Protein AF-A0A7J6DQZ8-F1 (afdb_monomer_lite)

Sequence (584 aa):
MEKSNTCSRKHRPLNLLRLVRGLICLVVFVSTAFIFLVYFAPPLAVILRFLSIRWSRKVTSFAFSLWLALWPFLFEKINRTKVVFYGDTVPSKERVMVIANHRTEVDWMYLWDLALRKGCLGHIKYVLKDSLMKLPVFGWGFHVLEFLPLQRKWESDEPVLRQMLSTFTDAQDPLWLAIFPEGTDFTEQKCKNSQNFAAQVGLPVLYNVLLPKTKGFCVCLEVLRGSLDAVYDVTIAYKNNCPSFLDNVFGLDPSEVHIHVRRIPVTDIPSSEADSSAWLIDSFHLKDKLLSNFKIQSHFPDPVSQEELSSFKCLANFMLVIFLTVVFGYLTFSFLWSKIYIFLSCAYLASATNLNIRPKPFLGSIRAFYTVWPGTLSGNGAGILGDGGFVLQSGESVHLTAPPGWSGRFWGRTQCNFDESGNGKCETGDCGPLKCTGGGAPPVTLVEFTIGSTSTDKDFYDVSLVDGYNVGMGVKAVGGTGDCQYAGCVNDLNGNCPAELRVTESGSGSTIACKSACAAFNAPEFCCTGDHATPQTCSPTQYSAMFKSACPTAYSYAYDDASSTCTCSGSNYLITFCPTGSSL

Structure (mmCIF, N/CA/C/O backbone):
data_AF-A0A7J6DQZ8-F1
#
_entry.id   AF-A0A7J6DQZ8-F1
#
loop_
_atom_site.group_PDB
_atom_site.id
_atom_site.type_symbol
_atom_site.label_atom_id
_atom_site.label_alt_id
_atom_site.label_comp_id
_atom_site.label_asym_id
_atom_site.label_entity_id
_atom_site.label_seq_id
_atom_site.pdbx_PDB_ins_code
_atom_site.Cartn_x
_atom_site.Cartn_y
_atom_site.Cartn_z
_atom_site.occupancy
_atom_site.B_iso_or_equiv
_atom_site.auth_seq_id
_atom_site.auth_comp_id
_atom_site.auth_asym_id
_atom_site.auth_atom_id
_atom_site.pdbx_PDB_model_num
ATOM 1 N N . MET A 1 1 ? 43.504 -15.123 -16.938 1.00 31.98 1 MET A N 1
ATOM 2 C CA . MET A 1 1 ? 43.564 -14.141 -18.040 1.00 31.98 1 MET A CA 1
ATOM 3 C C . MET A 1 1 ? 42.219 -13.448 -18.124 1.00 31.98 1 MET A C 1
ATOM 5 O O . MET A 1 1 ? 41.200 -14.124 -18.147 1.00 31.98 1 MET A O 1
ATOM 9 N N . GLU A 1 2 ? 42.245 -12.124 -18.029 1.00 37.25 2 GLU A N 1
ATOM 10 C CA . GLU A 1 2 ? 41.107 -11.215 -17.888 1.00 37.25 2 GLU A CA 1
ATOM 11 C C . GLU A 1 2 ? 39.995 -11.404 -18.925 1.00 37.25 2 GLU A C 1
ATOM 13 O O . GLU A 1 2 ? 40.244 -11.398 -20.128 1.00 37.25 2 GLU A O 1
ATOM 18 N N . LYS A 1 3 ? 38.747 -11.391 -18.449 1.00 29.86 3 LYS A N 1
ATOM 19 C CA . LYS A 1 3 ? 37.673 -10.615 -19.082 1.00 29.86 3 LYS A CA 1
ATOM 20 C C . LYS A 1 3 ? 36.950 -9.820 -17.999 1.00 29.86 3 LYS A C 1
ATOM 22 O O . LYS A 1 3 ? 35.919 -10.221 -17.474 1.00 29.86 3 LYS A O 1
ATOM 27 N N . SER A 1 4 ? 37.577 -8.702 -17.646 1.00 33.06 4 SER A N 1
ATOM 28 C CA . SER A 1 4 ? 36.929 -7.559 -17.014 1.00 33.06 4 SER A CA 1
ATOM 29 C C . SER A 1 4 ? 35.787 -7.076 -17.915 1.00 33.06 4 SER A C 1
ATOM 31 O O . SER A 1 4 ? 35.988 -6.878 -19.112 1.00 33.06 4 SER A O 1
ATOM 33 N N . ASN A 1 5 ? 34.596 -6.967 -17.324 1.00 34.25 5 ASN A N 1
ATOM 34 C CA . ASN A 1 5 ? 33.431 -6.185 -17.738 1.00 34.25 5 ASN A CA 1
ATOM 35 C C . ASN A 1 5 ? 33.499 -5.564 -19.141 1.00 34.25 5 ASN A C 1
ATOM 37 O O . ASN A 1 5 ? 33.973 -4.442 -19.329 1.00 34.25 5 ASN A O 1
ATOM 41 N N . THR A 1 6 ? 32.889 -6.238 -20.115 1.00 35.00 6 THR A N 1
ATOM 42 C CA . THR A 1 6 ? 32.334 -5.545 -21.276 1.00 35.00 6 THR A CA 1
ATOM 43 C C . THR A 1 6 ? 31.320 -4.528 -20.764 1.00 35.00 6 THR A C 1
ATOM 45 O O . THR A 1 6 ? 30.190 -4.880 -20.427 1.00 35.00 6 THR A O 1
ATOM 48 N N . CYS A 1 7 ? 31.723 -3.260 -20.688 1.00 39.94 7 CYS A N 1
ATOM 49 C CA . CYS A 1 7 ? 30.794 -2.144 -20.673 1.00 39.94 7 CYS A CA 1
ATOM 50 C C . CYS A 1 7 ? 29.999 -2.247 -21.979 1.00 39.94 7 CYS A C 1
ATOM 52 O O . CYS A 1 7 ? 30.483 -1.870 -23.047 1.00 39.94 7 CYS A O 1
ATOM 54 N N . SER A 1 8 ? 28.832 -2.886 -21.914 1.00 58.12 8 SER A N 1
ATOM 55 C CA . SER A 1 8 ? 27.908 -2.959 -23.036 1.00 58.12 8 SER A CA 1
ATOM 56 C C . SER A 1 8 ? 27.651 -1.534 -23.515 1.00 58.12 8 SER A C 1
ATOM 58 O O . SER A 1 8 ? 27.282 -0.660 -22.725 1.00 58.12 8 SER A O 1
ATOM 60 N N . ARG A 1 9 ? 27.931 -1.270 -24.793 1.00 64.12 9 ARG A N 1
ATOM 61 C CA . ARG A 1 9 ? 27.793 0.061 -25.384 1.00 64.12 9 ARG A CA 1
ATOM 62 C C . ARG A 1 9 ? 26.337 0.501 -25.201 1.00 64.12 9 ARG A C 1
ATOM 64 O O . ARG A 1 9 ? 25.433 -0.155 -25.715 1.00 64.12 9 ARG A O 1
ATOM 71 N N . LYS A 1 10 ? 26.124 1.579 -24.436 1.00 79.38 10 LYS A N 1
ATOM 72 C CA . LYS A 1 10 ? 24.797 2.169 -24.188 1.00 79.38 10 LYS A CA 1
ATOM 73 C C . LYS A 1 10 ? 24.060 2.372 -25.509 1.00 79.38 10 LYS A C 1
ATOM 75 O O . LYS A 1 10 ? 24.698 2.741 -26.500 1.00 79.38 10 LYS A O 1
ATOM 80 N N . HIS A 1 11 ? 22.739 2.171 -25.529 1.00 82.75 11 HIS A N 1
ATOM 81 C CA . HIS A 1 11 ? 21.960 2.303 -26.767 1.00 82.75 11 HIS A CA 1
ATOM 82 C C . HIS A 1 11 ? 22.140 3.688 -27.402 1.00 82.75 11 HIS A C 1
ATOM 84 O O . HIS A 1 11 ? 22.268 3.811 -28.622 1.00 82.75 11 HIS A O 1
ATOM 90 N N . ARG A 1 12 ? 22.183 4.736 -26.572 1.00 89.31 12 ARG A N 1
ATOM 91 C CA . ARG A 1 12 ? 22.488 6.104 -27.000 1.00 89.31 12 ARG A CA 1
ATOM 92 C C . ARG A 1 12 ? 23.690 6.649 -26.234 1.00 89.31 12 ARG A C 1
ATOM 94 O O . ARG A 1 12 ? 23.750 6.495 -25.016 1.00 89.31 12 ARG A O 1
ATOM 101 N N . PRO A 1 13 ? 24.625 7.335 -26.914 1.00 90.69 13 PRO A N 1
ATOM 102 C CA . PRO A 1 13 ? 25.757 7.954 -26.244 1.00 90.69 13 PRO A CA 1
ATOM 103 C C . PRO A 1 13 ? 25.311 9.174 -25.434 1.00 90.69 13 PRO A C 1
ATOM 105 O O . PRO A 1 13 ? 24.413 9.920 -25.845 1.00 90.69 13 PRO A O 1
ATOM 108 N N . LEU A 1 14 ? 25.986 9.411 -24.309 1.00 94.00 14 LEU A N 1
ATOM 109 C CA . LEU A 1 14 ? 25.859 10.662 -23.573 1.00 94.00 14 LEU A CA 1
ATOM 110 C C . LEU A 1 14 ? 26.548 11.773 -24.373 1.00 94.00 14 LEU A C 1
ATOM 112 O O . LEU A 1 14 ? 27.738 11.698 -24.663 1.00 94.00 14 LEU A O 1
ATOM 116 N N . ASN A 1 15 ? 25.788 12.798 -24.742 1.00 94.56 15 ASN A N 1
ATOM 117 C CA . ASN A 1 15 ? 26.297 14.005 -25.387 1.00 94.56 15 ASN A CA 1
ATOM 118 C C . ASN A 1 15 ? 25.878 15.240 -24.580 1.00 94.56 15 ASN A C 1
ATOM 120 O O . ASN A 1 15 ? 25.027 15.142 -23.692 1.00 94.56 15 ASN A O 1
ATOM 124 N N . LEU A 1 16 ? 26.459 16.402 -24.895 1.00 95.50 16 LEU A N 1
ATOM 125 C CA . LEU A 1 16 ? 26.206 17.640 -24.151 1.00 95.50 16 LEU A CA 1
ATOM 126 C C . LEU A 1 16 ? 24.711 17.992 -24.089 1.00 95.50 16 LEU A C 1
ATOM 128 O O . LEU A 1 16 ? 24.216 18.380 -23.036 1.00 95.50 16 LEU A O 1
ATOM 132 N N . LEU A 1 17 ? 23.972 17.784 -25.183 1.00 95.56 17 LEU A N 1
ATOM 133 C CA . LEU A 1 17 ? 22.533 18.045 -25.228 1.00 95.56 17 LEU A CA 1
ATOM 134 C C . LEU A 1 17 ? 21.755 17.150 -24.251 1.00 95.56 17 LEU A C 1
ATOM 136 O O . LEU A 1 17 ? 20.919 17.646 -23.501 1.00 95.56 17 LEU A O 1
ATOM 140 N N . ARG A 1 18 ? 22.025 15.837 -24.236 1.00 95.50 18 ARG A N 1
ATOM 141 C CA . ARG A 1 18 ? 21.382 14.887 -23.311 1.00 95.50 18 ARG A CA 1
ATOM 142 C C . ARG A 1 18 ? 21.762 15.161 -21.865 1.00 95.50 18 ARG A C 1
ATOM 144 O O . ARG A 1 18 ? 20.887 15.074 -21.011 1.00 95.50 18 ARG A O 1
ATOM 151 N N . LEU A 1 19 ? 23.023 15.514 -21.617 1.00 96.31 19 LEU A N 1
ATOM 152 C CA . LEU A 1 19 ? 23.514 15.893 -20.297 1.00 96.31 19 LEU A CA 1
ATOM 153 C C . LEU A 1 19 ? 22.749 17.111 -19.771 1.00 96.31 19 LEU A C 1
ATOM 155 O O . LEU A 1 19 ? 22.098 17.020 -18.736 1.00 96.31 19 LEU A O 1
ATOM 159 N N . VAL A 1 20 ? 22.756 18.222 -20.515 1.00 97.38 20 VAL A N 1
ATOM 160 C CA . VAL A 1 20 ? 22.076 19.465 -20.115 1.00 97.38 20 VAL A CA 1
ATOM 161 C C . VAL A 1 20 ? 20.573 19.238 -19.962 1.00 97.38 20 VAL A C 1
ATOM 163 O O . VAL A 1 20 ? 20.001 19.607 -18.940 1.00 97.38 20 VAL A O 1
ATOM 166 N N . ARG A 1 21 ? 19.931 18.564 -20.924 1.00 96.44 21 ARG A N 1
ATOM 167 C CA . ARG A 1 21 ? 18.504 18.223 -20.849 1.00 96.44 21 ARG A CA 1
ATOM 168 C C . ARG A 1 21 ? 18.180 17.387 -19.612 1.00 96.44 21 ARG A C 1
ATOM 170 O O . ARG A 1 21 ? 17.226 17.703 -18.914 1.00 96.44 21 ARG A O 1
ATOM 177 N N . GLY A 1 22 ? 18.954 16.336 -19.344 1.00 96.44 22 GLY A N 1
ATOM 178 C CA . GLY A 1 22 ? 18.734 15.469 -18.187 1.00 96.44 22 GLY A CA 1
ATOM 179 C C . GLY A 1 22 ? 18.920 16.212 -16.866 1.00 96.44 22 GLY A C 1
ATOM 180 O O . GLY A 1 22 ? 18.099 16.055 -15.968 1.00 96.44 22 GLY A O 1
ATOM 181 N N . LEU A 1 23 ? 19.924 17.094 -16.770 1.00 97.25 23 LEU A N 1
ATOM 182 C CA . LEU A 1 23 ? 20.115 17.963 -15.604 1.00 97.25 23 LEU A CA 1
ATOM 183 C C . LEU A 1 23 ? 18.928 18.915 -15.402 1.00 97.25 23 LEU A C 1
ATOM 185 O O . LEU A 1 23 ? 18.432 19.028 -14.284 1.00 97.25 23 LEU A O 1
ATOM 189 N N . ILE A 1 24 ? 18.427 19.546 -16.470 1.00 97.00 24 ILE A N 1
ATOM 190 C CA . ILE A 1 24 ? 17.227 20.396 -16.408 1.00 97.00 24 ILE A CA 1
ATOM 191 C C . ILE A 1 24 ? 16.021 19.581 -15.927 1.00 97.00 24 ILE A C 1
ATOM 193 O O . ILE A 1 24 ? 15.338 20.002 -14.997 1.00 97.00 24 ILE A O 1
ATOM 197 N N . CYS A 1 25 ? 15.773 18.403 -16.509 1.00 96.50 25 CYS A N 1
ATOM 198 C CA . CYS A 1 25 ? 14.679 17.525 -16.090 1.00 96.50 25 CYS A CA 1
ATOM 199 C C . CYS A 1 25 ? 14.799 17.129 -14.614 1.00 96.50 25 CYS A C 1
ATOM 201 O O . CYS A 1 25 ? 13.807 17.188 -13.893 1.00 96.50 25 CYS A O 1
ATOM 203 N N . LEU A 1 26 ? 16.000 16.786 -14.143 1.00 95.44 26 LEU A N 1
ATOM 204 C CA . LEU A 1 26 ? 16.232 16.420 -12.748 1.00 95.44 26 LEU A CA 1
ATOM 205 C C . LEU A 1 26 ? 15.956 17.595 -11.799 1.00 95.44 26 LEU A C 1
ATOM 207 O O . LEU A 1 26 ? 15.257 17.420 -10.801 1.00 95.44 26 LEU A O 1
ATOM 211 N N . VAL A 1 27 ? 16.439 18.798 -12.129 1.00 96.12 27 VAL A N 1
ATOM 212 C CA . VAL A 1 27 ? 16.162 20.019 -11.353 1.00 96.12 27 VAL A CA 1
ATOM 213 C C . VAL A 1 27 ? 14.662 20.301 -11.307 1.00 96.12 27 VAL A C 1
ATOM 215 O O . VAL A 1 27 ? 14.123 20.569 -10.233 1.00 96.12 27 VAL A O 1
ATOM 218 N N . VAL A 1 28 ? 13.964 20.186 -12.439 1.00 96.25 28 VAL A N 1
ATOM 219 C CA . VAL A 1 28 ? 12.504 20.338 -12.504 1.00 96.25 28 VAL A CA 1
ATOM 220 C C . VAL A 1 28 ? 11.809 19.300 -11.624 1.00 96.25 28 VAL A C 1
ATOM 222 O O . VAL A 1 28 ? 10.941 19.656 -10.835 1.00 96.25 28 VAL A O 1
ATOM 225 N N . PHE A 1 29 ? 12.191 18.027 -11.696 1.00 95.56 29 PHE A N 1
ATOM 226 C CA . PHE A 1 29 ? 11.520 16.960 -10.951 1.00 95.56 29 PHE A CA 1
ATOM 227 C C . PHE A 1 29 ? 11.711 17.116 -9.444 1.00 95.56 29 PHE A C 1
ATOM 229 O O . PHE A 1 29 ? 10.741 17.009 -8.701 1.00 95.56 29 PHE A O 1
ATOM 236 N N . VAL A 1 30 ? 12.928 17.429 -8.991 1.00 94.69 30 VAL A N 1
ATOM 237 C CA . VAL A 1 30 ? 13.221 17.621 -7.562 1.00 94.69 30 VAL A CA 1
ATOM 238 C C . VAL A 1 30 ? 12.553 18.889 -7.024 1.00 94.69 30 VAL A C 1
ATOM 240 O O . VAL A 1 30 ? 11.947 18.849 -5.955 1.00 94.69 30 VAL A O 1
ATOM 243 N N . SER A 1 31 ? 12.612 20.004 -7.761 1.00 95.25 31 SER A N 1
ATOM 244 C CA . SER A 1 31 ? 11.989 21.266 -7.329 1.00 95.25 31 SER A CA 1
ATOM 245 C C . SER A 1 31 ? 10.461 21.179 -7.284 1.00 95.25 31 SER A C 1
ATOM 247 O O . SER A 1 31 ? 9.853 21.575 -6.290 1.00 95.25 31 SER A O 1
ATOM 249 N N . THR A 1 32 ? 9.836 20.599 -8.312 1.00 96.75 32 THR A N 1
ATOM 250 C CA . THR A 1 32 ? 8.382 20.374 -8.345 1.00 96.75 32 THR A CA 1
ATOM 251 C C . THR A 1 32 ? 7.950 19.377 -7.269 1.00 96.75 32 THR A C 1
ATOM 253 O O . THR A 1 32 ? 6.952 19.629 -6.603 1.00 96.75 32 THR A O 1
ATOM 256 N N . ALA A 1 33 ? 8.716 18.303 -7.018 1.00 96.38 33 ALA A N 1
ATOM 257 C CA . ALA A 1 33 ? 8.433 17.351 -5.939 1.00 96.38 33 ALA A CA 1
ATOM 258 C C . ALA A 1 33 ? 8.437 18.038 -4.576 1.00 96.38 33 ALA A C 1
ATOM 260 O O . ALA A 1 33 ? 7.515 17.854 -3.784 1.00 96.38 33 ALA A O 1
ATOM 261 N N . PHE A 1 34 ? 9.466 18.851 -4.319 1.00 96.38 34 PHE A N 1
ATOM 262 C CA . PHE A 1 34 ? 9.588 19.603 -3.080 1.00 96.38 34 PHE A CA 1
ATOM 263 C C . PHE A 1 34 ? 8.386 20.528 -2.881 1.00 96.38 34 PHE A C 1
ATOM 265 O O . PHE A 1 34 ? 7.734 20.439 -1.845 1.00 96.38 34 PHE A O 1
ATOM 272 N N . ILE A 1 35 ? 8.040 21.346 -3.884 1.00 95.88 35 ILE A N 1
ATOM 273 C CA . ILE A 1 35 ? 6.884 22.250 -3.813 1.00 95.88 35 ILE A CA 1
ATOM 274 C C . ILE A 1 35 ? 5.578 21.475 -3.613 1.00 95.88 35 ILE A C 1
ATOM 276 O O . ILE A 1 35 ? 4.784 21.844 -2.748 1.00 95.88 35 ILE A O 1
ATOM 280 N N . PHE A 1 36 ? 5.371 20.378 -4.348 1.00 95.94 36 PHE A N 1
ATOM 281 C CA . PHE A 1 36 ? 4.174 19.550 -4.204 1.00 95.94 36 PHE A CA 1
ATOM 282 C C . PHE A 1 36 ? 4.041 18.988 -2.785 1.00 95.94 36 PHE A C 1
ATOM 284 O O . PHE A 1 36 ? 2.975 19.067 -2.175 1.00 95.94 36 PHE A O 1
ATOM 291 N N . LEU A 1 37 ? 5.136 18.472 -2.227 1.00 96.06 37 LEU A N 1
ATOM 292 C CA . LEU A 1 37 ? 5.148 17.933 -0.873 1.00 96.06 37 LEU A CA 1
ATOM 293 C C . LEU A 1 37 ? 4.878 19.012 0.171 1.00 96.06 37 LEU A C 1
ATOM 295 O O . LEU A 1 37 ? 3.966 18.848 0.973 1.00 96.06 37 LEU A O 1
ATOM 299 N N . VAL A 1 38 ? 5.616 20.122 0.163 1.00 95.94 38 VAL A N 1
ATOM 300 C CA . VAL A 1 38 ? 5.494 21.123 1.236 1.00 95.94 38 VAL A CA 1
ATOM 301 C C . VAL A 1 38 ? 4.177 21.895 1.179 1.00 95.94 38 VAL A C 1
ATOM 303 O O . VAL A 1 38 ? 3.633 22.225 2.227 1.00 95.94 38 VAL A O 1
ATOM 306 N N . TYR A 1 39 ? 3.621 22.153 -0.010 1.00 95.75 39 TYR A N 1
ATOM 307 C CA . TYR A 1 39 ? 2.364 22.896 -0.129 1.00 95.75 39 TYR A CA 1
ATOM 308 C C . TYR A 1 39 ? 1.119 22.029 -0.044 1.00 95.75 39 TYR A C 1
ATOM 310 O O . TYR A 1 39 ? 0.159 22.437 0.605 1.00 95.75 39 TYR A O 1
ATOM 318 N N . PHE A 1 40 ? 1.117 20.846 -0.655 1.00 95.44 40 PHE A N 1
ATOM 319 C CA . PHE A 1 40 ? -0.104 20.051 -0.757 1.00 95.44 40 PHE A CA 1
ATOM 320 C C . PHE A 1 40 ? -0.164 18.907 0.252 1.00 95.44 40 PHE A C 1
ATOM 322 O O . PHE A 1 40 ? -1.262 18.559 0.680 1.00 95.44 40 PHE A O 1
ATOM 329 N N . ALA A 1 41 ? 0.958 18.331 0.701 1.00 94.69 41 ALA A N 1
ATOM 330 C CA . ALA A 1 41 ? 0.877 17.225 1.657 1.00 94.69 41 ALA A CA 1
ATOM 331 C C . ALA A 1 41 ? 0.238 17.628 3.002 1.00 94.69 41 ALA A C 1
ATOM 333 O O . ALA A 1 41 ? -0.632 16.887 3.455 1.00 94.69 41 ALA A O 1
ATOM 334 N N . PRO A 1 42 ? 0.558 18.779 3.633 1.00 93.94 42 PRO A N 1
ATOM 335 C CA . PRO A 1 42 ? -0.095 19.163 4.884 1.00 93.94 42 PRO A CA 1
ATOM 336 C C . PRO A 1 42 ? -1.631 19.274 4.777 1.00 93.94 42 PRO A C 1
ATOM 338 O O . PRO A 1 42 ? -2.326 18.578 5.519 1.00 93.94 42 PRO A O 1
ATOM 341 N N . PRO A 1 43 ? -2.229 20.041 3.846 1.00 94.19 43 PRO A N 1
ATOM 342 C CA . PRO A 1 43 ? -3.687 20.098 3.759 1.00 94.19 43 PRO A CA 1
ATOM 343 C C . PRO A 1 43 ? -4.322 18.762 3.337 1.00 94.19 43 PRO A C 1
ATOM 345 O O . PRO A 1 43 ? -5.376 18.401 3.861 1.00 94.19 43 PRO A O 1
ATOM 348 N N . LEU A 1 44 ? -3.694 17.999 2.434 1.00 93.56 44 LEU A N 1
ATOM 349 C CA . LEU A 1 44 ? -4.312 16.803 1.845 1.00 93.56 44 LEU A CA 1
ATOM 350 C C . LEU A 1 44 ? -4.107 15.522 2.666 1.00 93.56 44 LEU A C 1
ATOM 352 O O . LEU A 1 44 ? -5.036 14.729 2.825 1.00 93.56 44 LEU A O 1
ATOM 356 N N . ALA A 1 45 ? -2.906 15.313 3.198 1.00 86.81 45 ALA A N 1
ATOM 357 C CA . ALA A 1 45 ? -2.525 14.102 3.924 1.00 86.81 45 ALA A CA 1
ATOM 358 C C . ALA A 1 45 ? -2.596 14.264 5.451 1.00 86.81 45 ALA A C 1
ATOM 360 O O . ALA A 1 45 ? -2.531 13.263 6.167 1.00 86.81 45 ALA A O 1
ATOM 361 N N . VAL A 1 46 ? -2.760 15.496 5.955 1.00 86.31 46 VAL A N 1
ATOM 362 C CA . VAL A 1 46 ? -2.862 15.781 7.397 1.00 86.31 46 VAL A CA 1
ATOM 363 C C . VAL A 1 46 ? -4.234 16.328 7.752 1.00 86.31 46 VAL A C 1
ATOM 365 O O . VAL A 1 46 ? -4.998 15.651 8.434 1.00 86.31 46 VAL A O 1
ATOM 368 N N . ILE A 1 47 ? -4.580 17.517 7.253 1.00 89.25 47 ILE A N 1
ATOM 369 C CA . ILE A 1 47 ? -5.824 18.201 7.635 1.00 89.25 47 ILE A CA 1
ATOM 370 C C . ILE A 1 47 ? -7.040 17.402 7.165 1.00 89.25 47 ILE A C 1
ATOM 372 O O . ILE A 1 47 ? -7.884 17.023 7.973 1.00 89.25 47 ILE A O 1
ATOM 376 N N . LEU A 1 48 ? -7.104 17.068 5.875 1.00 90.31 48 LEU A N 1
ATOM 377 C CA . LEU A 1 48 ? -8.212 16.282 5.330 1.00 90.31 48 LEU A CA 1
ATOM 378 C C . LEU A 1 48 ? -8.280 14.876 5.943 1.00 90.31 48 LEU A C 1
ATOM 380 O O . LEU A 1 48 ? -9.362 14.307 6.075 1.00 90.31 48 LEU A O 1
ATOM 384 N N . ARG A 1 49 ? -7.140 14.331 6.380 1.00 88.00 49 ARG A N 1
ATOM 385 C CA . ARG A 1 49 ? -7.072 13.023 7.037 1.00 88.00 49 ARG A CA 1
ATOM 386 C C . ARG A 1 49 ? -7.733 13.016 8.414 1.00 88.00 49 ARG A C 1
ATOM 388 O O . ARG A 1 49 ? -8.302 11.993 8.785 1.00 88.00 49 ARG A O 1
ATOM 395 N N . PHE A 1 50 ? -7.728 14.144 9.132 1.00 85.06 50 PHE A N 1
ATOM 396 C CA . PHE A 1 50 ? -8.512 14.296 10.361 1.00 85.06 50 PHE A CA 1
ATOM 397 C C . PHE A 1 50 ? -10.026 14.206 10.110 1.00 85.06 50 PHE A C 1
ATOM 399 O O . PHE A 1 50 ? -10.765 13.816 11.010 1.00 85.06 50 PHE A O 1
ATOM 406 N N . LEU A 1 51 ? -10.490 14.526 8.901 1.00 84.75 51 LEU A N 1
ATOM 407 C CA . LEU A 1 51 ? -11.905 14.449 8.535 1.00 84.75 51 LEU A CA 1
ATOM 408 C C . LEU A 1 51 ? -12.271 13.064 7.991 1.00 84.75 51 LEU A C 1
ATOM 410 O O . LEU A 1 51 ? -13.242 12.458 8.431 1.00 84.75 51 LEU A O 1
ATOM 414 N N . SER A 1 52 ? -11.493 12.548 7.037 1.00 85.19 52 SER A N 1
ATOM 415 C CA . SER A 1 52 ? -11.732 11.243 6.417 1.00 85.19 52 SER A CA 1
ATOM 416 C C . SER A 1 52 ? -10.462 10.694 5.767 1.00 85.19 52 SER A C 1
ATOM 418 O O . SER A 1 52 ? -9.866 11.330 4.893 1.00 85.19 52 SER A O 1
ATOM 420 N N . ILE A 1 53 ? -10.078 9.466 6.138 1.00 86.00 53 ILE A N 1
ATOM 421 C CA . ILE A 1 53 ? -8.947 8.754 5.518 1.00 86.00 53 ILE A CA 1
ATOM 422 C C . ILE A 1 53 ? -9.204 8.540 4.023 1.00 86.00 53 ILE A C 1
ATOM 424 O O . ILE A 1 53 ? -8.323 8.809 3.209 1.00 86.00 53 ILE A O 1
ATOM 428 N N . ARG A 1 54 ? -10.418 8.122 3.657 1.00 86.75 54 ARG A N 1
ATOM 429 C CA . ARG A 1 54 ? -10.812 7.853 2.270 1.00 86.75 54 ARG A CA 1
ATOM 430 C C . ARG A 1 54 ? -10.665 9.080 1.376 1.00 86.75 54 ARG A C 1
ATOM 432 O O . ARG A 1 54 ? -10.023 9.021 0.327 1.00 86.75 54 ARG A O 1
ATOM 439 N N . TRP A 1 55 ? -11.213 10.221 1.798 1.00 89.00 55 TRP A N 1
ATOM 440 C CA . TRP A 1 55 ? -11.071 11.465 1.035 1.00 89.00 55 TRP A CA 1
ATOM 441 C C . TRP A 1 55 ? -9.625 11.949 0.994 1.00 89.00 55 TRP A C 1
ATOM 443 O O . TRP A 1 55 ? -9.154 12.348 -0.071 1.00 89.00 55 TRP A O 1
ATOM 453 N N . SER A 1 56 ? -8.900 11.850 2.111 1.00 92.94 56 SER A N 1
ATOM 454 C CA . SER A 1 56 ? -7.474 12.174 2.158 1.00 92.94 56 SER A CA 1
ATOM 455 C C . SER A 1 56 ? -6.676 11.359 1.142 1.00 92.94 56 SER A C 1
ATOM 457 O O . SER A 1 56 ? -5.965 11.945 0.326 1.00 92.94 56 SER A O 1
ATOM 459 N N . ARG A 1 57 ? -6.851 10.032 1.109 1.00 92.44 57 ARG A N 1
ATOM 460 C CA . ARG A 1 57 ? -6.215 9.149 0.122 1.00 92.44 57 ARG A CA 1
ATOM 461 C C . ARG A 1 57 ? -6.603 9.528 -1.295 1.00 92.44 57 ARG A C 1
ATOM 463 O O . ARG A 1 57 ? -5.721 9.735 -2.115 1.00 92.44 57 ARG A O 1
ATOM 470 N N . LYS A 1 58 ? -7.895 9.691 -1.582 1.00 92.75 58 LYS A N 1
ATOM 471 C CA . LYS A 1 58 ? -8.384 10.020 -2.929 1.00 92.75 58 LYS A CA 1
ATOM 472 C C . LYS A 1 58 ? -7.781 11.320 -3.468 1.00 92.75 58 LYS A C 1
ATOM 474 O O . LYS A 1 58 ? -7.287 11.339 -4.595 1.00 92.75 58 LYS A O 1
ATOM 479 N N . VAL A 1 59 ? -7.800 12.394 -2.678 1.00 94.56 59 VAL A N 1
ATOM 480 C CA . VAL A 1 59 ? -7.297 13.706 -3.116 1.00 94.56 59 VAL A CA 1
ATOM 481 C C . VAL A 1 59 ? -5.768 13.730 -3.151 1.00 94.56 59 VAL A C 1
ATOM 483 O O . VAL A 1 59 ? -5.195 14.266 -4.099 1.00 94.56 59 VAL A O 1
ATOM 486 N N . THR A 1 60 ? -5.098 13.091 -2.186 1.00 95.50 60 THR A N 1
ATOM 487 C CA . THR A 1 60 ? -3.634 12.937 -2.193 1.00 95.50 60 THR A CA 1
ATOM 488 C C . THR A 1 60 ? -3.188 12.136 -3.416 1.00 95.50 60 THR A C 1
ATOM 490 O O . THR A 1 60 ? -2.353 12.606 -4.183 1.00 95.50 60 THR A O 1
ATOM 493 N N . SER A 1 61 ? -3.794 10.976 -3.676 1.00 95.25 61 SER A N 1
ATOM 494 C CA . SER A 1 61 ? -3.526 10.162 -4.864 1.00 95.25 61 SER A CA 1
ATOM 495 C C . SER A 1 61 ? -3.730 10.955 -6.151 1.00 95.25 61 SER A C 1
ATOM 497 O O . SER A 1 61 ? -2.873 10.903 -7.028 1.00 95.25 61 SER A O 1
ATOM 499 N N . PHE A 1 62 ? -4.809 11.735 -6.262 1.00 95.06 62 PHE A N 1
ATOM 500 C CA . PHE A 1 62 ? -5.025 12.598 -7.422 1.00 95.06 62 PHE A CA 1
ATOM 501 C C . PHE A 1 62 ? -3.896 13.627 -7.582 1.00 95.06 62 PHE A C 1
ATOM 503 O O . PHE A 1 62 ? -3.245 13.652 -8.626 1.00 95.06 62 PHE A O 1
ATOM 510 N N . ALA A 1 63 ? -3.606 14.421 -6.548 1.00 94.94 63 ALA A N 1
ATOM 511 C CA . ALA A 1 63 ? -2.594 15.475 -6.609 1.00 94.94 63 ALA A CA 1
ATOM 512 C C . ALA A 1 63 ? -1.194 14.928 -6.936 1.00 94.94 63 ALA A C 1
ATOM 514 O O . ALA A 1 63 ? -0.514 15.438 -7.825 1.00 94.94 63 ALA A O 1
ATOM 515 N N . PHE A 1 64 ? -0.777 13.851 -6.269 1.00 95.31 64 PHE A N 1
ATOM 516 C CA . PHE A 1 64 ? 0.539 13.252 -6.484 1.00 95.31 64 PHE A CA 1
ATOM 517 C C 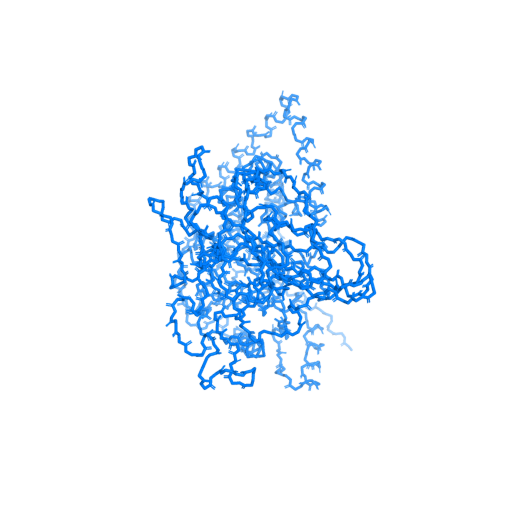. PHE A 1 64 ? 0.618 12.427 -7.774 1.00 95.31 64 PHE A C 1
ATOM 519 O O . PHE A 1 64 ? 1.707 12.299 -8.331 1.00 95.31 64 PHE A O 1
ATOM 526 N N . SER A 1 65 ? -0.507 11.947 -8.322 1.00 96.50 65 SER A N 1
ATOM 527 C CA . SER A 1 65 ? -0.518 11.328 -9.656 1.00 96.50 65 SER A CA 1
ATOM 528 C C . SER A 1 65 ? -0.125 12.307 -10.765 1.00 96.50 65 SER A C 1
ATOM 530 O O . SER A 1 65 ? 0.528 11.890 -11.719 1.00 96.50 65 SER A O 1
ATOM 532 N N . LEU A 1 66 ? -0.435 13.605 -10.616 1.00 96.88 66 LEU A N 1
ATOM 533 C CA . LEU A 1 66 ? -0.002 14.646 -11.558 1.00 96.88 66 LEU A CA 1
ATOM 534 C C . LEU A 1 66 ? 1.529 14.729 -11.610 1.00 96.88 66 LEU A C 1
ATOM 536 O O . LEU A 1 66 ? 2.111 14.782 -12.693 1.00 96.88 66 LEU A O 1
ATOM 540 N N . TRP A 1 67 ? 2.188 14.684 -10.448 1.00 96.81 67 TRP A N 1
ATOM 541 C CA . TRP A 1 67 ? 3.650 14.686 -10.371 1.00 96.81 67 TRP A CA 1
ATOM 542 C C . TRP A 1 67 ? 4.257 13.357 -10.843 1.00 96.81 67 TRP A C 1
ATOM 544 O O . TRP A 1 67 ? 5.197 13.355 -11.634 1.00 96.81 67 TRP A O 1
ATOM 554 N N . LEU A 1 68 ? 3.697 12.214 -10.430 1.00 96.56 68 LEU A N 1
ATOM 555 C CA . LEU A 1 68 ? 4.183 10.898 -10.864 1.00 96.56 68 LEU A CA 1
ATOM 556 C C . LEU A 1 68 ? 4.096 10.724 -12.387 1.00 96.56 68 LEU A C 1
ATOM 558 O O . LEU A 1 68 ? 4.986 10.122 -12.982 1.00 96.56 68 LEU A O 1
ATOM 562 N N . ALA A 1 69 ? 3.075 11.296 -13.038 1.00 97.69 69 ALA A N 1
ATOM 563 C CA . ALA A 1 69 ? 2.888 11.214 -14.488 1.00 97.69 69 ALA A CA 1
ATOM 564 C C . ALA A 1 69 ? 3.998 11.918 -15.291 1.00 97.69 69 ALA A C 1
ATOM 566 O O . ALA A 1 69 ? 4.126 11.683 -16.496 1.00 97.69 69 ALA A O 1
ATOM 567 N N . LEU A 1 70 ? 4.831 12.744 -14.644 1.00 97.69 70 LEU A N 1
ATOM 568 C CA . LEU A 1 70 ? 6.015 13.318 -15.278 1.00 97.69 70 LEU A CA 1
ATOM 569 C C . LEU A 1 70 ? 7.040 12.241 -15.667 1.00 97.69 70 LEU A C 1
ATOM 571 O O . LEU A 1 70 ? 7.724 12.405 -16.675 1.00 97.69 70 LEU A O 1
ATOM 575 N N . TRP A 1 71 ? 7.125 11.128 -14.928 1.00 97.19 71 TRP A N 1
ATOM 576 C CA . TRP A 1 71 ? 8.075 10.047 -15.213 1.00 97.19 71 TRP A CA 1
ATOM 577 C C . TRP A 1 71 ? 7.743 9.276 -16.501 1.00 97.19 71 TRP A C 1
ATOM 579 O O . TRP A 1 71 ? 8.593 9.284 -17.392 1.00 97.19 71 TRP A O 1
ATOM 589 N N . PRO A 1 72 ? 6.525 8.725 -16.698 1.00 97.50 72 PRO A N 1
ATOM 590 C CA . PRO A 1 72 ? 6.112 8.180 -17.996 1.00 97.50 72 PRO A CA 1
ATOM 591 C C . PRO A 1 72 ? 6.285 9.168 -19.160 1.00 97.50 72 PRO A C 1
ATOM 593 O O . PRO A 1 72 ? 6.710 8.798 -20.255 1.00 97.50 72 PRO A O 1
ATOM 596 N N . PHE A 1 73 ? 6.028 10.463 -18.929 1.00 97.81 73 PHE A N 1
ATOM 597 C CA . PHE A 1 73 ? 6.276 11.496 -19.939 1.00 97.81 73 PHE A CA 1
ATOM 598 C C . PHE A 1 73 ? 7.769 11.631 -20.288 1.00 97.81 73 PHE A C 1
ATOM 600 O O . PHE A 1 73 ? 8.129 11.693 -21.471 1.00 97.81 73 PHE A O 1
ATOM 607 N N . LEU A 1 74 ? 8.647 11.631 -19.280 1.00 97.50 74 LEU A N 1
ATOM 608 C CA . LEU A 1 74 ? 10.096 11.625 -19.469 1.00 97.50 74 LEU A CA 1
ATOM 609 C C . LEU A 1 74 ? 10.546 10.381 -20.241 1.00 97.50 74 LEU A C 1
ATOM 611 O O . LEU A 1 74 ? 11.299 10.518 -21.203 1.00 97.50 74 LEU A O 1
ATOM 615 N N . PHE A 1 75 ? 10.070 9.194 -19.868 1.00 97.06 75 PHE A N 1
ATOM 616 C CA . PHE A 1 75 ? 10.469 7.932 -20.489 1.00 97.06 75 PHE A CA 1
ATOM 617 C C . PHE A 1 75 ? 10.007 7.849 -21.947 1.00 97.06 75 PHE A C 1
ATOM 619 O O . PHE A 1 75 ? 10.824 7.768 -22.868 1.00 97.06 75 PHE A O 1
ATOM 626 N N . GLU A 1 76 ? 8.704 7.939 -22.191 1.00 97.19 76 GLU A N 1
ATOM 627 C CA . GLU A 1 76 ? 8.153 7.632 -23.509 1.00 97.19 76 GLU A CA 1
ATOM 628 C C . GLU A 1 76 ? 8.265 8.793 -24.497 1.00 97.19 76 GLU A C 1
ATOM 630 O O . GLU A 1 76 ? 8.510 8.575 -25.684 1.00 97.19 76 GLU A O 1
ATOM 635 N N . LYS A 1 77 ? 8.114 10.046 -24.047 1.00 96.50 77 LYS A N 1
ATOM 636 C CA . LYS A 1 77 ? 8.050 11.200 -24.965 1.00 96.50 77 LYS A CA 1
ATOM 637 C C . LYS A 1 77 ? 9.362 11.956 -25.078 1.00 96.50 77 LYS A C 1
ATOM 639 O O . LYS A 1 77 ? 9.801 12.247 -26.190 1.00 96.50 77 LYS A O 1
ATOM 644 N N . ILE A 1 78 ? 10.017 12.249 -23.957 1.00 95.75 78 ILE A N 1
ATOM 645 C CA . ILE A 1 78 ? 11.286 12.994 -23.971 1.00 95.75 78 ILE A CA 1
ATOM 646 C C . ILE A 1 78 ? 12.442 12.059 -24.335 1.00 95.75 78 ILE A C 1
ATOM 648 O O . ILE A 1 78 ? 13.265 12.366 -25.206 1.00 95.75 78 ILE A O 1
ATOM 652 N N . ASN A 1 79 ? 12.510 10.898 -23.690 1.00 95.50 79 ASN A N 1
ATOM 653 C CA . ASN A 1 79 ? 13.550 9.912 -23.934 1.00 95.50 79 ASN A CA 1
ATOM 654 C C . ASN A 1 79 ? 13.227 8.979 -25.082 1.00 95.50 79 ASN A C 1
ATOM 656 O O . ASN A 1 79 ? 14.157 8.358 -25.582 1.00 95.50 79 ASN A O 1
ATOM 660 N N . ARG A 1 80 ? 11.990 8.929 -25.585 1.00 95.00 80 ARG A N 1
ATOM 661 C CA . ARG A 1 80 ? 11.619 8.026 -26.685 1.00 95.00 80 ARG A CA 1
ATOM 662 C C . ARG A 1 80 ? 11.990 6.573 -26.368 1.00 95.00 80 ARG A C 1
ATOM 664 O O . ARG A 1 80 ? 12.542 5.887 -27.231 1.00 95.00 80 ARG A O 1
ATOM 671 N N . THR A 1 81 ? 11.791 6.164 -25.118 1.00 95.25 81 THR A N 1
ATOM 672 C CA . THR A 1 81 ? 11.828 4.763 -24.700 1.00 95.25 81 THR A CA 1
ATOM 673 C C . THR A 1 81 ? 10.502 4.137 -25.104 1.00 95.25 81 THR A C 1
ATOM 675 O O . THR A 1 81 ? 9.443 4.666 -24.777 1.00 95.25 81 THR A O 1
ATOM 678 N N . LYS A 1 82 ? 10.544 3.038 -25.856 1.00 95.56 82 LYS A N 1
ATOM 679 C CA . LYS A 1 82 ? 9.326 2.346 -26.286 1.00 95.56 82 LYS A CA 1
ATOM 680 C C . LYS A 1 82 ? 8.883 1.375 -25.193 1.00 95.56 82 LYS A C 1
ATOM 682 O O . LYS A 1 82 ? 9.644 0.479 -24.846 1.00 95.56 82 LYS A O 1
ATOM 687 N N . VAL A 1 83 ? 7.669 1.525 -24.673 1.00 96.56 83 VAL A N 1
ATOM 688 C CA . VAL A 1 83 ? 7.085 0.571 -23.717 1.00 96.56 83 VAL A CA 1
ATOM 689 C C . VAL A 1 83 ? 6.135 -0.353 -24.474 1.00 96.56 83 VAL A C 1
ATOM 691 O O . VAL A 1 83 ? 5.226 0.116 -25.155 1.00 96.56 83 VAL A O 1
ATOM 694 N N . VAL A 1 84 ? 6.374 -1.663 -24.406 1.00 97.12 84 VAL A N 1
ATOM 695 C CA . VAL A 1 84 ? 5.634 -2.683 -25.162 1.00 97.12 84 VAL A CA 1
ATOM 696 C C . VAL A 1 84 ? 4.986 -3.668 -24.197 1.00 97.12 84 VAL A C 1
ATOM 698 O O . VAL A 1 84 ? 5.663 -4.214 -23.327 1.00 97.12 84 VAL A O 1
ATOM 701 N N . PHE A 1 85 ? 3.686 -3.904 -24.366 1.00 97.56 85 PHE A N 1
ATOM 702 C CA . PHE A 1 85 ? 2.889 -4.751 -23.483 1.00 97.56 85 PHE A CA 1
ATOM 703 C C . PHE A 1 85 ? 2.569 -6.106 -24.115 1.00 97.56 85 PHE A C 1
ATOM 705 O O . PHE A 1 85 ? 2.411 -6.215 -25.331 1.00 97.56 85 PHE A O 1
ATOM 712 N N . TYR A 1 86 ? 2.479 -7.126 -23.267 1.00 98.38 86 TYR A N 1
ATOM 713 C CA . TYR A 1 86 ? 2.270 -8.522 -23.641 1.00 98.38 86 TYR A CA 1
ATOM 714 C C . TYR A 1 86 ? 1.391 -9.243 -22.611 1.00 98.38 86 TYR A C 1
ATOM 716 O O . TYR A 1 86 ? 1.285 -8.778 -21.471 1.00 98.38 86 TYR A O 1
ATOM 724 N N . GLY A 1 87 ? 0.844 -10.397 -22.986 1.00 97.56 87 GLY A N 1
ATOM 725 C CA . GLY A 1 87 ? 0.025 -11.250 -22.126 1.00 97.56 87 GLY A CA 1
ATOM 726 C C . GLY A 1 87 ? -1.432 -10.792 -22.070 1.00 97.56 87 GLY A C 1
ATOM 727 O O . GLY A 1 87 ? -2.068 -10.568 -23.098 1.00 97.56 87 GLY A O 1
ATOM 728 N N . ASP A 1 88 ? -1.969 -10.643 -20.864 1.00 97.19 88 ASP A N 1
ATOM 729 C CA . ASP A 1 88 ? -3.380 -10.346 -20.647 1.00 97.19 88 ASP A CA 1
ATOM 730 C C . ASP A 1 88 ? -3.697 -8.852 -20.779 1.00 97.19 88 ASP A C 1
ATOM 732 O O . ASP A 1 88 ? -2.968 -7.964 -20.320 1.00 97.19 88 ASP A O 1
ATOM 736 N N . THR A 1 89 ? -4.874 -8.557 -21.335 1.00 93.56 89 THR A N 1
ATOM 737 C CA . THR A 1 89 ? -5.444 -7.211 -21.237 1.00 93.56 89 THR A CA 1
ATOM 738 C C . THR A 1 89 ? -6.023 -7.012 -19.845 1.00 93.56 89 THR A C 1
ATOM 740 O O . THR A 1 89 ? -6.969 -7.688 -19.451 1.00 93.56 89 THR A O 1
ATOM 743 N N . VAL A 1 90 ? -5.476 -6.047 -19.106 1.00 94.25 90 VAL A N 1
ATOM 744 C CA . VAL A 1 90 ? -5.923 -5.768 -17.738 1.00 94.25 90 VAL A CA 1
ATOM 745 C C . VAL A 1 90 ? -6.969 -4.640 -17.662 1.00 94.25 90 VAL A C 1
ATOM 747 O O . VAL A 1 90 ? -6.794 -3.619 -18.349 1.00 94.25 90 VAL A O 1
ATOM 750 N N . PRO A 1 91 ? -8.028 -4.785 -16.840 1.00 94.31 91 PRO A N 1
ATOM 751 C CA . PRO A 1 91 ? -9.041 -3.758 -16.603 1.00 94.31 91 PRO A CA 1
ATOM 752 C C . PRO A 1 91 ? -8.493 -2.449 -16.018 1.00 94.31 91 PRO A C 1
ATOM 754 O O . PRO A 1 91 ? -7.463 -2.399 -15.340 1.00 94.31 91 PRO A O 1
ATOM 757 N N . SER A 1 92 ? -9.209 -1.357 -16.289 1.00 93.56 92 SER A N 1
ATOM 758 C CA . SER A 1 92 ? -8.935 -0.040 -15.706 1.00 93.56 92 SER A CA 1
ATOM 759 C C . SER A 1 92 ? -9.522 0.061 -14.302 1.00 93.56 92 SER A C 1
ATOM 761 O O . SER A 1 92 ? -10.628 -0.418 -14.069 1.00 93.56 92 SER A O 1
ATOM 763 N N . LYS A 1 93 ? -8.829 0.766 -13.399 1.00 90.25 93 LYS A N 1
ATOM 764 C CA . LYS A 1 93 ? -9.282 1.050 -12.021 1.00 90.25 93 LYS A CA 1
ATOM 765 C C . LYS A 1 93 ? -9.524 -0.178 -11.137 1.00 90.25 93 LYS A C 1
ATOM 767 O O . LYS A 1 93 ? -10.137 -0.043 -10.084 1.00 90.25 93 LYS A O 1
ATOM 772 N N . GLU A 1 94 ? -9.016 -1.335 -11.543 1.00 94.38 94 GLU A N 1
ATOM 773 C CA . GLU A 1 94 ? -9.072 -2.556 -10.746 1.00 94.38 94 GLU A CA 1
ATOM 774 C C . GLU A 1 94 ? -8.204 -2.428 -9.490 1.00 94.38 94 GLU A C 1
ATOM 776 O O . GLU A 1 94 ? -7.162 -1.757 -9.510 1.00 94.38 94 GLU A O 1
ATOM 781 N N . ARG A 1 95 ? -8.629 -3.073 -8.407 1.00 96.31 95 ARG A N 1
ATOM 782 C CA . ARG A 1 95 ? -7.929 -3.105 -7.132 1.00 96.31 95 ARG A CA 1
ATOM 783 C C . ARG A 1 95 ? -7.092 -4.377 -7.039 1.00 96.31 95 ARG A C 1
ATOM 785 O O . ARG A 1 95 ? -7.618 -5.482 -6.937 1.00 96.31 95 ARG A O 1
ATOM 792 N N . VAL A 1 96 ? -5.771 -4.224 -7.089 1.00 98.12 96 VAL A N 1
ATOM 793 C CA . VAL A 1 96 ? -4.867 -5.354 -7.336 1.00 98.12 96 VAL A CA 1
ATOM 794 C C . VAL A 1 96 ? -3.639 -5.350 -6.445 1.00 98.12 96 VAL A C 1
ATOM 796 O O . VAL A 1 96 ? -3.144 -4.309 -6.002 1.00 98.12 96 VAL A O 1
ATOM 799 N N . MET A 1 97 ? -3.099 -6.545 -6.247 1.00 98.31 97 MET A N 1
ATOM 800 C CA . MET A 1 97 ? -1.714 -6.721 -5.834 1.00 98.31 97 MET A CA 1
ATOM 801 C C . MET A 1 97 ? -0.867 -6.989 -7.082 1.00 98.31 97 MET A C 1
ATOM 803 O O . MET A 1 97 ? -1.240 -7.790 -7.932 1.00 98.31 97 MET A O 1
ATOM 807 N N . VAL A 1 98 ? 0.271 -6.317 -7.213 1.00 98.69 98 VAL A N 1
ATOM 808 C CA . VAL A 1 98 ? 1.191 -6.467 -8.344 1.00 98.69 98 VAL A CA 1
ATOM 809 C C . VAL A 1 98 ? 2.451 -7.163 -7.850 1.00 98.69 98 VAL A C 1
ATOM 811 O O . VAL A 1 98 ? 3.124 -6.649 -6.958 1.00 98.69 98 VAL A O 1
ATOM 814 N N . ILE A 1 99 ? 2.795 -8.305 -8.440 1.00 98.56 99 ILE A N 1
ATOM 815 C CA . ILE A 1 99 ? 4.079 -8.973 -8.209 1.00 98.56 99 ILE A CA 1
ATOM 816 C C . ILE A 1 99 ? 4.963 -8.820 -9.443 1.00 98.56 99 ILE A C 1
ATOM 818 O O . ILE A 1 99 ? 4.518 -9.048 -10.567 1.00 98.56 99 ILE A O 1
ATOM 822 N N . ALA A 1 100 ? 6.221 -8.432 -9.247 1.00 98.50 100 ALA A N 1
ATOM 823 C CA . ALA A 1 100 ? 7.160 -8.229 -10.347 1.00 98.50 100 ALA A CA 1
ATOM 824 C C . ALA A 1 100 ? 8.548 -8.815 -10.064 1.00 98.50 100 ALA A C 1
ATOM 826 O O . ALA A 1 100 ? 8.969 -8.925 -8.909 1.00 98.50 100 ALA A O 1
ATOM 827 N N . ASN A 1 101 ? 9.264 -9.183 -11.133 1.00 98.25 101 ASN A N 1
ATOM 828 C CA . ASN A 1 101 ? 10.700 -9.453 -11.059 1.00 98.25 101 ASN A CA 1
ATOM 829 C C . ASN A 1 101 ? 11.494 -8.145 -10.900 1.00 98.25 101 ASN A C 1
ATOM 831 O O . ASN A 1 101 ? 11.035 -7.083 -11.318 1.00 98.25 101 ASN A O 1
ATOM 835 N N . HIS A 1 102 ? 12.693 -8.224 -10.324 1.00 96.31 102 HIS A N 1
ATOM 836 C CA . HIS A 1 102 ? 13.526 -7.074 -9.982 1.00 96.31 102 HIS A CA 1
ATOM 837 C C . HIS A 1 102 ? 14.917 -7.161 -10.632 1.00 96.31 102 HIS A C 1
ATOM 839 O O . HIS A 1 102 ? 15.898 -7.590 -10.034 1.00 96.31 102 HIS A O 1
ATOM 845 N N . ARG A 1 103 ? 15.011 -6.755 -11.897 1.00 94.25 103 ARG A N 1
ATOM 846 C CA . ARG A 1 103 ? 16.222 -6.747 -12.728 1.00 94.25 103 ARG A CA 1
ATOM 847 C C . ARG A 1 103 ? 17.159 -5.564 -12.463 1.00 94.25 103 ARG A C 1
ATOM 849 O O . ARG A 1 103 ? 18.354 -5.699 -12.704 1.00 94.25 103 ARG A O 1
ATOM 856 N N . THR A 1 104 ? 16.637 -4.413 -12.046 1.00 93.94 104 THR A N 1
ATOM 857 C CA . THR A 1 104 ? 17.393 -3.175 -11.807 1.00 93.94 104 THR A CA 1
ATOM 858 C C . THR A 1 104 ? 16.713 -2.284 -10.764 1.00 93.94 104 THR A C 1
ATOM 860 O O . THR A 1 104 ? 15.518 -2.386 -10.504 1.00 93.94 104 THR A O 1
ATOM 863 N N . GLU A 1 105 ? 17.456 -1.335 -10.197 1.00 92.31 105 GLU A N 1
ATOM 864 C CA . GLU A 1 105 ? 16.985 -0.368 -9.197 1.00 92.31 105 GLU A CA 1
ATOM 865 C C . GLU A 1 105 ? 15.798 0.507 -9.653 1.00 92.31 105 GLU A C 1
ATOM 867 O O . GLU A 1 105 ? 15.170 1.155 -8.820 1.00 92.31 105 GLU A O 1
ATOM 872 N N . VAL A 1 106 ? 15.479 0.532 -10.954 1.00 95.06 106 VAL A N 1
ATOM 873 C CA . VAL A 1 106 ? 14.421 1.367 -11.553 1.00 95.06 106 VAL A CA 1
ATOM 874 C C . VAL A 1 106 ? 13.205 0.596 -12.077 1.00 95.06 106 VAL A C 1
ATOM 876 O O . VAL A 1 106 ? 12.313 1.223 -12.641 1.00 95.06 106 VAL A O 1
ATOM 879 N N . ASP A 1 107 ? 13.111 -0.727 -11.891 1.00 96.56 107 ASP A N 1
ATOM 880 C CA . ASP A 1 107 ? 11.977 -1.517 -12.423 1.00 96.56 107 ASP A CA 1
ATOM 881 C C . ASP A 1 107 ? 10.614 -0.996 -11.961 1.00 96.56 107 ASP A C 1
ATOM 883 O O . ASP A 1 107 ? 9.665 -0.901 -12.737 1.00 96.56 107 ASP A O 1
ATOM 887 N N . TRP A 1 108 ? 10.537 -0.615 -10.688 1.00 95.25 108 TRP A N 1
ATOM 888 C CA . TRP A 1 108 ? 9.343 -0.048 -10.070 1.00 95.25 108 TRP A CA 1
ATOM 889 C C . TRP A 1 108 ? 8.854 1.215 -10.787 1.00 95.25 108 TRP A C 1
ATOM 891 O O . TRP A 1 108 ? 7.652 1.446 -10.857 1.00 95.25 108 TRP A O 1
ATOM 901 N N . MET A 1 109 ? 9.748 1.999 -11.393 1.00 96.56 109 MET A N 1
ATOM 902 C CA . MET A 1 109 ? 9.364 3.205 -12.127 1.00 96.56 109 MET A CA 1
ATOM 903 C C . MET A 1 109 ? 8.587 2.867 -13.404 1.00 96.56 109 MET A C 1
ATOM 905 O O . MET A 1 109 ? 7.709 3.629 -13.791 1.00 96.56 109 MET A O 1
ATOM 909 N N . TYR A 1 110 ? 8.849 1.717 -14.031 1.00 97.31 110 TYR A N 1
ATOM 910 C CA . TYR A 1 110 ? 8.134 1.277 -15.235 1.00 97.31 110 TYR A CA 1
ATOM 911 C C . TYR A 1 110 ? 6.747 0.698 -14.941 1.00 97.31 110 TYR A C 1
ATOM 913 O O . TYR A 1 110 ? 5.893 0.633 -15.826 1.00 97.31 110 TYR A O 1
ATOM 921 N N . LEU A 1 111 ? 6.458 0.348 -13.681 1.00 97.88 111 LEU A N 1
ATOM 922 C CA . LEU A 1 111 ? 5.086 0.040 -13.266 1.00 97.88 111 LEU A CA 1
ATOM 923 C C . LEU A 1 111 ? 4.180 1.279 -13.347 1.00 97.88 111 LEU A C 1
ATOM 925 O O . LEU A 1 111 ? 2.964 1.137 -13.486 1.00 97.88 111 LEU A O 1
ATOM 929 N N . TRP A 1 112 ? 4.746 2.491 -13.327 1.00 97.69 112 TRP A N 1
ATOM 930 C CA . TRP A 1 112 ? 3.986 3.725 -13.523 1.00 97.69 112 TRP A CA 1
ATOM 931 C C . TRP A 1 112 ? 3.429 3.872 -14.936 1.00 97.69 112 TRP A C 1
ATOM 933 O O . TRP A 1 112 ? 2.329 4.401 -15.080 1.00 97.69 112 TRP A O 1
ATOM 943 N N . ASP A 1 113 ? 4.121 3.373 -15.964 1.00 96.75 113 ASP A N 1
ATOM 944 C CA . ASP A 1 113 ? 3.626 3.399 -17.346 1.00 96.75 113 ASP A CA 1
ATOM 945 C C . ASP A 1 113 ? 2.357 2.549 -17.504 1.00 96.75 113 ASP A C 1
ATOM 947 O O . ASP A 1 113 ? 1.411 2.952 -18.191 1.00 96.75 113 ASP A O 1
ATOM 951 N N . LEU A 1 114 ? 2.307 1.397 -16.824 1.00 96.50 114 LEU A N 1
ATOM 952 C CA . LEU A 1 114 ? 1.116 0.552 -16.758 1.00 96.50 114 LEU A CA 1
ATOM 953 C C . LEU A 1 114 ? 0.024 1.199 -15.893 1.00 96.50 114 LEU A C 1
ATOM 955 O O . LEU A 1 114 ? -1.117 1.336 -16.337 1.00 96.50 114 LEU A O 1
ATOM 959 N N . ALA A 1 115 ? 0.363 1.641 -14.679 1.00 97.00 115 ALA A N 1
ATOM 960 C CA . ALA A 1 115 ? -0.601 2.220 -13.746 1.00 97.00 115 ALA A CA 1
ATOM 961 C C . ALA A 1 115 ? -1.248 3.506 -14.294 1.00 97.00 115 ALA A C 1
ATOM 963 O O . ALA A 1 115 ? -2.440 3.731 -14.084 1.00 97.00 115 ALA A O 1
ATOM 964 N N . LEU A 1 116 ? -0.504 4.334 -15.039 1.00 96.56 116 LEU A N 1
ATOM 965 C CA . LEU A 1 116 ? -1.030 5.530 -15.702 1.00 96.56 116 LEU A CA 1
ATOM 966 C C . LEU A 1 116 ? -2.111 5.174 -16.727 1.00 96.56 116 LEU A C 1
ATOM 968 O O . LEU A 1 116 ? -3.195 5.755 -16.695 1.00 96.56 116 LEU A O 1
ATOM 972 N N . ARG A 1 117 ? -1.853 4.179 -17.584 1.00 95.19 117 ARG A N 1
ATOM 973 C CA . ARG A 1 117 ? -2.812 3.703 -18.598 1.00 95.19 117 ARG A CA 1
ATOM 974 C C . ARG A 1 117 ? -4.075 3.100 -17.991 1.00 95.19 117 ARG A C 1
ATOM 976 O O . ARG A 1 117 ? -5.131 3.149 -18.609 1.00 95.19 117 ARG A O 1
ATOM 983 N N . LYS A 1 118 ? -3.986 2.562 -16.772 1.00 95.06 118 LYS A N 1
ATOM 984 C CA . LYS A 1 118 ? -5.127 1.981 -16.043 1.00 95.06 118 LYS A CA 1
ATOM 985 C C . LYS A 1 118 ? -5.809 2.947 -15.080 1.00 95.06 118 LYS A C 1
ATOM 987 O O . LYS A 1 118 ? -6.773 2.566 -14.423 1.00 95.06 118 LYS A O 1
ATOM 992 N N . GLY A 1 119 ? -5.363 4.206 -15.032 1.00 94.00 119 GLY A N 1
ATOM 993 C CA . GLY A 1 119 ? -5.939 5.230 -14.160 1.00 94.00 119 GLY A CA 1
ATOM 994 C C . GLY A 1 119 ? -5.655 4.998 -12.673 1.00 94.00 119 GLY A C 1
ATOM 995 O O . GLY A 1 119 ? -6.393 5.500 -11.831 1.00 94.00 119 GLY A O 1
ATOM 996 N N . CYS A 1 120 ? -4.596 4.250 -12.356 1.00 95.56 120 CYS A N 1
ATOM 997 C CA . CYS A 1 120 ? -4.238 3.818 -11.004 1.00 95.56 120 CYS A CA 1
ATOM 998 C C . CYS A 1 120 ? -2.913 4.403 -10.500 1.00 95.56 120 CYS A C 1
ATOM 1000 O O . CYS A 1 120 ? -2.461 4.044 -9.416 1.00 95.56 120 CYS A O 1
ATOM 1002 N N . LEU A 1 121 ? -2.286 5.320 -11.247 1.00 96.69 121 LEU A N 1
ATOM 1003 C CA . LEU A 1 121 ? -0.955 5.846 -10.922 1.00 96.69 121 LEU A CA 1
ATOM 1004 C C . LEU A 1 121 ? -0.850 6.447 -9.512 1.00 96.69 121 LEU A C 1
ATOM 1006 O O . LEU A 1 121 ? 0.144 6.231 -8.834 1.00 96.69 121 LEU A O 1
ATOM 1010 N N . GLY A 1 122 ? -1.867 7.176 -9.049 1.00 95.19 122 GLY A N 1
ATOM 1011 C CA . GLY A 1 122 ? -1.879 7.742 -7.693 1.00 95.19 122 GLY A CA 1
ATOM 1012 C C . GLY A 1 122 ? -2.150 6.724 -6.581 1.00 95.19 122 GLY A C 1
ATOM 1013 O O . GLY A 1 122 ? -1.978 7.043 -5.406 1.00 95.19 122 GLY A O 1
ATOM 1014 N N . HIS A 1 123 ? -2.605 5.523 -6.936 1.00 95.81 123 HIS A N 1
ATOM 1015 C CA . HIS A 1 123 ? -3.032 4.468 -6.014 1.00 95.81 123 HIS A CA 1
ATOM 1016 C C . HIS A 1 123 ? -1.998 3.345 -5.875 1.00 95.81 123 HIS A C 1
ATOM 1018 O O . HIS A 1 123 ? -2.200 2.426 -5.078 1.00 95.81 123 HIS A O 1
ATOM 1024 N N . ILE A 1 124 ? -0.894 3.423 -6.627 1.00 97.31 124 ILE A N 1
ATOM 1025 C CA . ILE A 1 124 ? 0.215 2.484 -6.501 1.00 97.31 124 ILE A CA 1
ATOM 1026 C C . ILE A 1 124 ? 0.989 2.734 -5.205 1.00 97.31 124 ILE A C 1
ATOM 1028 O O . ILE A 1 124 ? 1.379 3.861 -4.899 1.00 97.31 124 ILE A O 1
ATOM 1032 N N . LYS A 1 125 ? 1.201 1.668 -4.438 1.00 96.94 125 LYS A N 1
ATOM 1033 C CA . LYS A 1 125 ? 1.944 1.649 -3.176 1.00 96.94 125 LYS A CA 1
ATOM 1034 C C . LYS A 1 125 ? 2.997 0.559 -3.248 1.00 96.94 125 LYS A C 1
ATOM 1036 O O . LYS A 1 125 ? 2.746 -0.485 -3.837 1.00 96.94 125 LYS A O 1
ATOM 1041 N N . TYR A 1 126 ? 4.152 0.782 -2.631 1.00 97.00 126 TYR A N 1
ATOM 1042 C CA . TYR A 1 126 ? 5.255 -0.175 -2.675 1.00 97.00 126 TYR A CA 1
ATOM 1043 C C . TYR A 1 126 ? 5.582 -0.722 -1.297 1.00 97.00 126 TYR A C 1
ATOM 1045 O O . TYR A 1 126 ? 5.680 0.037 -0.331 1.00 97.00 126 TYR A O 1
ATOM 1053 N N . VAL A 1 127 ? 5.835 -2.027 -1.239 1.00 95.69 127 VAL A N 1
ATOM 1054 C CA . VAL A 1 127 ? 6.608 -2.628 -0.152 1.00 95.69 127 VAL A CA 1
ATOM 1055 C C . VAL A 1 127 ? 8.087 -2.384 -0.440 1.00 95.69 127 VAL A C 1
ATOM 1057 O O . VAL A 1 127 ? 8.603 -2.817 -1.471 1.00 95.69 127 VAL A O 1
ATOM 1060 N N . LEU A 1 128 ? 8.773 -1.657 0.442 1.00 94.00 128 LEU A N 1
ATOM 1061 C CA . LEU A 1 128 ? 10.129 -1.164 0.191 1.00 94.00 128 LEU A CA 1
ATOM 1062 C C . LEU A 1 128 ? 11.046 -1.300 1.403 1.00 94.00 128 LEU A C 1
ATOM 1064 O O . LEU A 1 128 ? 10.612 -1.565 2.518 1.00 94.00 128 LEU A O 1
ATOM 1068 N N . LYS A 1 129 ? 12.352 -1.113 1.188 1.00 92.50 129 LYS A N 1
ATOM 1069 C CA . LYS A 1 129 ? 13.347 -1.148 2.267 1.00 92.50 129 LYS A CA 1
ATOM 1070 C C . LYS A 1 129 ? 13.268 0.126 3.110 1.00 92.50 129 LYS A C 1
ATOM 1072 O O . LYS A 1 129 ? 13.474 1.209 2.571 1.00 92.50 129 LYS A O 1
ATOM 1077 N N . ASP A 1 130 ? 13.102 -0.014 4.422 1.00 90.88 130 ASP A N 1
ATOM 1078 C CA . ASP A 1 130 ? 12.947 1.098 5.373 1.00 90.88 130 ASP A CA 1
ATOM 1079 C C . ASP A 1 130 ? 14.050 2.167 5.272 1.00 90.88 130 ASP A C 1
ATOM 1081 O O . ASP A 1 130 ? 13.784 3.363 5.331 1.00 90.88 130 ASP A O 1
ATOM 1085 N N . SER A 1 131 ? 15.292 1.774 4.970 1.00 91.81 131 SER A N 1
ATOM 1086 C CA . SER A 1 131 ? 16.389 2.734 4.787 1.00 91.81 131 SER A CA 1
ATOM 1087 C C . SER A 1 131 ? 16.136 3.782 3.691 1.00 91.81 131 SER A C 1
ATOM 1089 O O . SER A 1 131 ? 16.758 4.840 3.725 1.00 91.81 131 SER A O 1
ATOM 1091 N N . LEU A 1 132 ? 15.254 3.506 2.721 1.00 91.62 132 LEU A N 1
ATOM 1092 C CA . LEU A 1 132 ? 14.877 4.458 1.669 1.00 91.62 132 LEU A CA 1
ATOM 1093 C C . LEU A 1 132 ? 14.007 5.607 2.197 1.00 91.62 132 LEU A C 1
ATOM 1095 O O . LEU A 1 132 ? 13.995 6.676 1.591 1.00 91.62 132 LEU A O 1
ATOM 1099 N N . MET A 1 133 ? 13.351 5.440 3.350 1.00 91.94 133 MET A N 1
ATOM 1100 C CA . MET A 1 133 ? 12.585 6.505 4.011 1.00 91.94 133 MET A CA 1
ATOM 1101 C C . MET A 1 133 ? 13.474 7.678 4.455 1.00 91.94 133 MET A C 1
ATOM 1103 O O . MET A 1 133 ? 12.979 8.776 4.688 1.00 91.94 133 MET A O 1
ATOM 1107 N N . LYS A 1 134 ? 14.797 7.471 4.529 1.00 90.50 134 LYS A N 1
ATOM 1108 C CA . LYS A 1 134 ? 15.787 8.493 4.904 1.00 90.50 134 LYS A CA 1
ATOM 1109 C C . LYS A 1 134 ? 16.199 9.403 3.744 1.00 90.50 134 LYS A C 1
ATOM 1111 O O . LYS A 1 134 ? 16.934 10.363 3.963 1.00 90.50 134 LYS A O 1
ATOM 1116 N N . LEU A 1 135 ? 15.768 9.107 2.515 1.00 90.06 135 LEU A N 1
ATOM 1117 C CA . LEU A 1 135 ? 16.074 9.944 1.358 1.00 90.06 135 LEU A CA 1
ATOM 1118 C C . LEU A 1 135 ? 15.327 11.284 1.474 1.00 90.06 135 LEU A C 1
ATOM 1120 O O . LEU A 1 135 ? 14.097 11.275 1.575 1.00 90.06 135 LEU A O 1
ATOM 1124 N N . PRO A 1 136 ? 16.022 12.438 1.431 1.00 84.94 136 PRO A N 1
ATOM 1125 C CA . PRO A 1 136 ? 15.365 13.739 1.464 1.00 84.94 136 PRO A CA 1
ATOM 1126 C C . PRO A 1 136 ? 14.342 13.863 0.336 1.00 84.94 136 PRO A C 1
ATOM 1128 O O . PRO A 1 136 ? 14.607 13.424 -0.783 1.00 84.94 136 PRO A O 1
ATOM 1131 N N . VAL A 1 137 ? 13.191 14.481 0.621 1.00 90.62 137 VAL A N 1
ATOM 1132 C CA . VAL A 1 137 ? 12.055 14.653 -0.308 1.00 90.62 137 VAL A CA 1
ATOM 1133 C C . VAL A 1 137 ? 11.356 13.332 -0.665 1.00 90.62 137 VAL A C 1
ATOM 1135 O O . VAL A 1 137 ? 10.157 13.197 -0.434 1.00 90.62 137 VAL A O 1
ATOM 1138 N N . PHE A 1 138 ? 12.081 12.327 -1.159 1.00 91.06 138 PHE A N 1
ATOM 1139 C CA . PHE A 1 138 ? 11.519 11.030 -1.548 1.00 91.06 138 PHE A CA 1
ATOM 1140 C C . PHE A 1 138 ? 10.911 10.268 -0.370 1.00 91.06 138 PHE A C 1
ATOM 1142 O O . PHE A 1 138 ? 9.792 9.781 -0.487 1.00 91.06 138 PHE A O 1
ATOM 1149 N N . GLY A 1 139 ? 11.589 10.228 0.780 1.00 94.38 139 GLY A N 1
ATOM 1150 C CA . GLY A 1 139 ? 11.067 9.603 1.996 1.00 94.38 139 GLY A CA 1
ATOM 1151 C C . GLY A 1 139 ? 9.755 10.231 2.467 1.00 94.38 139 GLY A C 1
ATOM 1152 O O . GLY A 1 139 ? 8.831 9.517 2.849 1.00 94.38 139 GLY A O 1
ATOM 1153 N N . TRP A 1 140 ? 9.624 11.558 2.344 1.00 95.69 140 TRP A N 1
ATOM 1154 C CA . TRP A 1 140 ? 8.371 12.263 2.639 1.00 95.69 140 TRP A CA 1
ATOM 1155 C C . TRP A 1 140 ? 7.272 11.868 1.652 1.00 95.69 140 TRP A C 1
ATOM 1157 O O . TRP A 1 140 ? 6.143 11.617 2.061 1.00 95.69 140 TRP A O 1
ATOM 1167 N N . GLY A 1 141 ? 7.603 11.755 0.362 1.00 95.25 141 GLY A N 1
ATOM 1168 C CA . GLY A 1 141 ? 6.680 11.255 -0.658 1.00 95.25 141 GLY A CA 1
ATOM 1169 C C . GLY A 1 141 ? 6.205 9.831 -0.383 1.00 95.25 141 GLY A C 1
ATOM 1170 O O . GLY A 1 141 ? 5.006 9.570 -0.438 1.00 95.25 141 GLY A O 1
ATOM 1171 N N . PHE A 1 142 ? 7.114 8.929 -0.013 1.00 95.44 142 PHE A N 1
ATOM 1172 C CA . PHE A 1 142 ? 6.778 7.555 0.368 1.00 95.44 142 PHE A CA 1
ATOM 1173 C C . PHE A 1 142 ? 5.866 7.518 1.597 1.00 95.44 142 PHE A C 1
ATOM 1175 O O . PHE A 1 142 ? 4.909 6.745 1.628 1.00 95.44 142 PHE A O 1
ATOM 1182 N N . HIS A 1 143 ? 6.110 8.388 2.582 1.00 94.50 143 HIS A N 1
ATOM 1183 C CA . HIS A 1 143 ? 5.258 8.503 3.766 1.00 94.50 143 HIS A CA 1
ATOM 1184 C C . HIS A 1 143 ? 3.847 8.990 3.425 1.00 94.50 143 HIS A C 1
ATOM 1186 O O . HIS A 1 143 ? 2.866 8.376 3.849 1.00 94.50 143 HIS A O 1
ATOM 1192 N N . VAL A 1 144 ? 3.749 10.056 2.623 1.00 94.69 144 VAL A N 1
ATOM 1193 C CA . VAL A 1 144 ? 2.489 10.684 2.187 1.00 94.69 144 VAL A CA 1
ATOM 1194 C C . VAL A 1 144 ? 1.654 9.744 1.317 1.00 94.69 144 VAL A C 1
ATOM 1196 O O . VAL A 1 144 ? 0.436 9.683 1.473 1.00 94.69 144 VAL A O 1
ATOM 1199 N N . LEU A 1 145 ? 2.296 8.972 0.438 1.00 94.06 145 LEU A N 1
ATOM 1200 C CA . LEU A 1 145 ? 1.640 7.961 -0.400 1.00 94.06 145 LEU A CA 1
ATOM 1201 C C . LEU A 1 145 ? 1.362 6.640 0.342 1.00 94.06 145 LEU A C 1
ATOM 1203 O O . LEU A 1 145 ? 0.772 5.720 -0.230 1.00 94.06 145 LEU A O 1
ATOM 1207 N N . GLU A 1 146 ? 1.729 6.557 1.624 1.00 94.06 146 GLU A N 1
ATOM 1208 C CA . GLU A 1 146 ? 1.567 5.392 2.498 1.00 94.06 146 GLU A CA 1
ATOM 1209 C C . GLU A 1 146 ? 2.236 4.123 1.946 1.00 94.06 146 GLU A C 1
ATOM 1211 O O . GLU A 1 146 ? 1.641 3.044 1.934 1.00 94.06 146 GLU A O 1
ATOM 1216 N N . PHE A 1 147 ? 3.477 4.242 1.473 1.00 95.75 147 PHE A N 1
ATOM 1217 C CA . PHE A 1 147 ? 4.295 3.074 1.146 1.00 95.75 147 PHE A CA 1
ATOM 1218 C C . PHE A 1 147 ? 4.615 2.284 2.424 1.00 95.75 147 PHE A C 1
ATOM 1220 O O . PHE A 1 147 ? 4.521 2.818 3.534 1.00 95.75 147 PHE A O 1
ATOM 1227 N N . LEU A 1 148 ? 4.954 1.002 2.267 1.00 94.69 148 LEU A N 1
ATOM 1228 C CA . LEU A 1 148 ? 5.148 0.049 3.358 1.00 94.69 148 LEU A CA 1
ATOM 1229 C C . LEU A 1 148 ? 6.656 -0.199 3.560 1.00 94.69 148 LEU A C 1
ATOM 1231 O O . LEU A 1 148 ? 7.232 -1.042 2.862 1.00 94.69 148 LEU A O 1
ATOM 1235 N N . PRO A 1 149 ? 7.329 0.549 4.456 1.00 92.50 149 PRO A N 1
ATOM 1236 C CA . PRO A 1 149 ? 8.740 0.341 4.749 1.00 92.50 149 PRO A CA 1
ATOM 1237 C C . PRO A 1 149 ? 8.952 -0.892 5.632 1.00 92.50 149 PRO A C 1
ATOM 1239 O O . PRO A 1 149 ? 8.326 -1.019 6.678 1.00 92.50 149 PRO A O 1
ATOM 1242 N N . LEU A 1 150 ? 9.869 -1.772 5.227 1.00 90.56 150 LEU A N 1
ATOM 1243 C CA . LEU A 1 150 ? 10.257 -2.981 5.958 1.00 90.56 150 LEU A CA 1
ATOM 1244 C C . LEU A 1 150 ? 11.765 -2.997 6.246 1.00 90.56 150 LEU A C 1
ATOM 1246 O O . LEU A 1 150 ? 12.589 -2.649 5.388 1.00 90.56 150 LEU A O 1
ATOM 1250 N N . GLN A 1 151 ? 12.145 -3.461 7.435 1.00 88.00 151 GLN A N 1
ATOM 1251 C CA . GLN A 1 151 ? 13.536 -3.606 7.876 1.00 88.00 151 GLN A CA 1
ATOM 1252 C C . GLN A 1 151 ? 14.234 -4.832 7.269 1.00 88.00 151 GLN A C 1
ATOM 1254 O O . GLN A 1 151 ? 15.460 -4.946 7.348 1.00 88.00 151 GLN A O 1
ATOM 1259 N N . ARG A 1 152 ? 13.472 -5.715 6.611 1.00 87.25 152 ARG A N 1
ATOM 1260 C CA . ARG A 1 152 ? 13.890 -7.026 6.091 1.00 87.25 152 ARG A CA 1
ATOM 1261 C C . ARG A 1 152 ? 14.216 -8.020 7.212 1.00 87.25 152 ARG A C 1
ATOM 1263 O O . ARG A 1 152 ? 15.133 -8.829 7.063 1.00 87.25 152 ARG A O 1
ATOM 1270 N N . LYS A 1 153 ? 13.459 -7.949 8.309 1.00 87.44 153 LYS A N 1
ATOM 1271 C CA . LYS A 1 153 ? 13.516 -8.844 9.472 1.00 87.44 153 LYS A CA 1
ATOM 1272 C C . LYS A 1 153 ? 12.096 -9.247 9.843 1.00 87.44 153 LYS A C 1
ATOM 1274 O O . LYS A 1 153 ? 11.336 -8.412 10.323 1.00 87.44 153 LYS A O 1
ATOM 1279 N N . TRP A 1 154 ? 11.746 -10.506 9.593 1.00 86.56 154 TRP A N 1
ATOM 1280 C CA . TRP A 1 154 ? 10.360 -10.972 9.650 1.00 86.56 154 TRP A CA 1
ATOM 1281 C C . TRP A 1 154 ? 9.691 -10.687 10.996 1.00 86.56 154 TRP A C 1
ATOM 1283 O O . TRP A 1 154 ? 8.601 -10.134 11.030 1.00 86.56 154 TRP A O 1
ATOM 1293 N N . GLU A 1 155 ? 10.387 -10.978 12.090 1.00 81.19 155 GLU A N 1
ATOM 1294 C CA . GLU A 1 155 ? 9.878 -10.880 13.458 1.00 81.19 155 GLU A CA 1
ATOM 1295 C C . GLU A 1 155 ? 9.488 -9.442 13.834 1.00 81.19 155 GLU A C 1
ATOM 1297 O O . GLU A 1 155 ? 8.588 -9.223 14.637 1.00 81.19 155 GLU A O 1
ATOM 1302 N N . SER A 1 156 ? 10.163 -8.448 13.250 1.00 74.88 156 SER A N 1
ATOM 1303 C CA . SER A 1 156 ? 9.852 -7.026 13.449 1.00 74.88 156 SER A CA 1
ATOM 1304 C C . SER A 1 156 ? 8.879 -6.487 12.399 1.00 74.88 156 SER A C 1
ATOM 1306 O O . SER A 1 156 ? 8.091 -5.590 12.688 1.00 74.88 156 SER A O 1
ATOM 1308 N N . ASP A 1 157 ? 8.951 -7.014 11.178 1.00 85.00 157 ASP A N 1
ATOM 1309 C CA . ASP A 1 157 ? 8.211 -6.517 10.023 1.00 85.00 157 ASP A CA 1
ATOM 1310 C C . ASP A 1 157 ? 6.772 -7.039 9.970 1.00 85.00 157 ASP A C 1
ATOM 1312 O O . ASP A 1 157 ? 5.889 -6.305 9.537 1.00 85.00 157 ASP A O 1
ATOM 1316 N N . GLU A 1 158 ? 6.511 -8.274 10.404 1.00 85.06 158 GLU A N 1
ATOM 1317 C CA . GLU A 1 158 ? 5.182 -8.895 10.348 1.00 85.06 158 GLU A CA 1
ATOM 1318 C C . GLU A 1 158 ? 4.081 -8.065 11.036 1.00 85.06 158 GLU A C 1
ATOM 1320 O O . GLU A 1 158 ? 3.095 -7.737 10.364 1.00 85.06 158 GLU A O 1
ATOM 1325 N N . PRO A 1 159 ? 4.208 -7.669 12.321 1.00 75.12 159 PRO A N 1
ATOM 1326 C CA . PRO A 1 159 ? 3.158 -6.898 12.986 1.00 75.12 159 PRO A CA 1
ATOM 1327 C C . PRO A 1 159 ? 2.941 -5.530 12.325 1.00 75.12 159 PRO A C 1
ATOM 1329 O O . PRO A 1 159 ? 1.801 -5.094 12.160 1.00 75.12 159 PRO A O 1
ATOM 1332 N N . VAL A 1 160 ? 4.019 -4.874 11.878 1.00 77.31 160 VAL A N 1
ATOM 1333 C CA . VAL A 1 160 ? 3.954 -3.577 11.183 1.00 77.31 160 VAL A CA 1
ATOM 1334 C C . VAL A 1 160 ? 3.254 -3.722 9.831 1.00 77.31 160 VAL A C 1
ATOM 1336 O O . VAL A 1 160 ? 2.382 -2.921 9.491 1.00 77.31 160 VAL A O 1
ATOM 1339 N N . LEU A 1 161 ? 3.597 -4.763 9.072 1.00 83.81 161 LEU A N 1
ATOM 1340 C CA . LEU A 1 161 ? 3.006 -5.066 7.775 1.00 83.81 161 LEU A CA 1
ATOM 1341 C C . LEU A 1 161 ? 1.505 -5.340 7.915 1.00 83.81 161 LEU A C 1
ATOM 1343 O O . LEU A 1 161 ? 0.712 -4.691 7.233 1.00 83.81 161 LEU A O 1
ATOM 1347 N N . ARG A 1 162 ? 1.102 -6.221 8.842 1.00 84.94 162 ARG A N 1
ATOM 1348 C CA . ARG A 1 162 ? -0.314 -6.522 9.123 1.00 84.94 162 ARG A CA 1
ATOM 1349 C C . ARG A 1 162 ? -1.083 -5.268 9.543 1.00 84.94 162 ARG A C 1
ATOM 1351 O O . ARG A 1 162 ? -2.160 -5.008 9.011 1.00 84.94 162 ARG A O 1
ATOM 1358 N N . GLN A 1 163 ? -0.507 -4.446 10.422 1.00 77.56 163 GLN A N 1
ATOM 1359 C CA . GLN A 1 163 ? -1.125 -3.195 10.863 1.00 77.56 163 GLN A CA 1
ATOM 1360 C C . GLN A 1 163 ? -1.301 -2.182 9.724 1.00 77.56 163 GLN A C 1
ATOM 1362 O O . GLN A 1 163 ? -2.306 -1.479 9.678 1.00 77.56 163 GLN A O 1
ATOM 1367 N N . MET A 1 164 ? -0.342 -2.062 8.803 1.00 83.31 164 MET A N 1
ATOM 1368 C CA . MET A 1 164 ? -0.485 -1.156 7.660 1.00 83.31 164 MET A CA 1
ATOM 1369 C C . MET A 1 164 ? -1.513 -1.679 6.654 1.00 83.31 164 MET A C 1
ATOM 1371 O O . MET A 1 164 ? -2.361 -0.910 6.195 1.00 83.31 164 MET A O 1
ATOM 1375 N N . LEU A 1 165 ? -1.464 -2.978 6.345 1.00 86.12 165 LEU A N 1
ATOM 1376 C CA . LEU A 1 165 ? -2.383 -3.635 5.417 1.00 86.12 165 LEU A CA 1
ATOM 1377 C C . LEU A 1 165 ? -3.832 -3.598 5.902 1.00 86.12 165 LEU A C 1
ATOM 1379 O O . LEU A 1 165 ? -4.724 -3.391 5.081 1.00 86.12 165 LEU A O 1
ATOM 1383 N N . SER A 1 166 ? -4.079 -3.716 7.212 1.00 82.38 166 SER A N 1
ATOM 1384 C CA . SER A 1 166 ? -5.438 -3.644 7.762 1.00 82.38 166 SER A CA 1
ATOM 1385 C C . SER A 1 166 ? -6.125 -2.317 7.427 1.00 82.38 166 SER A C 1
ATOM 1387 O O . SER A 1 166 ? -7.325 -2.291 7.161 1.00 82.38 166 SER A O 1
ATOM 1389 N N . THR A 1 167 ? -5.359 -1.223 7.309 1.00 82.81 167 THR A N 1
ATOM 1390 C CA . THR A 1 167 ? -5.890 0.087 6.899 1.00 82.81 167 THR A CA 1
ATOM 1391 C C . THR A 1 167 ? -6.270 0.167 5.425 1.00 82.81 167 THR A C 1
ATOM 1393 O O . THR A 1 167 ? -6.849 1.170 5.005 1.00 82.81 167 THR A O 1
ATOM 1396 N N . PHE A 1 168 ? -5.907 -0.830 4.621 1.00 88.06 168 PHE A N 1
ATOM 1397 C CA . PHE A 1 168 ? -6.208 -0.879 3.199 1.00 88.06 168 PHE A CA 1
ATOM 1398 C C . PHE A 1 168 ? -7.370 -1.804 2.868 1.00 88.06 168 PHE A C 1
ATOM 1400 O O . PHE A 1 168 ? -7.714 -1.852 1.703 1.00 88.06 168 PHE A O 1
ATOM 1407 N N . THR A 1 169 ? -7.988 -2.494 3.825 1.00 83.00 169 THR A N 1
ATOM 1408 C CA . THR A 1 169 ? -9.017 -3.527 3.580 1.00 83.00 169 THR A CA 1
ATOM 1409 C C . THR A 1 169 ? -10.338 -3.017 2.986 1.00 83.00 169 THR A C 1
ATOM 1411 O O . THR A 1 169 ? -11.079 -3.811 2.415 1.00 83.00 169 THR A O 1
ATOM 1414 N N . ASP A 1 170 ? -10.618 -1.710 3.040 1.00 79.81 170 ASP A N 1
ATOM 1415 C CA . ASP A 1 170 ? -11.809 -1.122 2.413 1.00 79.81 170 ASP A CA 1
ATOM 1416 C C . ASP A 1 170 ? -11.772 -1.306 0.883 1.00 79.81 170 ASP A C 1
ATOM 1418 O O . ASP A 1 170 ? -10.949 -0.709 0.180 1.00 79.81 170 ASP A O 1
ATOM 1422 N N . ALA A 1 171 ? -12.690 -2.125 0.364 1.00 79.56 171 ALA A N 1
ATOM 1423 C CA . ALA A 1 171 ? -12.829 -2.407 -1.063 1.00 79.56 171 ALA A CA 1
ATOM 1424 C C . ALA A 1 171 ? -13.208 -1.164 -1.891 1.00 79.56 171 ALA A C 1
ATOM 1426 O O . ALA A 1 171 ? -13.007 -1.141 -3.103 1.00 79.56 171 ALA A O 1
ATOM 1427 N N . GLN A 1 172 ? -13.733 -0.109 -1.259 1.00 80.50 172 GLN A N 1
ATOM 1428 C CA . GLN A 1 172 ? -14.079 1.138 -1.940 1.00 80.50 172 GLN A CA 1
ATOM 1429 C C . GLN A 1 172 ? -12.888 2.089 -2.130 1.00 80.50 172 GLN A C 1
ATOM 1431 O O . GLN A 1 172 ? -13.007 3.076 -2.870 1.00 80.50 172 GLN A O 1
ATOM 1436 N N . ASP A 1 173 ? -11.760 1.827 -1.465 1.00 86.38 173 ASP A N 1
ATOM 1437 C CA . ASP A 1 173 ? -10.510 2.558 -1.649 1.00 86.38 173 ASP A CA 1
ATOM 1438 C C . ASP A 1 173 ? -9.713 1.920 -2.801 1.00 86.38 173 ASP A C 1
ATOM 1440 O O . ASP A 1 173 ? -9.388 0.736 -2.734 1.00 86.38 173 ASP A O 1
ATOM 1444 N N . PRO A 1 174 ? -9.331 2.653 -3.861 1.00 92.12 174 PRO A N 1
ATOM 1445 C CA . PRO A 1 174 ? -8.492 2.073 -4.907 1.00 92.12 174 PRO A CA 1
ATOM 1446 C C . PRO A 1 174 ? -7.084 1.747 -4.383 1.00 92.12 174 PRO A C 1
ATOM 1448 O O . PRO A 1 174 ? -6.474 2.556 -3.676 1.00 92.12 174 PRO A O 1
ATOM 1451 N N . LEU A 1 175 ? -6.539 0.591 -4.771 1.00 96.00 175 LEU A N 1
ATOM 1452 C CA . LEU A 1 175 ? -5.225 0.116 -4.328 1.00 96.00 175 LEU A CA 1
ATOM 1453 C C . LEU A 1 175 ? -4.509 -0.661 -5.431 1.00 96.00 175 LEU A C 1
ATOM 1455 O O . LEU A 1 175 ? -5.074 -1.588 -6.004 1.00 96.00 175 LEU A O 1
ATOM 1459 N N . TRP A 1 176 ? -3.245 -0.309 -5.666 1.00 97.88 176 TRP A N 1
ATOM 1460 C CA . TRP A 1 176 ? -2.277 -1.107 -6.419 1.00 97.88 176 TRP A CA 1
ATOM 1461 C C . TRP A 1 176 ? -1.076 -1.401 -5.516 1.00 97.88 176 TRP A C 1
ATOM 1463 O O . TRP A 1 176 ? -0.157 -0.590 -5.419 1.00 97.88 176 TRP A O 1
ATOM 1473 N N . LEU A 1 177 ? -1.081 -2.531 -4.809 1.00 98.44 177 LEU A N 1
ATOM 1474 C CA . LEU A 1 177 ? 0.021 -2.890 -3.911 1.00 98.44 177 LEU A CA 1
ATOM 1475 C C . LEU A 1 177 ? 1.118 -3.626 -4.686 1.00 98.44 177 LEU A C 1
ATOM 1477 O O . LEU A 1 177 ? 0.978 -4.807 -4.985 1.00 98.44 177 LEU A O 1
ATOM 1481 N N . ALA A 1 178 ? 2.208 -2.937 -5.005 1.00 98.31 178 ALA A N 1
ATOM 1482 C CA . ALA A 1 178 ? 3.348 -3.493 -5.717 1.00 98.31 178 ALA A CA 1
ATOM 1483 C C . ALA A 1 178 ? 4.385 -4.103 -4.762 1.00 98.31 178 ALA A C 1
ATOM 1485 O O . ALA A 1 178 ? 4.87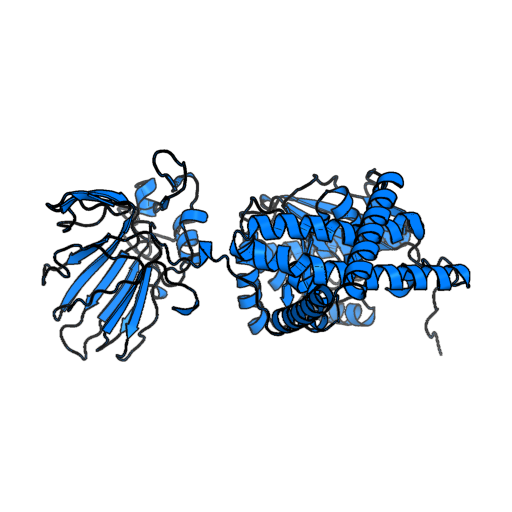4 -3.458 -3.826 1.00 98.31 178 ALA A O 1
ATOM 1486 N N . ILE A 1 179 ? 4.751 -5.352 -5.041 1.00 97.44 179 ILE A N 1
ATOM 1487 C CA . ILE A 1 179 ? 5.717 -6.147 -4.289 1.00 97.44 179 ILE A CA 1
ATOM 1488 C C . ILE A 1 179 ? 6.735 -6.726 -5.272 1.00 97.44 179 ILE A C 1
ATOM 1490 O O . ILE A 1 179 ? 6.386 -7.203 -6.353 1.00 97.44 179 ILE A O 1
ATOM 1494 N N . PHE A 1 180 ? 8.004 -6.728 -4.869 1.00 97.69 180 PHE A N 1
ATOM 1495 C CA . PHE A 1 180 ? 9.086 -7.431 -5.558 1.00 97.69 180 PHE A CA 1
ATOM 1496 C C . PHE A 1 180 ? 9.545 -8.607 -4.687 1.00 97.69 180 PHE A C 1
ATOM 1498 O O . PHE A 1 180 ? 10.418 -8.418 -3.832 1.00 97.69 180 PHE A O 1
ATOM 1505 N N . PRO A 1 181 ? 8.963 -9.811 -4.852 1.00 97.25 181 PRO A N 1
ATOM 1506 C CA . PRO A 1 181 ? 9.255 -10.964 -3.999 1.00 97.25 181 PRO A CA 1
ATOM 1507 C C . PRO A 1 181 ? 10.730 -11.381 -3.937 1.00 97.25 181 PRO A C 1
ATOM 1509 O O . PRO A 1 181 ? 11.152 -11.951 -2.936 1.00 97.25 181 PRO A O 1
ATOM 1512 N N . GLU A 1 182 ? 11.550 -11.046 -4.938 1.00 96.06 182 GLU A N 1
ATOM 1513 C CA . GLU A 1 182 ? 13.011 -11.257 -4.897 1.00 96.06 182 GLU A CA 1
ATOM 1514 C C . GLU A 1 182 ? 13.673 -10.524 -3.710 1.00 96.06 182 GLU A C 1
ATOM 1516 O O . GLU A 1 182 ? 14.723 -10.925 -3.202 1.00 96.06 182 GLU A O 1
ATOM 1521 N N . GLY A 1 183 ? 13.062 -9.431 -3.235 1.00 92.12 183 GLY A N 1
ATOM 1522 C CA . GLY A 1 183 ? 13.518 -8.635 -2.094 1.00 92.12 183 GLY A CA 1
ATOM 1523 C C . GLY A 1 183 ? 14.801 -7.830 -2.343 1.00 92.12 183 GLY A C 1
ATOM 1524 O O . GLY A 1 183 ? 15.262 -7.105 -1.455 1.00 92.12 183 GLY A O 1
ATOM 1525 N N . THR A 1 184 ? 15.397 -7.950 -3.529 1.00 92.88 184 THR A N 1
ATOM 1526 C CA . THR A 1 184 ? 16.568 -7.204 -3.991 1.00 92.88 184 THR A CA 1
ATOM 1527 C C . THR A 1 184 ? 16.650 -7.253 -5.513 1.00 92.88 184 THR A C 1
ATOM 1529 O O . THR A 1 184 ? 16.116 -8.162 -6.135 1.00 92.88 184 THR A O 1
ATOM 1532 N N . ASP A 1 185 ? 17.344 -6.280 -6.086 1.00 92.56 185 ASP A N 1
ATOM 1533 C CA . ASP A 1 185 ? 17.791 -6.260 -7.474 1.00 92.56 185 ASP A CA 1
ATOM 1534 C C . ASP A 1 185 ? 18.679 -7.466 -7.830 1.00 92.56 185 ASP A C 1
ATOM 1536 O O . ASP A 1 185 ? 19.555 -7.891 -7.058 1.00 92.56 185 ASP A O 1
ATOM 1540 N N . PHE A 1 186 ? 18.466 -7.982 -9.034 1.00 95.62 186 PHE A N 1
ATOM 1541 C CA . PHE A 1 186 ? 19.189 -9.095 -9.622 1.00 95.62 186 PHE A CA 1
ATOM 1542 C C . PHE A 1 186 ? 20.648 -8.730 -9.911 1.00 95.62 186 PHE A C 1
ATOM 1544 O O . PHE A 1 186 ? 20.954 -7.751 -10.588 1.00 95.62 186 PHE A O 1
ATOM 1551 N N . THR A 1 187 ? 21.566 -9.595 -9.488 1.00 95.00 187 THR A N 1
ATOM 1552 C CA . THR A 1 187 ? 22.955 -9.601 -9.962 1.00 95.00 187 THR A CA 1
ATOM 1553 C C . THR A 1 187 ? 23.383 -11.041 -10.202 1.00 95.00 187 THR A C 1
ATOM 1555 O O . THR A 1 187 ? 22.846 -11.958 -9.580 1.00 95.00 187 THR A O 1
ATOM 1558 N N . GLU A 1 188 ? 24.378 -11.268 -11.062 1.00 94.69 188 GLU A N 1
ATOM 1559 C CA . GLU A 1 188 ? 24.878 -12.627 -11.317 1.00 94.69 188 GLU A CA 1
ATOM 1560 C C . GLU A 1 188 ? 25.345 -13.324 -10.033 1.00 94.69 188 GLU A C 1
ATOM 1562 O O . GLU A 1 188 ? 25.086 -14.509 -9.839 1.00 94.69 188 GLU A O 1
ATOM 1567 N N . GLN A 1 189 ? 25.981 -12.583 -9.120 1.00 97.06 189 GLN A N 1
ATOM 1568 C CA . GLN A 1 189 ? 26.419 -13.128 -7.838 1.00 97.06 189 GLN A CA 1
ATOM 1569 C C . GLN A 1 189 ? 25.238 -13.530 -6.945 1.00 97.06 189 GLN A C 1
ATOM 1571 O O . GLN A 1 189 ? 25.258 -14.604 -6.346 1.00 97.06 189 GLN A O 1
ATOM 1576 N N . LYS A 1 190 ? 24.196 -12.692 -6.855 1.00 97.19 190 LYS A N 1
ATOM 1577 C CA . LYS A 1 190 ? 22.989 -13.018 -6.080 1.00 97.19 190 LYS A CA 1
ATOM 1578 C C . LYS A 1 190 ? 22.236 -14.193 -6.698 1.00 97.19 190 LYS A C 1
ATOM 1580 O O . LYS A 1 190 ? 21.743 -15.034 -5.956 1.00 97.19 190 LYS A O 1
ATOM 1585 N N . CYS A 1 191 ? 22.211 -14.281 -8.028 1.00 97.50 191 CYS A N 1
ATOM 1586 C CA . CYS A 1 191 ? 21.633 -15.405 -8.756 1.00 97.50 191 CYS A CA 1
ATOM 1587 C C . CYS A 1 191 ? 22.350 -16.711 -8.401 1.00 97.50 191 CYS A C 1
ATOM 1589 O O . CYS A 1 191 ? 21.704 -17.632 -7.918 1.00 97.50 191 CYS A O 1
ATOM 1591 N N . LYS A 1 192 ? 23.687 -16.758 -8.484 1.00 97.88 192 LYS A N 1
ATOM 1592 C CA . LYS A 1 192 ? 24.478 -17.931 -8.062 1.00 97.88 192 LYS A CA 1
ATOM 1593 C C . LYS A 1 192 ? 24.187 -18.346 -6.616 1.00 97.88 192 LYS A C 1
ATOM 1595 O O . LYS A 1 192 ? 23.990 -19.525 -6.338 1.00 97.88 192 LYS A O 1
ATOM 1600 N N . ASN A 1 193 ? 24.104 -17.385 -5.695 1.00 97.56 193 ASN A N 1
ATOM 1601 C CA . ASN A 1 193 ? 23.764 -17.673 -4.299 1.00 97.56 193 ASN A CA 1
ATOM 1602 C C . ASN A 1 193 ? 22.339 -18.243 -4.166 1.00 97.56 193 ASN A C 1
ATOM 1604 O O . ASN A 1 193 ? 22.130 -19.206 -3.433 1.00 97.56 193 ASN A O 1
ATOM 1608 N N . SER A 1 194 ? 21.376 -17.674 -4.896 1.00 97.56 194 SER A N 1
ATOM 1609 C CA . SER A 1 194 ? 19.992 -18.155 -4.943 1.00 97.56 194 SER A CA 1
ATOM 1610 C C . SER A 1 194 ? 19.890 -19.566 -5.528 1.00 97.56 194 SER A C 1
ATOM 1612 O O . SER A 1 194 ? 19.107 -20.364 -5.028 1.00 97.56 194 SER A O 1
ATOM 1614 N N . GLN A 1 195 ? 20.681 -19.884 -6.555 1.00 98.25 195 GLN A N 1
ATOM 1615 C CA . GLN A 1 195 ? 20.745 -21.206 -7.186 1.00 98.25 195 GLN A CA 1
ATOM 1616 C C . GLN A 1 195 ? 21.301 -22.257 -6.226 1.00 98.25 195 GLN A C 1
ATOM 1618 O O . GLN A 1 195 ? 20.713 -23.326 -6.082 1.00 98.25 195 GLN A O 1
ATOM 1623 N N . ASN A 1 196 ? 22.394 -21.932 -5.530 1.00 97.81 196 ASN A N 1
ATOM 1624 C CA . ASN A 1 196 ? 22.986 -22.814 -4.526 1.00 97.81 196 ASN A CA 1
ATOM 1625 C C . ASN A 1 196 ? 21.992 -23.120 -3.401 1.00 97.81 196 ASN A C 1
ATOM 1627 O O . ASN A 1 196 ? 21.835 -24.276 -3.023 1.00 97.81 196 ASN A O 1
ATOM 1631 N N . PHE A 1 197 ? 21.297 -22.096 -2.896 1.00 97.19 197 PHE A N 1
ATOM 1632 C CA . PHE A 1 197 ? 20.259 -22.280 -1.886 1.00 97.19 197 PHE A CA 1
ATOM 1633 C C . PHE A 1 197 ? 19.107 -23.146 -2.412 1.00 97.19 197 PHE A C 1
ATOM 1635 O O . PHE A 1 197 ? 18.760 -24.131 -1.771 1.00 97.19 197 PHE A O 1
ATOM 1642 N N . ALA A 1 198 ? 18.561 -22.833 -3.593 1.00 97.00 198 ALA A N 1
ATOM 1643 C CA . ALA A 1 198 ? 17.461 -23.591 -4.190 1.00 97.00 198 ALA A CA 1
ATOM 1644 C C . ALA A 1 198 ? 17.811 -25.079 -4.363 1.00 97.00 198 ALA A C 1
ATOM 1646 O O . ALA A 1 198 ? 17.026 -25.937 -3.968 1.00 97.00 198 ALA A O 1
ATOM 1647 N N . ALA A 1 199 ? 19.021 -25.385 -4.847 1.00 96.56 199 ALA A N 1
ATOM 1648 C CA . ALA A 1 199 ? 19.506 -26.757 -4.982 1.00 96.56 199 ALA A CA 1
ATOM 1649 C C . ALA A 1 199 ? 19.631 -27.487 -3.631 1.00 96.56 199 ALA A C 1
ATOM 1651 O O . ALA A 1 199 ? 19.336 -28.676 -3.555 1.00 96.56 199 ALA A O 1
ATOM 1652 N N . GLN A 1 200 ? 20.036 -26.788 -2.563 1.00 96.50 200 GLN A N 1
ATOM 1653 C CA . GLN A 1 200 ? 20.145 -27.367 -1.217 1.00 96.50 200 GLN A CA 1
ATOM 1654 C C . GLN A 1 200 ? 18.786 -27.718 -0.605 1.00 96.50 200 GLN A C 1
ATOM 1656 O O . GLN A 1 200 ? 18.678 -28.731 0.080 1.00 96.50 200 GLN A O 1
ATOM 1661 N N . VAL A 1 201 ? 17.761 -26.892 -0.836 1.00 95.06 201 VAL A N 1
ATOM 1662 C CA . VAL A 1 201 ? 16.422 -27.076 -0.243 1.00 95.06 201 VAL A CA 1
ATOM 1663 C C . VAL A 1 201 ? 15.417 -27.748 -1.186 1.00 95.06 201 VAL A C 1
ATOM 1665 O O . VAL A 1 201 ? 14.235 -27.820 -0.864 1.00 95.06 201 VAL A O 1
ATOM 1668 N N . GLY A 1 202 ? 15.864 -28.235 -2.349 1.00 94.75 202 GLY A N 1
ATOM 1669 C CA . GLY A 1 202 ? 15.017 -28.948 -3.312 1.00 94.75 202 GLY A CA 1
ATOM 1670 C C . GLY A 1 202 ? 14.005 -28.069 -4.055 1.00 94.75 202 GLY A C 1
ATOM 1671 O O . GLY A 1 202 ? 12.971 -28.567 -4.492 1.00 94.75 202 GLY A O 1
ATOM 1672 N N . LEU A 1 203 ? 14.279 -26.770 -4.199 1.00 95.44 203 LEU A N 1
ATOM 1673 C CA . LEU A 1 203 ? 13.443 -25.823 -4.943 1.00 95.44 203 LEU A CA 1
ATOM 1674 C C . LEU A 1 203 ? 13.958 -25.607 -6.381 1.00 95.44 203 LEU A C 1
ATOM 1676 O O . LEU A 1 203 ? 15.129 -25.876 -6.663 1.00 95.44 203 LEU A O 1
ATOM 1680 N N . PRO A 1 204 ? 13.119 -25.091 -7.304 1.00 95.25 204 PRO A N 1
ATOM 1681 C CA . PRO A 1 204 ? 13.528 -24.824 -8.680 1.00 95.25 204 PRO A CA 1
ATOM 1682 C C . PRO A 1 204 ? 14.742 -23.893 -8.774 1.00 95.25 204 PRO A C 1
ATOM 1684 O O . PRO A 1 204 ? 14.780 -22.816 -8.175 1.00 95.25 204 PRO A O 1
ATOM 1687 N N . VAL A 1 205 ? 15.728 -24.294 -9.577 1.00 97.62 205 VAL A N 1
ATOM 1688 C CA . VAL A 1 205 ? 16.921 -23.491 -9.865 1.00 97.62 205 VAL A CA 1
ATOM 1689 C C . VAL A 1 205 ? 16.600 -22.517 -11.002 1.00 97.62 205 VAL A C 1
ATOM 1691 O O . VAL A 1 205 ? 16.350 -22.936 -12.129 1.00 97.62 205 VAL A O 1
ATOM 1694 N N . LEU A 1 206 ? 16.600 -21.217 -10.698 1.00 98.00 206 LEU A N 1
ATOM 1695 C CA . LEU A 1 206 ? 16.257 -20.132 -11.629 1.00 98.00 206 LEU A CA 1
ATOM 1696 C C . LEU A 1 206 ? 17.526 -19.424 -12.141 1.00 98.00 206 LEU A C 1
ATOM 1698 O O . LEU A 1 206 ? 18.544 -19.388 -11.446 1.00 98.00 206 LEU A O 1
ATOM 1702 N N . TYR A 1 207 ? 17.495 -18.856 -13.351 1.00 97.12 207 TYR A N 1
ATOM 1703 C CA . TYR A 1 207 ? 18.687 -18.311 -14.029 1.00 97.12 207 TYR A CA 1
ATOM 1704 C C . TYR A 1 207 ? 18.616 -16.807 -14.343 1.00 97.12 207 TYR A C 1
ATOM 1706 O O . TYR A 1 207 ? 19.644 -16.154 -14.548 1.00 97.12 207 TYR A O 1
ATOM 1714 N N . ASN A 1 208 ? 17.417 -16.238 -14.390 1.00 97.12 208 ASN A N 1
ATOM 1715 C CA . ASN A 1 208 ? 17.112 -14.885 -14.854 1.00 97.12 208 ASN A CA 1
ATOM 1716 C C . ASN A 1 208 ? 16.418 -14.029 -13.787 1.00 97.12 208 ASN A C 1
ATOM 1718 O O . ASN A 1 208 ? 16.389 -12.801 -13.929 1.00 97.12 208 ASN A O 1
ATOM 1722 N N . VAL A 1 209 ? 15.898 -14.677 -12.745 1.00 97.88 209 VAL A N 1
ATOM 1723 C CA . VAL A 1 209 ? 15.297 -14.098 -11.536 1.00 97.88 209 VAL A CA 1
ATOM 1724 C C . VAL A 1 209 ? 15.874 -14.789 -10.301 1.00 97.88 209 VAL A C 1
ATOM 1726 O O . VAL A 1 209 ? 16.453 -15.872 -10.400 1.00 97.88 209 VAL A O 1
ATOM 1729 N N . LEU A 1 210 ? 15.726 -14.167 -9.137 1.00 98.31 210 LEU A N 1
ATOM 1730 C CA . LEU A 1 210 ? 16.014 -14.786 -7.847 1.00 98.31 210 LEU A CA 1
ATOM 1731 C C . LEU A 1 210 ? 14.804 -15.588 -7.349 1.00 98.31 210 LEU A C 1
ATOM 1733 O O . LEU A 1 210 ? 13.661 -15.315 -7.720 1.00 98.31 210 LEU A O 1
ATOM 1737 N N . LEU A 1 211 ? 15.055 -16.566 -6.478 1.00 97.75 211 LEU A N 1
ATOM 1738 C CA . LEU A 1 211 ? 13.992 -17.302 -5.800 1.00 97.75 211 LEU A CA 1
ATOM 1739 C C . LEU A 1 211 ? 13.160 -16.322 -4.940 1.00 97.75 211 LEU A C 1
ATOM 1741 O O . LEU A 1 211 ? 13.745 -15.564 -4.155 1.00 97.75 211 LEU A O 1
ATOM 1745 N N . PRO A 1 212 ? 11.821 -16.299 -5.073 1.00 97.50 212 PRO A N 1
ATOM 1746 C CA . PRO A 1 212 ? 10.992 -15.335 -4.366 1.00 97.50 212 PRO A CA 1
ATOM 1747 C C . PRO A 1 212 ? 10.904 -15.650 -2.870 1.00 97.50 212 PRO A C 1
ATOM 1749 O O . PRO A 1 212 ? 10.822 -16.804 -2.451 1.00 97.50 212 PRO A O 1
ATOM 1752 N N . LYS A 1 213 ? 10.853 -14.601 -2.049 1.00 94.88 213 LYS A N 1
ATOM 1753 C CA . LYS A 1 213 ? 10.517 -14.690 -0.626 1.00 94.88 213 LYS A CA 1
ATOM 1754 C C . LYS A 1 213 ? 8.999 -14.682 -0.471 1.00 94.88 213 LYS A C 1
ATOM 1756 O O . LYS A 1 213 ? 8.346 -13.715 -0.859 1.00 94.88 213 LYS A O 1
ATOM 1761 N N . THR A 1 214 ? 8.444 -15.733 0.125 1.00 95.38 214 THR A N 1
ATOM 1762 C CA . THR A 1 214 ? 6.993 -15.975 0.122 1.00 95.38 214 THR A CA 1
ATOM 1763 C C . THR A 1 214 ? 6.248 -15.282 1.259 1.00 95.38 214 THR A C 1
ATOM 1765 O O . THR A 1 214 ? 5.174 -14.739 1.022 1.00 95.38 214 THR A O 1
ATOM 1768 N N . LYS A 1 215 ? 6.824 -15.213 2.467 1.00 93.38 215 LYS A N 1
ATOM 1769 C CA . LYS A 1 215 ? 6.137 -14.719 3.680 1.00 93.38 215 LYS A CA 1
ATOM 1770 C C . LYS A 1 215 ? 5.418 -13.374 3.505 1.00 93.38 215 LYS A C 1
ATOM 1772 O O . LYS A 1 215 ? 4.236 -13.247 3.803 1.00 93.38 215 LYS A O 1
ATOM 1777 N N . GLY A 1 216 ? 6.121 -12.369 2.971 1.00 92.50 216 GLY A N 1
ATOM 1778 C CA . GLY A 1 216 ? 5.548 -11.034 2.763 1.00 92.50 216 GLY A CA 1
ATOM 1779 C C . GLY A 1 216 ? 4.410 -11.023 1.739 1.00 92.50 216 GLY A C 1
ATOM 1780 O O . GLY A 1 216 ? 3.421 -10.327 1.941 1.00 92.50 216 GLY A O 1
ATOM 1781 N N . PHE A 1 217 ? 4.524 -11.823 0.675 1.00 96.19 217 PHE A N 1
ATOM 1782 C CA . PHE A 1 217 ? 3.448 -12.012 -0.299 1.00 96.19 217 PHE A CA 1
ATOM 1783 C C . PHE A 1 217 ? 2.234 -12.694 0.341 1.00 96.19 217 PHE A C 1
ATOM 1785 O O . PHE A 1 217 ? 1.122 -12.205 0.171 1.00 96.19 217 PHE A O 1
ATOM 1792 N N . CYS A 1 218 ? 2.453 -13.762 1.113 1.00 95.75 218 CYS A N 1
ATOM 1793 C CA . CYS A 1 218 ? 1.379 -14.524 1.749 1.00 95.75 218 CYS A CA 1
ATOM 1794 C C . CYS A 1 218 ? 0.577 -13.647 2.710 1.00 95.75 218 CYS A C 1
ATOM 1796 O O . CYS A 1 218 ? -0.639 -13.610 2.600 1.00 95.75 218 CYS A O 1
ATOM 1798 N N . VAL A 1 219 ? 1.240 -12.853 3.558 1.00 93.75 219 VAL A N 1
ATOM 1799 C CA . VAL A 1 219 ? 0.549 -11.924 4.471 1.00 93.75 219 VAL A CA 1
ATOM 1800 C C . VAL A 1 219 ? -0.195 -10.817 3.725 1.00 93.75 219 VAL A C 1
ATOM 1802 O O . VAL A 1 219 ? -1.317 -10.476 4.094 1.00 93.75 219 VAL A O 1
ATOM 1805 N N . CYS A 1 220 ? 0.387 -10.256 2.658 1.00 95.44 220 CYS A N 1
ATOM 1806 C CA . CYS A 1 220 ? -0.319 -9.265 1.840 1.00 95.44 220 CYS A CA 1
ATOM 1807 C C . CYS A 1 220 ? -1.580 -9.855 1.207 1.00 95.44 220 CYS A C 1
ATOM 1809 O O . CYS A 1 220 ? -2.632 -9.216 1.233 1.00 95.44 220 CYS A O 1
ATOM 1811 N N . LEU A 1 221 ? -1.476 -11.070 0.664 1.00 95.25 221 LEU A N 1
ATOM 1812 C CA . LEU A 1 221 ? -2.599 -11.776 0.069 1.00 95.25 221 LEU A CA 1
ATOM 1813 C C . LEU A 1 221 ? -3.648 -12.122 1.126 1.00 95.25 221 LEU A C 1
ATOM 1815 O O . LEU A 1 221 ? -4.804 -11.789 0.930 1.00 95.25 221 LEU A O 1
ATOM 1819 N N . GLU A 1 222 ? -3.253 -12.719 2.249 1.00 92.56 222 GLU A N 1
ATOM 1820 C CA . GLU A 1 222 ? -4.126 -13.101 3.364 1.00 92.56 222 GLU A CA 1
ATOM 1821 C C . GLU A 1 222 ? -4.980 -11.919 3.842 1.00 92.56 222 GLU A C 1
ATOM 1823 O O . GLU A 1 222 ? -6.206 -12.008 3.845 1.00 92.56 222 GLU A O 1
ATOM 1828 N N . VAL A 1 223 ? -4.345 -10.786 4.170 1.00 88.06 223 VAL A N 1
ATOM 1829 C CA . VAL A 1 223 ? -5.042 -9.614 4.725 1.00 88.06 223 VAL A CA 1
ATOM 1830 C C . VAL A 1 223 ? -5.935 -8.932 3.687 1.00 88.06 223 VAL A C 1
ATOM 1832 O O . VAL A 1 223 ? -6.999 -8.420 4.029 1.00 88.06 223 VAL A O 1
ATOM 1835 N N . LEU A 1 224 ? -5.516 -8.886 2.419 1.00 92.69 224 LEU A N 1
ATOM 1836 C CA . LEU A 1 224 ? -6.229 -8.128 1.389 1.00 92.69 224 LEU A CA 1
ATOM 1837 C C . LEU A 1 224 ? -7.173 -8.976 0.532 1.00 92.69 224 LEU A C 1
ATOM 1839 O O . LEU A 1 224 ? -7.957 -8.385 -0.211 1.00 92.69 224 LEU A O 1
ATOM 1843 N N . ARG A 1 225 ? -7.146 -10.313 0.635 1.00 91.50 225 ARG A N 1
ATOM 1844 C CA . ARG A 1 225 ? -7.886 -11.249 -0.233 1.00 91.50 225 ARG A CA 1
ATOM 1845 C C . ARG A 1 225 ? -9.360 -10.891 -0.378 1.00 91.50 225 ARG A C 1
ATOM 1847 O O . ARG A 1 225 ? -9.854 -10.883 -1.496 1.00 91.50 225 ARG A O 1
ATOM 1854 N N . GLY A 1 226 ? -10.036 -10.534 0.716 1.00 86.31 226 GLY A N 1
ATOM 1855 C CA . GLY A 1 226 ? -11.458 -10.159 0.698 1.00 86.31 226 GLY A CA 1
ATOM 1856 C C . GLY A 1 226 ? -11.782 -8.846 -0.032 1.00 86.31 226 GLY A C 1
ATOM 1857 O O . GLY A 1 226 ? -12.950 -8.513 -0.191 1.00 86.31 226 GLY A O 1
ATOM 1858 N N . SER A 1 227 ? -10.765 -8.094 -0.462 1.00 89.31 227 SER A N 1
ATOM 1859 C CA . SER A 1 227 ? -10.897 -6.771 -1.085 1.00 89.31 227 SER A CA 1
ATOM 1860 C C . SER A 1 227 ? -10.158 -6.632 -2.420 1.00 89.31 227 SER A C 1
ATOM 1862 O O . SER A 1 227 ? -10.196 -5.556 -3.012 1.00 89.31 227 SER A O 1
ATOM 1864 N N . LEU A 1 228 ? -9.407 -7.649 -2.854 1.00 95.00 228 LEU A N 1
ATOM 1865 C CA . LEU A 1 228 ? -8.654 -7.624 -4.110 1.00 95.00 228 LEU A CA 1
ATOM 1866 C C . LEU A 1 228 ? -9.482 -8.254 -5.223 1.00 95.00 228 LEU A C 1
ATOM 1868 O O . LEU A 1 228 ? -10.071 -9.312 -5.033 1.00 95.00 228 LEU A O 1
ATOM 1872 N N . ASP A 1 229 ? -9.439 -7.656 -6.405 1.00 95.50 229 ASP A N 1
ATOM 1873 C CA . ASP A 1 229 ? -10.052 -8.239 -7.595 1.00 95.50 229 ASP A CA 1
ATOM 1874 C C . ASP A 1 229 ? -9.125 -9.309 -8.211 1.00 95.50 229 ASP A C 1
ATOM 1876 O O . ASP A 1 229 ? -9.557 -10.397 -8.605 1.00 95.50 229 ASP A O 1
ATOM 1880 N N . ALA A 1 230 ? -7.818 -9.020 -8.269 1.00 98.19 230 ALA A N 1
ATOM 1881 C CA . ALA A 1 230 ? -6.817 -9.886 -8.887 1.00 98.19 230 ALA A CA 1
ATOM 1882 C C . ALA A 1 230 ? -5.389 -9.638 -8.374 1.00 98.19 230 ALA A C 1
ATOM 1884 O O . ALA A 1 230 ? -5.068 -8.609 -7.767 1.00 98.19 230 ALA A O 1
ATOM 1885 N N . VAL A 1 231 ? -4.498 -10.577 -8.699 1.00 98.62 231 VAL A N 1
ATOM 1886 C CA . VAL A 1 231 ? -3.047 -10.387 -8.680 1.00 98.62 231 VAL A CA 1
ATOM 1887 C C . VAL A 1 231 ? -2.543 -10.217 -10.109 1.00 98.62 231 VAL A C 1
ATOM 1889 O O . VAL A 1 231 ? -2.816 -11.039 -10.985 1.00 98.62 231 VAL A O 1
ATOM 1892 N N . TYR A 1 232 ? -1.788 -9.147 -10.349 1.00 98.69 232 TYR A N 1
ATOM 1893 C CA . TYR A 1 232 ? -1.075 -8.936 -11.603 1.00 98.69 232 TYR A CA 1
ATOM 1894 C C . TYR A 1 232 ? 0.349 -9.462 -11.476 1.00 98.69 232 TYR A C 1
ATOM 1896 O O . TYR A 1 232 ? 1.180 -8.905 -10.757 1.00 98.69 232 TYR A O 1
ATOM 1904 N N . ASP A 1 233 ? 0.627 -10.533 -12.207 1.00 98.69 233 ASP A N 1
ATOM 1905 C CA . ASP A 1 233 ? 1.933 -11.163 -12.302 1.00 98.69 233 ASP A CA 1
ATOM 1906 C C . ASP A 1 233 ? 2.715 -10.554 -13.479 1.00 98.69 233 ASP A C 1
ATOM 1908 O O . ASP A 1 233 ? 2.512 -10.895 -14.646 1.00 98.69 233 ASP A O 1
ATOM 1912 N N . VAL A 1 234 ? 3.589 -9.589 -13.173 1.00 98.69 234 VAL A N 1
ATOM 1913 C CA . VAL A 1 234 ? 4.257 -8.719 -14.153 1.00 98.69 234 VAL A CA 1
ATOM 1914 C C . VAL A 1 234 ? 5.705 -9.141 -14.380 1.00 98.69 234 VAL A C 1
ATOM 1916 O O . VAL A 1 234 ? 6.499 -9.213 -13.444 1.00 98.69 234 VAL A O 1
ATOM 1919 N N . THR A 1 235 ? 6.081 -9.409 -15.628 1.00 98.69 235 THR A N 1
ATOM 1920 C CA . THR A 1 235 ? 7.461 -9.719 -16.022 1.00 98.69 235 THR A CA 1
ATOM 1921 C C . THR A 1 235 ? 8.028 -8.587 -16.864 1.00 98.69 235 THR A C 1
ATOM 1923 O O . THR A 1 235 ? 7.510 -8.297 -17.941 1.00 98.69 235 THR A O 1
ATOM 1926 N N . ILE A 1 236 ? 9.093 -7.951 -16.379 1.00 98.31 236 ILE A N 1
ATOM 1927 C CA . ILE A 1 236 ? 9.767 -6.832 -17.041 1.00 98.31 236 ILE A CA 1
ATOM 1928 C C . ILE A 1 236 ? 11.081 -7.318 -17.653 1.00 98.31 236 ILE A C 1
ATOM 1930 O O . ILE A 1 236 ? 11.899 -7.957 -16.982 1.00 98.31 236 ILE A O 1
ATOM 1934 N N . ALA A 1 237 ? 11.292 -6.978 -18.923 1.00 97.75 237 ALA A N 1
ATOM 1935 C CA . ALA A 1 237 ? 12.548 -7.160 -19.635 1.00 97.75 237 ALA A CA 1
ATOM 1936 C C . ALA A 1 237 ? 12.949 -5.893 -20.393 1.00 97.75 237 ALA A C 1
ATOM 1938 O O . ALA A 1 237 ? 12.114 -5.079 -20.786 1.00 97.75 237 ALA A O 1
ATOM 1939 N N . TYR A 1 238 ? 14.249 -5.753 -20.631 1.00 95.88 238 TYR A N 1
ATOM 1940 C CA . TYR A 1 238 ? 14.826 -4.608 -21.324 1.00 95.88 238 TYR A CA 1
ATOM 1941 C C . TYR A 1 238 ? 15.541 -5.069 -22.578 1.00 95.88 238 TYR A C 1
ATOM 1943 O O . TYR A 1 238 ? 16.329 -6.018 -22.539 1.00 95.88 238 TYR A O 1
ATOM 1951 N N . LYS A 1 239 ? 15.308 -4.370 -23.686 1.00 90.25 239 LYS A N 1
ATOM 1952 C CA . LYS A 1 239 ? 16.055 -4.621 -24.913 1.00 90.25 239 LYS A CA 1
ATOM 1953 C C . LYS A 1 239 ? 17.446 -4.000 -24.816 1.00 90.25 239 LYS A C 1
ATOM 1955 O O . LYS A 1 239 ? 17.588 -2.815 -24.504 1.00 90.25 239 LYS A O 1
ATOM 1960 N N . ASN A 1 240 ? 18.461 -4.796 -25.146 1.00 83.00 240 ASN A N 1
ATOM 1961 C CA . ASN A 1 240 ? 19.896 -4.508 -25.032 1.00 83.00 240 ASN A CA 1
ATOM 1962 C C . ASN A 1 240 ? 20.424 -4.519 -23.591 1.00 83.00 240 ASN A C 1
ATOM 1964 O O . ASN A 1 240 ? 21.175 -5.422 -23.239 1.00 83.00 240 ASN A O 1
ATOM 1968 N N . ASN A 1 241 ? 20.053 -3.536 -22.765 1.00 84.94 241 ASN A N 1
ATOM 1969 C CA . ASN A 1 241 ? 20.654 -3.326 -21.445 1.00 84.94 241 ASN A CA 1
ATOM 1970 C C . ASN A 1 241 ? 19.615 -2.969 -20.384 1.00 84.94 241 ASN A C 1
ATOM 1972 O O . ASN A 1 241 ? 18.664 -2.239 -20.658 1.00 84.94 241 ASN A O 1
ATOM 1976 N N . CYS A 1 242 ? 19.845 -3.428 -19.151 1.00 92.06 242 CYS A N 1
ATOM 1977 C CA . CYS A 1 242 ? 19.103 -2.935 -17.992 1.00 92.06 242 CYS A CA 1
ATOM 1978 C C . CYS A 1 242 ? 19.535 -1.481 -17.699 1.00 92.06 242 CYS A C 1
ATOM 1980 O O . CYS A 1 242 ? 20.741 -1.219 -17.642 1.00 92.06 242 CYS A O 1
ATOM 1982 N N . PRO A 1 243 ? 18.593 -0.540 -17.529 1.00 94.94 243 PRO A N 1
ATOM 1983 C CA . PRO A 1 243 ? 18.917 0.855 -17.247 1.00 94.94 243 PRO A CA 1
ATOM 1984 C C . PRO A 1 243 ? 19.275 1.075 -15.775 1.00 94.94 243 PRO A C 1
ATOM 1986 O O . PRO A 1 243 ? 18.729 0.421 -14.890 1.00 94.94 243 PRO A O 1
ATOM 1989 N N . SER A 1 244 ? 20.154 2.039 -15.517 1.00 95.06 244 SER A N 1
ATOM 1990 C CA . SER A 1 244 ? 20.313 2.692 -14.212 1.00 95.06 244 SER A CA 1
ATOM 1991 C C . SER A 1 244 ? 19.388 3.906 -14.086 1.00 95.06 244 SER A C 1
ATOM 1993 O O . SER A 1 244 ? 18.838 4.392 -15.080 1.00 95.06 244 SER A O 1
ATOM 1995 N N . PHE A 1 245 ? 19.279 4.473 -12.883 1.00 94.69 245 PHE A N 1
ATOM 1996 C CA . PHE A 1 245 ? 18.574 5.741 -12.683 1.00 94.69 245 PHE A CA 1
ATOM 1997 C C . PHE A 1 245 ? 19.093 6.868 -13.591 1.00 94.69 245 PHE A C 1
ATOM 1999 O O . PHE A 1 245 ? 18.307 7.597 -14.198 1.00 94.69 245 PHE A O 1
ATOM 2006 N N . LEU A 1 246 ? 20.414 6.992 -13.747 1.00 95.19 246 LEU A N 1
ATOM 2007 C CA . LEU A 1 246 ? 21.003 8.029 -14.599 1.00 95.19 246 LEU A CA 1
ATOM 2008 C C . LEU A 1 246 ? 20.774 7.768 -16.091 1.00 95.19 246 LEU A C 1
ATOM 2010 O O . LEU A 1 246 ? 20.616 8.726 -16.850 1.00 95.19 246 LEU A O 1
ATOM 2014 N N . ASP A 1 247 ? 20.697 6.504 -16.518 1.00 95.31 247 ASP A N 1
ATOM 2015 C CA . ASP A 1 247 ? 20.328 6.187 -17.902 1.00 95.31 247 ASP A CA 1
ATOM 2016 C C . ASP A 1 247 ? 18.926 6.714 -18.225 1.00 95.31 247 ASP A C 1
ATOM 2018 O O . ASP A 1 247 ? 18.748 7.348 -19.269 1.00 95.31 247 ASP A O 1
ATOM 2022 N N . ASN A 1 248 ? 17.976 6.554 -17.296 1.00 95.31 248 ASN A N 1
ATOM 2023 C CA . ASN A 1 248 ? 16.633 7.119 -17.409 1.00 95.31 248 ASN A CA 1
ATOM 2024 C C . ASN A 1 248 ? 16.659 8.657 -17.413 1.00 95.31 248 ASN A C 1
ATOM 2026 O O . ASN A 1 248 ? 15.987 9.278 -18.229 1.00 95.31 248 ASN A O 1
ATOM 2030 N N . VAL A 1 249 ? 17.438 9.309 -16.546 1.00 95.62 249 VAL A N 1
ATOM 2031 C CA . VAL A 1 249 ? 17.499 10.786 -16.497 1.00 95.62 249 VAL A CA 1
ATOM 2032 C C . VAL A 1 249 ? 18.064 11.377 -17.795 1.00 95.62 249 VAL A C 1
ATOM 2034 O O . VAL A 1 249 ? 17.510 12.329 -18.346 1.00 95.62 249 VAL A O 1
ATOM 2037 N N . PHE A 1 250 ? 19.150 10.809 -18.322 1.00 96.12 250 PHE A N 1
ATOM 2038 C CA . PHE A 1 250 ? 19.811 11.325 -19.526 1.00 96.12 250 PHE A CA 1
ATOM 2039 C C . PHE A 1 250 ? 19.234 10.751 -20.835 1.00 96.12 250 PHE A C 1
ATOM 2041 O O . PHE A 1 250 ? 19.497 11.274 -21.927 1.00 96.12 250 PHE A O 1
ATOM 2048 N N . GLY A 1 251 ? 18.396 9.717 -20.749 1.00 94.56 251 GLY A N 1
ATOM 2049 C CA . GLY A 1 251 ? 17.786 9.028 -21.884 1.00 94.56 251 GLY A CA 1
ATOM 2050 C C . GLY A 1 251 ? 18.790 8.211 -22.694 1.00 94.56 251 GLY A C 1
ATOM 2051 O O . GLY A 1 251 ? 18.794 8.308 -23.927 1.00 94.56 251 GLY A O 1
ATOM 2052 N N . LEU A 1 252 ? 19.680 7.486 -22.014 1.00 94.25 252 LEU A N 1
ATOM 2053 C CA . LEU A 1 252 ? 20.713 6.642 -22.632 1.00 94.25 252 LEU A CA 1
ATOM 2054 C C . LEU A 1 252 ? 20.180 5.240 -22.934 1.00 94.25 252 LEU A C 1
ATOM 2056 O O . LEU A 1 252 ? 20.316 4.753 -24.056 1.00 94.25 252 LEU A O 1
ATOM 2060 N N . ASP A 1 253 ? 19.526 4.654 -21.937 1.00 93.38 253 ASP A N 1
ATOM 2061 C CA . ASP A 1 253 ? 18.875 3.351 -21.933 1.00 93.38 253 ASP A CA 1
ATOM 2062 C C . ASP A 1 253 ? 17.625 3.440 -21.036 1.00 93.38 253 ASP A C 1
ATOM 2064 O O . ASP A 1 253 ? 17.548 4.340 -20.196 1.00 93.38 253 ASP A O 1
ATOM 2068 N N . PRO A 1 254 ? 16.649 2.537 -21.198 1.00 94.31 254 PRO A N 1
ATOM 2069 C CA . PRO A 1 254 ? 16.578 1.487 -22.201 1.00 94.31 254 PRO A CA 1
ATOM 2070 C C . PRO A 1 254 ? 15.979 2.017 -23.509 1.00 94.31 254 PRO A C 1
ATOM 2072 O O . PRO A 1 254 ? 15.234 3.002 -23.545 1.00 94.31 254 PRO A O 1
ATOM 2075 N N . SER A 1 255 ? 16.301 1.331 -24.604 1.00 92.75 255 SER A N 1
ATOM 2076 C CA . SER A 1 255 ? 15.654 1.567 -25.902 1.00 92.75 255 SER A CA 1
ATOM 2077 C C . SER A 1 255 ? 14.184 1.141 -25.895 1.00 92.75 255 SER A C 1
ATOM 2079 O O . SER A 1 255 ? 13.307 1.905 -26.303 1.00 92.75 255 SER A O 1
ATOM 2081 N N . GLU A 1 256 ? 13.926 -0.063 -25.384 1.00 95.69 256 GLU A N 1
ATOM 2082 C CA . GLU A 1 256 ? 12.602 -0.659 -25.268 1.00 95.69 256 GLU A CA 1
ATOM 2083 C C . GLU A 1 256 ? 12.474 -1.352 -23.904 1.00 95.69 256 GLU A C 1
ATOM 2085 O O . GLU A 1 256 ? 13.401 -2.040 -23.457 1.00 95.69 256 GLU A O 1
ATOM 2090 N N . VAL A 1 257 ? 11.321 -1.172 -23.264 1.00 97.19 257 VAL A N 1
ATOM 2091 C CA . VAL A 1 257 ? 10.895 -1.891 -22.060 1.00 97.19 257 VAL A CA 1
ATOM 2092 C C . VAL A 1 257 ? 9.731 -2.779 -22.445 1.00 97.19 257 VAL A C 1
ATOM 2094 O O . VAL A 1 257 ? 8.750 -2.314 -23.019 1.00 97.19 257 VAL A O 1
ATOM 2097 N N . HIS A 1 258 ? 9.845 -4.061 -22.141 1.00 98.06 258 HIS A N 1
ATOM 2098 C CA . HIS A 1 258 ? 8.837 -5.059 -22.449 1.00 98.06 258 HIS A CA 1
ATOM 2099 C C . HIS A 1 258 ? 8.204 -5.505 -21.136 1.00 98.06 258 HIS A C 1
ATOM 2101 O O . HIS A 1 258 ? 8.912 -5.918 -20.219 1.00 98.06 258 HIS A O 1
ATOM 2107 N N . ILE A 1 259 ? 6.882 -5.393 -21.043 1.00 98.31 259 ILE A N 1
ATOM 2108 C CA . ILE A 1 259 ? 6.103 -5.688 -19.841 1.00 98.31 259 ILE A CA 1
ATOM 2109 C C . ILE A 1 259 ? 5.071 -6.751 -20.207 1.00 98.31 259 ILE A C 1
ATOM 2111 O O . ILE A 1 259 ? 4.103 -6.470 -20.909 1.00 98.31 259 ILE A O 1
ATOM 2115 N N . HIS A 1 260 ? 5.283 -7.977 -19.741 1.00 98.62 260 HIS A N 1
ATOM 2116 C CA . HIS A 1 260 ? 4.304 -9.053 -19.851 1.00 98.62 260 HIS A CA 1
ATOM 2117 C C . HIS A 1 260 ? 3.466 -9.110 -18.582 1.00 98.62 260 HIS A C 1
ATOM 2119 O O . HIS A 1 260 ? 4.023 -9.224 -17.491 1.00 98.62 260 HIS A O 1
ATOM 2125 N N . VAL A 1 261 ? 2.145 -9.053 -18.708 1.00 98.50 261 VAL A N 1
ATOM 2126 C CA . VAL A 1 261 ? 1.224 -9.082 -17.571 1.00 98.50 261 VAL A CA 1
ATOM 2127 C C . VAL A 1 261 ? 0.382 -10.343 -17.651 1.00 98.50 261 VAL A C 1
ATOM 2129 O O . VAL A 1 261 ? -0.182 -10.637 -18.696 1.00 98.50 261 VAL A O 1
ATOM 2132 N N . ARG A 1 262 ? 0.284 -11.079 -16.547 1.00 98.44 262 ARG A N 1
ATOM 2133 C CA . ARG A 1 262 ? -0.761 -12.087 -16.353 1.00 98.44 262 ARG A CA 1
ATOM 2134 C C . ARG A 1 262 ? -1.722 -11.579 -15.293 1.00 98.44 262 ARG A C 1
ATOM 2136 O O . ARG A 1 262 ? -1.270 -11.100 -14.252 1.00 98.44 262 ARG A O 1
ATOM 2143 N N . ARG A 1 263 ? -3.024 -11.667 -15.542 1.00 98.06 263 ARG A N 1
ATOM 2144 C CA . ARG A 1 263 ? -4.068 -11.318 -14.577 1.00 98.06 263 ARG A CA 1
ATOM 2145 C C . ARG A 1 263 ? -4.634 -12.597 -13.982 1.00 98.06 263 ARG A C 1
ATOM 2147 O O . ARG A 1 263 ? -5.276 -13.370 -14.680 1.00 98.06 263 ARG A O 1
ATOM 2154 N N . ILE A 1 264 ? -4.437 -12.783 -12.683 1.00 98.38 264 ILE A N 1
ATOM 2155 C CA . ILE A 1 264 ? -4.931 -13.947 -11.953 1.00 98.38 264 ILE A CA 1
ATOM 2156 C C . ILE A 1 264 ? -6.021 -13.471 -10.988 1.00 98.38 264 ILE A C 1
ATOM 2158 O O . ILE A 1 264 ? -5.689 -12.740 -10.050 1.00 98.38 264 ILE A O 1
ATOM 2162 N N . PRO A 1 265 ? -7.303 -13.823 -11.204 1.00 97.94 265 PRO A N 1
ATOM 2163 C CA . PRO A 1 265 ? -8.362 -13.566 -10.231 1.00 97.94 265 PRO A CA 1
ATOM 2164 C C . PRO A 1 265 ? -7.960 -14.063 -8.843 1.00 97.94 265 PRO A C 1
ATOM 2166 O O . PRO A 1 265 ? -7.369 -15.134 -8.713 1.00 97.94 265 PRO A O 1
ATOM 2169 N N . VAL A 1 266 ? -8.270 -13.301 -7.791 1.00 95.12 266 VAL A N 1
ATOM 2170 C CA . VAL A 1 266 ? -7.831 -13.674 -6.433 1.00 95.12 266 VAL A CA 1
ATOM 2171 C C . VAL A 1 266 ? -8.399 -15.029 -5.984 1.00 95.12 266 VAL A C 1
ATOM 2173 O O . VAL A 1 266 ? -7.763 -15.736 -5.206 1.00 95.12 266 VAL A O 1
ATOM 2176 N N . THR A 1 267 ? -9.568 -15.404 -6.514 1.00 93.94 267 THR A N 1
ATOM 2177 C CA . THR A 1 267 ? -10.255 -16.686 -6.292 1.00 93.94 267 THR A CA 1
ATOM 2178 C C . THR A 1 267 ? -9.479 -17.887 -6.815 1.00 93.94 267 THR A C 1
ATOM 2180 O O . THR A 1 267 ? -9.665 -18.992 -6.317 1.00 93.94 267 THR A O 1
ATOM 2183 N N . ASP A 1 268 ? -8.600 -17.668 -7.792 1.00 96.00 268 ASP A N 1
ATOM 2184 C CA . ASP A 1 268 ? -7.832 -18.722 -8.453 1.00 96.00 268 ASP A CA 1
ATOM 2185 C C . ASP A 1 268 ? -6.483 -18.953 -7.752 1.00 96.00 268 ASP A C 1
ATOM 2187 O O . ASP A 1 268 ? -5.722 -19.847 -8.125 1.00 96.00 268 ASP A O 1
ATOM 2191 N N . ILE A 1 269 ? -6.162 -18.141 -6.736 1.00 94.69 269 ILE A N 1
ATOM 2192 C CA . ILE A 1 269 ? -4.930 -18.255 -5.956 1.00 94.69 269 ILE A CA 1
ATOM 2193 C C . ILE A 1 269 ? -5.224 -19.029 -4.668 1.00 94.69 269 ILE A C 1
ATOM 2195 O O . ILE A 1 269 ? -6.077 -18.595 -3.886 1.00 94.69 269 ILE A O 1
ATOM 2199 N N . PRO A 1 270 ? -4.489 -20.121 -4.389 1.00 93.75 270 PRO A N 1
ATOM 2200 C CA . PRO A 1 270 ? -4.754 -20.980 -3.242 1.00 93.75 270 PRO A CA 1
ATOM 2201 C C . PRO A 1 270 ? -4.812 -20.247 -1.902 1.00 93.75 270 PRO A C 1
ATOM 2203 O O . PRO A 1 270 ? -4.039 -19.319 -1.642 1.00 93.75 270 PRO A O 1
ATOM 2206 N N . SER A 1 271 ? -5.715 -20.695 -1.027 1.00 84.00 271 SER A N 1
ATOM 2207 C CA . SER A 1 271 ? -5.979 -20.009 0.238 1.00 84.00 271 SER A CA 1
ATOM 2208 C C . SER A 1 271 ? -4.937 -20.240 1.326 1.00 84.00 271 SER A C 1
ATOM 2210 O O . SER A 1 271 ? -4.685 -19.317 2.101 1.00 84.00 271 SER A O 1
ATOM 2212 N N . SER A 1 272 ? -4.334 -21.431 1.366 1.00 90.75 272 SER A N 1
ATOM 2213 C CA . SER A 1 272 ? -3.349 -21.811 2.380 1.00 90.75 272 SER A CA 1
ATOM 2214 C C . SER A 1 272 ? -1.997 -21.116 2.154 1.00 90.75 272 SER A C 1
ATOM 2216 O O . SER A 1 272 ? -1.601 -20.824 1.020 1.00 90.75 272 SER A O 1
ATOM 2218 N N . GLU A 1 273 ? -1.251 -20.856 3.230 1.00 90.44 273 GLU A N 1
ATOM 2219 C CA . GLU A 1 273 ? 0.083 -20.247 3.132 1.00 90.44 273 GLU A CA 1
ATOM 2220 C C . GLU A 1 273 ? 1.049 -21.121 2.311 1.00 90.44 273 GLU A C 1
ATOM 2222 O O . GLU A 1 273 ? 1.786 -20.610 1.465 1.00 90.44 273 GLU A O 1
ATOM 2227 N N . ALA A 1 274 ? 1.015 -22.441 2.513 1.00 93.19 274 ALA A N 1
ATOM 2228 C CA . ALA A 1 274 ? 1.874 -23.387 1.804 1.00 93.19 274 ALA A CA 1
ATOM 2229 C C . ALA A 1 274 ? 1.587 -23.404 0.294 1.00 93.19 274 ALA A C 1
ATOM 2231 O O . ALA A 1 274 ? 2.512 -23.280 -0.512 1.00 93.19 274 ALA A O 1
ATOM 2232 N N . ASP A 1 275 ? 0.313 -23.476 -0.095 1.00 94.94 275 ASP A N 1
ATOM 2233 C CA . ASP A 1 275 ? -0.069 -23.541 -1.507 1.00 94.94 275 ASP A CA 1
ATOM 2234 C C . ASP A 1 275 ? 0.131 -22.189 -2.201 1.00 94.94 275 ASP A C 1
ATOM 2236 O O . ASP A 1 275 ? 0.585 -22.133 -3.342 1.00 94.94 275 ASP A O 1
ATOM 2240 N N . SER A 1 276 ? -0.144 -21.077 -1.511 1.00 95.00 276 SER A N 1
ATOM 2241 C CA . SER A 1 276 ? 0.117 -19.735 -2.048 1.00 95.00 276 SER A CA 1
ATOM 2242 C C . SER A 1 276 ? 1.621 -19.452 -2.195 1.00 95.00 276 SER A C 1
ATOM 2244 O O . SER A 1 276 ? 2.044 -18.803 -3.156 1.00 95.00 276 SER A O 1
ATOM 2246 N N . SER A 1 277 ? 2.451 -20.004 -1.301 1.00 97.06 277 SER A N 1
ATOM 2247 C CA . SER A 1 277 ? 3.913 -19.998 -1.419 1.00 97.06 277 SER A CA 1
ATOM 2248 C C . SER A 1 277 ? 4.392 -20.794 -2.634 1.00 97.06 277 SER A C 1
ATOM 2250 O O . SER A 1 277 ? 5.211 -20.288 -3.404 1.00 97.06 277 SER A O 1
ATOM 2252 N N . ALA A 1 278 ? 3.871 -22.008 -2.834 1.00 97.19 278 ALA A N 1
ATOM 2253 C CA . ALA A 1 278 ? 4.184 -22.832 -4.001 1.00 97.19 278 ALA A CA 1
ATOM 2254 C C . ALA A 1 278 ? 3.765 -22.136 -5.307 1.00 97.19 278 ALA A C 1
ATOM 2256 O O . ALA A 1 278 ? 4.575 -22.004 -6.223 1.00 97.19 278 ALA A O 1
ATOM 2257 N N . TRP A 1 279 ? 2.555 -21.570 -5.345 1.00 97.88 279 TRP A N 1
ATOM 2258 C CA . TRP A 1 279 ? 2.053 -20.789 -6.478 1.00 97.88 279 TRP A CA 1
ATOM 2259 C C . TRP A 1 279 ? 2.968 -19.608 -6.835 1.00 97.88 279 TRP A C 1
ATOM 2261 O O . TRP A 1 279 ? 3.219 -19.336 -8.015 1.00 97.88 279 TRP A O 1
ATOM 2271 N N . LEU A 1 280 ? 3.504 -18.904 -5.831 1.00 98.50 280 LEU A N 1
ATOM 2272 C CA . LEU A 1 280 ? 4.435 -17.802 -6.067 1.00 98.50 280 LEU A CA 1
ATOM 2273 C C . LEU A 1 280 ? 5.758 -18.302 -6.665 1.00 98.50 280 LEU A C 1
ATOM 2275 O O . LEU A 1 280 ? 6.286 -17.681 -7.590 1.00 98.50 280 LEU A O 1
ATOM 2279 N N . ILE A 1 281 ? 6.290 -19.416 -6.159 1.00 98.12 281 ILE A N 1
ATOM 2280 C CA . ILE A 1 281 ? 7.509 -20.044 -6.687 1.00 98.12 281 ILE A CA 1
ATOM 2281 C C . ILE A 1 281 ? 7.298 -20.472 -8.146 1.00 98.12 281 ILE A C 1
ATOM 2283 O O . ILE A 1 281 ? 8.131 -20.154 -8.998 1.00 98.12 281 ILE A O 1
ATOM 2287 N N . ASP A 1 282 ? 6.164 -21.097 -8.460 1.00 97.94 282 ASP A N 1
ATOM 2288 C CA . ASP A 1 282 ? 5.807 -21.501 -9.823 1.00 97.94 282 ASP A CA 1
ATOM 2289 C C . ASP A 1 282 ? 5.639 -20.302 -10.761 1.00 97.94 282 ASP A C 1
ATOM 2291 O O . ASP A 1 282 ? 6.104 -20.324 -11.906 1.00 97.94 282 ASP A O 1
ATOM 2295 N N . SER A 1 283 ? 5.050 -19.211 -10.265 1.00 98.25 283 SER A N 1
ATOM 2296 C CA . SER A 1 283 ? 4.952 -17.956 -11.013 1.00 98.25 283 SER A CA 1
ATOM 2297 C C . SER A 1 283 ? 6.343 -17.425 -11.370 1.00 98.25 283 SER A C 1
ATOM 2299 O O . SER A 1 283 ? 6.593 -17.070 -12.520 1.00 98.25 283 SER A O 1
ATOM 2301 N N . PHE A 1 284 ? 7.301 -17.456 -10.438 1.00 98.56 284 PHE A N 1
ATOM 2302 C CA . PHE A 1 284 ? 8.689 -17.057 -10.704 1.00 98.56 284 PHE A CA 1
ATOM 2303 C C . PHE A 1 284 ? 9.440 -18.019 -11.630 1.00 98.56 284 PHE A C 1
ATOM 2305 O O . PHE A 1 284 ? 10.254 -17.576 -12.443 1.00 98.56 284 PHE A O 1
ATOM 2312 N N . HIS A 1 285 ? 9.128 -19.312 -11.590 1.00 98.19 285 HIS A N 1
ATOM 2313 C CA . HIS A 1 285 ? 9.639 -20.271 -12.563 1.00 98.19 285 HIS A CA 1
ATOM 2314 C C . HIS A 1 285 ? 9.129 -19.975 -13.985 1.00 98.19 285 HIS A C 1
ATOM 2316 O O . HIS A 1 285 ? 9.889 -20.069 -14.951 1.00 98.19 285 HIS A O 1
ATOM 2322 N N . LEU A 1 286 ? 7.876 -19.532 -14.137 1.00 98.06 286 LEU A N 1
ATOM 2323 C CA . LEU A 1 286 ? 7.368 -19.056 -15.425 1.00 98.06 286 LEU A CA 1
ATOM 2324 C C . LEU A 1 286 ? 8.074 -17.770 -15.882 1.00 98.06 286 LEU A C 1
ATOM 2326 O O . LEU A 1 286 ? 8.466 -17.680 -17.048 1.00 98.06 286 LEU A O 1
ATOM 2330 N N . LYS A 1 287 ? 8.290 -16.798 -14.982 1.00 98.50 287 LYS A N 1
ATOM 2331 C CA . LYS A 1 287 ? 9.061 -15.575 -15.290 1.00 98.50 287 LYS A CA 1
ATOM 2332 C C . LYS A 1 287 ? 10.451 -15.902 -15.818 1.00 98.50 287 LYS A C 1
ATOM 2334 O O . LYS A 1 287 ? 10.903 -15.298 -16.789 1.00 98.50 287 LYS A O 1
ATOM 2339 N N . ASP A 1 288 ? 11.117 -16.873 -15.200 1.00 98.50 288 ASP A N 1
ATOM 2340 C CA . ASP A 1 288 ? 12.444 -17.319 -15.609 1.00 98.50 288 ASP A CA 1
ATOM 2341 C C . ASP A 1 288 ? 12.464 -17.843 -17.053 1.00 98.50 288 ASP A C 1
ATOM 2343 O O . ASP A 1 288 ? 13.323 -17.463 -17.857 1.00 98.50 288 ASP A O 1
ATOM 2347 N N . LYS A 1 289 ? 11.458 -18.648 -17.418 1.00 98.12 289 LYS A N 1
ATOM 2348 C CA . LYS A 1 289 ? 11.268 -19.148 -18.787 1.00 98.12 289 LYS A CA 1
ATOM 2349 C C . LYS A 1 289 ? 10.964 -18.020 -19.771 1.00 98.12 289 LYS A C 1
ATOM 2351 O O . LYS A 1 289 ? 11.575 -17.967 -20.838 1.00 98.12 289 LYS A O 1
ATOM 2356 N N . LEU A 1 290 ? 10.078 -17.088 -19.408 1.00 98.19 290 LEU A N 1
ATOM 2357 C CA . LEU A 1 290 ? 9.756 -15.920 -20.235 1.00 98.19 290 LEU A CA 1
ATOM 2358 C C . LEU A 1 290 ? 11.006 -15.086 -20.531 1.00 98.19 290 LEU A C 1
ATOM 2360 O O . LEU A 1 290 ? 11.240 -14.716 -21.679 1.00 98.19 290 LEU A O 1
ATOM 2364 N N . LEU A 1 291 ? 11.841 -14.829 -19.523 1.00 97.94 291 LEU A N 1
ATOM 2365 C CA . LEU A 1 291 ? 13.085 -14.075 -19.688 1.00 97.94 291 LEU A CA 1
ATOM 2366 C C . LEU A 1 291 ? 14.141 -14.841 -20.493 1.00 97.94 291 LEU A C 1
ATOM 2368 O O . LEU A 1 291 ? 14.880 -14.227 -21.264 1.00 97.94 291 LEU A O 1
ATOM 2372 N N . SER A 1 292 ? 14.201 -16.168 -20.357 1.00 96.81 292 SER A N 1
ATOM 2373 C CA . SER A 1 292 ? 15.067 -17.017 -21.186 1.00 96.81 292 SER A CA 1
ATOM 2374 C C . SER A 1 292 ? 14.688 -16.919 -22.663 1.00 96.81 292 SER A C 1
ATOM 2376 O O . SER A 1 292 ? 15.547 -16.660 -23.505 1.00 96.81 292 SER A O 1
ATOM 2378 N N . ASN A 1 293 ? 13.395 -17.031 -22.970 1.00 96.44 293 ASN A N 1
ATOM 2379 C CA . ASN A 1 293 ? 12.885 -16.884 -24.332 1.00 96.44 293 ASN A CA 1
ATOM 2380 C C . ASN A 1 293 ? 13.102 -15.460 -24.859 1.00 96.44 293 ASN A C 1
ATOM 2382 O O . ASN A 1 293 ? 13.539 -15.282 -25.995 1.00 96.44 293 ASN A O 1
ATOM 2386 N N . PHE A 1 294 ? 12.891 -14.447 -24.013 1.00 96.69 294 PHE A N 1
ATOM 2387 C CA . PHE A 1 294 ? 13.104 -13.047 -24.366 1.00 96.69 294 PHE A CA 1
ATOM 2388 C C . PHE A 1 294 ? 14.548 -12.760 -24.798 1.00 96.69 294 PHE A C 1
ATOM 2390 O O . PHE A 1 294 ? 14.760 -12.013 -25.749 1.00 96.69 294 PHE A O 1
ATOM 2397 N N . LYS A 1 295 ? 15.555 -13.370 -24.158 1.00 93.31 295 LYS A N 1
ATOM 2398 C CA . LYS A 1 295 ? 16.968 -13.208 -24.559 1.00 93.31 295 LYS A CA 1
ATOM 2399 C C . LYS A 1 295 ? 17.243 -13.661 -25.997 1.00 93.31 295 LYS A C 1
ATOM 2401 O O . LYS A 1 295 ? 18.162 -13.140 -26.620 1.00 93.31 295 LYS A O 1
ATOM 2406 N N . ILE A 1 296 ? 16.464 -14.615 -26.506 1.00 93.56 296 ILE A N 1
ATOM 2407 C CA . ILE A 1 296 ? 16.598 -15.160 -27.863 1.00 93.56 296 ILE A CA 1
ATOM 2408 C C . ILE A 1 296 ? 15.718 -14.371 -28.841 1.00 93.56 296 ILE A C 1
ATOM 2410 O O . ILE A 1 296 ? 16.169 -13.985 -29.914 1.00 93.56 296 ILE A O 1
ATOM 2414 N N . GLN A 1 297 ? 14.464 -14.116 -28.463 1.00 93.62 297 GLN A N 1
ATOM 2415 C CA . GLN A 1 297 ? 13.429 -13.583 -29.356 1.00 93.62 297 GLN A CA 1
ATOM 2416 C C . GLN A 1 297 ? 13.325 -12.049 -29.335 1.00 93.62 297 GLN A C 1
ATOM 2418 O O . GLN A 1 297 ? 12.806 -11.449 -30.270 1.00 93.62 297 GLN A O 1
ATOM 2423 N N . SER A 1 298 ? 13.825 -11.387 -28.286 1.00 93.44 298 SER A N 1
ATOM 2424 C CA . SER A 1 298 ? 13.666 -9.943 -28.029 1.00 93.44 298 SER A CA 1
ATOM 2425 C C . SER A 1 298 ? 12.210 -9.455 -27.937 1.00 93.44 298 SER A C 1
ATOM 2427 O O . SER A 1 298 ? 11.942 -8.260 -28.080 1.00 93.44 298 SER A O 1
ATOM 2429 N N . HIS A 1 299 ? 11.266 -10.362 -27.690 1.00 95.38 299 HIS A N 1
ATOM 2430 C CA . HIS A 1 299 ? 9.871 -10.069 -27.377 1.00 95.38 299 HIS A CA 1
ATOM 2431 C C . HIS A 1 299 ? 9.308 -11.158 -26.452 1.00 95.38 299 HIS A C 1
ATOM 2433 O O . HIS A 1 299 ? 9.880 -12.241 -26.333 1.00 95.38 299 HIS A O 1
ATOM 2439 N N . PHE A 1 300 ? 8.206 -10.856 -25.768 1.00 97.75 300 PHE A N 1
ATOM 2440 C CA . PHE A 1 300 ? 7.423 -11.848 -25.028 1.00 97.75 300 PHE A CA 1
ATOM 2441 C C . PHE A 1 300 ? 6.325 -12.439 -25.940 1.00 97.75 300 PHE A C 1
ATOM 2443 O O . PHE A 1 300 ? 6.098 -11.898 -27.030 1.00 97.75 300 PHE A O 1
ATOM 2450 N N . PRO A 1 301 ? 5.675 -13.557 -25.561 1.00 95.75 301 PRO A N 1
ATOM 2451 C CA . PRO A 1 301 ? 4.492 -14.055 -26.269 1.00 95.75 301 PRO A CA 1
ATOM 2452 C C . PRO A 1 301 ? 3.308 -13.082 -26.151 1.00 95.75 301 PRO A C 1
ATOM 2454 O O . PRO A 1 301 ? 3.309 -12.218 -25.281 1.00 95.75 301 PRO A O 1
ATOM 2457 N N . ASP A 1 302 ? 2.314 -13.234 -27.027 1.00 95.62 302 ASP A N 1
ATOM 2458 C CA . ASP A 1 302 ? 1.011 -12.553 -26.953 1.00 95.62 302 ASP A CA 1
ATOM 2459 C C . ASP A 1 302 ? 1.099 -11.015 -26.875 1.00 95.62 302 ASP A C 1
ATOM 2461 O O . ASP A 1 302 ? 0.799 -10.417 -25.842 1.00 95.62 302 ASP A O 1
ATOM 2465 N N . PRO A 1 303 ? 1.548 -10.330 -27.946 1.00 95.12 303 PRO A N 1
ATOM 2466 C CA . PRO A 1 303 ? 1.643 -8.874 -27.951 1.00 95.12 303 PRO A CA 1
ATOM 2467 C C . PRO A 1 303 ? 0.263 -8.225 -27.799 1.00 95.12 303 PRO A C 1
ATOM 2469 O O . PRO A 1 303 ? -0.672 -8.535 -28.537 1.00 95.12 303 PRO A O 1
ATOM 2472 N N . VAL A 1 304 ? 0.163 -7.258 -26.888 1.00 93.31 304 VAL A N 1
ATOM 2473 C CA . VAL A 1 304 ? -1.070 -6.513 -26.619 1.00 93.31 304 VAL A CA 1
ATOM 2474 C C . VAL A 1 304 ? -0.907 -5.078 -27.092 1.00 93.31 304 VAL A C 1
ATOM 2476 O O . VAL A 1 304 ? 0.020 -4.369 -26.693 1.00 93.31 304 VAL A O 1
ATOM 2479 N N . SER A 1 305 ? -1.846 -4.618 -27.918 1.00 85.75 305 SER A N 1
ATOM 2480 C CA . SER A 1 305 ? -1.946 -3.198 -28.238 1.00 85.75 305 SER A CA 1
ATOM 2481 C C . SER A 1 305 ? -2.474 -2.446 -27.016 1.00 85.75 305 SER A C 1
ATOM 2483 O O . SER A 1 305 ? -3.588 -2.688 -26.556 1.00 85.75 305 SER A O 1
ATOM 2485 N N . GLN A 1 306 ? -1.661 -1.550 -26.465 1.00 84.44 306 GLN A N 1
ATOM 2486 C CA . GLN A 1 306 ? -2.076 -0.606 -25.431 1.00 84.44 306 GLN A CA 1
ATOM 2487 C C . GLN A 1 306 ? -2.036 0.808 -25.988 1.00 84.44 306 GLN A C 1
ATOM 2489 O O . GLN A 1 306 ? -1.198 1.125 -26.832 1.00 84.44 306 GLN A O 1
ATOM 2494 N N . GLU A 1 307 ? -2.928 1.660 -25.481 1.00 83.31 307 GLU A N 1
ATOM 2495 C CA . GLU A 1 307 ? -2.972 3.062 -25.877 1.00 83.31 307 GLU A CA 1
ATOM 2496 C C . GLU A 1 307 ? -1.611 3.728 -25.650 1.00 83.31 307 GLU A C 1
ATOM 2498 O O . GLU A 1 307 ? -1.008 3.646 -24.570 1.00 83.31 307 GLU A O 1
ATOM 2503 N N . GLU A 1 308 ? -1.119 4.407 -26.682 1.00 88.69 308 GLU A N 1
ATOM 2504 C CA . GLU A 1 308 ? 0.046 5.264 -26.539 1.00 88.69 308 GLU A CA 1
ATOM 2505 C C . GLU A 1 308 ? -0.283 6.449 -25.631 1.00 88.69 308 GLU A C 1
ATOM 2507 O O . GLU A 1 308 ? -1.380 7.015 -25.672 1.00 88.69 308 GLU A O 1
ATOM 2512 N N . LEU A 1 309 ? 0.699 6.893 -24.844 1.00 93.38 309 LEU A N 1
ATOM 2513 C CA . LEU A 1 309 ? 0.526 8.112 -24.064 1.00 93.38 309 LEU A CA 1
ATOM 2514 C C . LEU A 1 309 ? 0.246 9.297 -24.998 1.00 93.38 309 LEU A C 1
ATOM 2516 O O . LEU A 1 309 ? 0.996 9.567 -25.939 1.00 93.38 309 LEU A O 1
ATOM 2520 N N . SER A 1 310 ? -0.824 10.040 -24.727 1.00 94.81 310 SER A N 1
ATOM 2521 C CA . SER A 1 310 ? -1.156 11.238 -25.497 1.00 94.81 310 SER A CA 1
ATOM 2522 C C . SER A 1 310 ? -0.162 12.357 -25.188 1.00 94.81 310 SER A C 1
ATOM 2524 O O . SER A 1 310 ? -0.108 12.851 -24.061 1.00 94.81 310 SER A O 1
ATOM 2526 N N . SER A 1 311 ? 0.577 12.815 -26.204 1.00 94.56 311 SER A N 1
ATOM 2527 C CA . SER A 1 311 ? 1.511 13.942 -26.067 1.00 94.56 311 SER A CA 1
ATOM 2528 C C . SER A 1 311 ? 0.819 15.203 -25.548 1.00 94.56 311 SER A C 1
ATOM 2530 O O . SER A 1 311 ? 1.390 15.913 -24.727 1.00 94.56 311 SER A O 1
ATOM 2532 N N . PHE A 1 312 ? -0.426 15.450 -25.972 1.00 96.25 312 PHE A N 1
ATOM 2533 C CA . PHE A 1 312 ? -1.216 16.586 -25.502 1.00 96.25 312 PHE A CA 1
ATOM 2534 C C . PHE A 1 312 ? -1.538 16.477 -24.007 1.00 96.25 312 PHE A C 1
ATOM 2536 O O . PHE A 1 312 ? -1.270 17.417 -23.265 1.00 96.25 312 PHE A O 1
ATOM 2543 N N . LYS A 1 313 ? -2.047 15.324 -23.541 1.00 95.94 313 LYS A N 1
ATOM 2544 C CA . LYS A 1 313 ? -2.362 15.119 -22.114 1.00 95.94 313 LYS A CA 1
ATOM 2545 C C . LYS A 1 313 ? -1.107 15.213 -21.244 1.00 95.94 313 LYS A C 1
ATOM 2547 O O . LYS A 1 313 ? -1.132 15.876 -20.211 1.00 95.94 313 LYS A O 1
ATOM 2552 N N . CYS A 1 314 ? -0.005 14.593 -21.674 1.00 96.75 314 CYS A N 1
ATOM 2553 C CA . CYS A 1 314 ? 1.264 14.669 -20.954 1.00 96.75 314 CYS A CA 1
ATOM 2554 C C . CYS A 1 314 ? 1.790 16.107 -20.873 1.00 96.75 314 CYS A C 1
ATOM 2556 O O . CYS A 1 314 ? 2.194 16.542 -19.797 1.00 96.75 314 CYS A O 1
ATOM 2558 N N . LEU A 1 315 ? 1.749 16.855 -21.982 1.00 97.31 315 LEU A N 1
ATOM 2559 C CA . LEU A 1 315 ? 2.201 18.243 -22.013 1.00 97.31 315 LEU A CA 1
ATOM 2560 C C . LEU A 1 315 ? 1.300 19.149 -21.166 1.00 97.31 315 LEU A C 1
ATOM 2562 O O . LEU A 1 315 ? 1.816 19.965 -20.412 1.00 97.31 315 LEU A O 1
ATOM 2566 N N . ALA A 1 316 ? -0.022 18.983 -21.228 1.00 98.19 316 ALA A N 1
ATOM 2567 C CA . ALA A 1 316 ? -0.960 19.736 -20.397 1.00 98.19 316 ALA A CA 1
ATOM 2568 C C . ALA A 1 316 ? -0.708 19.497 -18.899 1.00 98.19 316 ALA A C 1
ATOM 2570 O O . ALA A 1 316 ? -0.629 20.452 -18.128 1.00 98.19 316 ALA A O 1
ATOM 2571 N N . ASN A 1 317 ? -0.505 18.238 -18.495 1.00 98.00 317 ASN A N 1
ATOM 2572 C CA . ASN A 1 317 ? -0.148 17.894 -17.120 1.00 98.00 317 ASN A CA 1
ATOM 2573 C C . ASN A 1 317 ? 1.206 18.493 -16.708 1.00 98.00 317 ASN A C 1
ATOM 2575 O O . ASN A 1 317 ? 1.317 19.085 -15.637 1.00 98.00 317 ASN A O 1
ATOM 2579 N N . PHE A 1 318 ? 2.223 18.395 -17.571 1.00 98.00 318 PHE A N 1
ATOM 2580 C CA . PHE A 1 318 ? 3.524 19.019 -17.333 1.00 98.00 318 PHE A CA 1
ATOM 2581 C C . PHE A 1 318 ? 3.382 20.531 -17.118 1.00 98.00 318 PHE A C 1
ATOM 2583 O O . PHE A 1 318 ? 3.844 21.049 -16.106 1.00 98.00 318 PHE A O 1
ATOM 2590 N N . MET A 1 319 ? 2.677 21.231 -18.011 1.00 98.19 319 MET A N 1
ATOM 2591 C CA . MET A 1 319 ? 2.452 22.673 -17.899 1.00 98.19 319 MET A CA 1
ATOM 2592 C C . MET A 1 319 ? 1.696 23.047 -16.623 1.00 98.19 319 MET A C 1
ATOM 2594 O O . MET A 1 319 ? 2.051 24.036 -15.989 1.00 98.19 319 MET A O 1
ATOM 2598 N N . LEU A 1 320 ? 0.712 22.245 -16.202 1.00 98.19 320 LEU A N 1
ATOM 2599 C CA . LEU A 1 320 ? 0.009 22.440 -14.933 1.00 98.19 320 LEU A CA 1
ATOM 2600 C C . LEU A 1 320 ? 0.959 22.314 -13.734 1.00 98.19 320 LEU A C 1
ATOM 2602 O O . LEU A 1 320 ? 0.967 23.189 -12.870 1.00 98.19 320 LEU A O 1
ATOM 2606 N N . VAL A 1 321 ? 1.782 21.262 -13.684 1.00 98.19 321 VAL A N 1
ATOM 2607 C CA . VAL A 1 321 ? 2.748 21.059 -12.591 1.00 98.19 321 VAL A CA 1
ATOM 2608 C C . VAL A 1 321 ? 3.763 22.204 -12.536 1.00 98.19 321 VAL A C 1
ATOM 2610 O O . VAL A 1 321 ? 4.043 22.717 -11.449 1.00 98.19 321 VAL A O 1
ATOM 2613 N N . ILE A 1 322 ? 4.269 22.657 -13.688 1.00 98.19 322 ILE A N 1
ATOM 2614 C CA . ILE A 1 322 ? 5.181 23.807 -13.765 1.00 98.19 322 ILE A CA 1
ATOM 2615 C C . ILE A 1 322 ? 4.486 25.089 -13.309 1.00 98.19 322 ILE A C 1
ATOM 2617 O O . ILE A 1 322 ? 5.039 25.809 -12.482 1.00 98.19 322 ILE A O 1
ATOM 2621 N N . PHE A 1 323 ? 3.274 25.361 -13.795 1.00 98.12 323 PHE A N 1
ATOM 2622 C CA . PHE A 1 323 ? 2.501 26.540 -13.410 1.00 98.12 323 PHE A CA 1
ATOM 2623 C C . PHE A 1 323 ? 2.284 26.600 -11.895 1.00 98.12 323 PHE A C 1
ATOM 2625 O O . PHE A 1 323 ? 2.632 27.601 -11.270 1.00 98.12 323 PHE A O 1
ATOM 2632 N N . LEU A 1 324 ? 1.796 25.512 -11.288 1.00 97.25 324 LEU A N 1
ATOM 2633 C CA . LEU A 1 324 ? 1.617 25.427 -9.836 1.00 97.25 324 LEU A CA 1
ATOM 2634 C C . LEU A 1 324 ? 2.945 25.659 -9.107 1.00 97.25 324 LEU A C 1
ATOM 2636 O O . LEU A 1 324 ? 3.004 26.438 -8.159 1.00 97.25 324 LEU A O 1
ATOM 2640 N N . THR A 1 325 ? 4.028 25.048 -9.585 1.00 96.75 325 THR A N 1
ATOM 2641 C CA . THR A 1 325 ? 5.358 25.193 -8.980 1.00 96.75 325 THR A CA 1
ATOM 2642 C C . THR A 1 325 ? 5.856 26.637 -9.019 1.00 96.75 325 THR A C 1
ATOM 2644 O O . THR A 1 325 ? 6.355 27.133 -8.012 1.00 96.75 325 THR A O 1
ATOM 2647 N N . VAL A 1 326 ? 5.680 27.339 -10.141 1.00 97.44 326 VAL A N 1
ATOM 2648 C CA . VAL A 1 326 ? 6.050 28.756 -10.277 1.00 97.44 326 VAL A CA 1
ATOM 2649 C C . VAL A 1 326 ? 5.197 29.635 -9.365 1.00 97.44 326 VAL A C 1
ATOM 2651 O O . VAL A 1 326 ? 5.743 30.492 -8.674 1.00 97.44 326 VAL A O 1
ATOM 2654 N N . VAL A 1 327 ? 3.882 29.404 -9.309 1.00 97.25 327 VAL A N 1
ATOM 2655 C CA . VAL A 1 327 ? 2.968 30.164 -8.442 1.00 97.25 327 VAL A CA 1
ATOM 2656 C C . VAL A 1 327 ? 3.349 29.999 -6.971 1.00 97.25 327 VAL A C 1
ATOM 2658 O O . VAL A 1 327 ? 3.575 30.991 -6.282 1.00 97.25 327 VAL A O 1
ATOM 2661 N N . PHE A 1 328 ? 3.485 28.766 -6.480 1.00 96.38 328 PHE A N 1
ATOM 2662 C CA . PHE A 1 328 ? 3.844 28.516 -5.081 1.00 96.38 328 PHE A CA 1
ATOM 2663 C C . PHE A 1 328 ? 5.287 28.925 -4.758 1.00 96.38 328 PHE A C 1
ATOM 2665 O O . PHE A 1 328 ? 5.553 29.433 -3.667 1.00 96.38 328 PHE A O 1
ATOM 2672 N N . GLY A 1 329 ? 6.208 28.803 -5.716 1.00 95.12 329 GLY A N 1
ATOM 2673 C CA . GLY A 1 329 ? 7.564 29.339 -5.599 1.00 95.12 329 GLY A CA 1
ATOM 2674 C C . GLY A 1 329 ? 7.579 30.865 -5.458 1.00 95.12 329 GLY A C 1
ATOM 2675 O O . GLY A 1 329 ? 8.265 31.399 -4.587 1.00 95.12 329 GLY A O 1
ATOM 2676 N N . TYR A 1 330 ? 6.763 31.576 -6.239 1.00 95.81 330 TYR A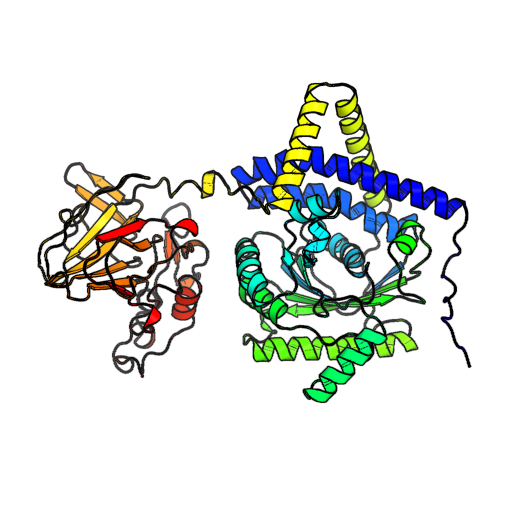 N 1
ATOM 2677 C CA . TYR A 1 330 ? 6.589 33.021 -6.093 1.00 95.81 330 TYR A CA 1
ATOM 2678 C C . TYR A 1 330 ? 5.984 33.382 -4.729 1.00 95.81 330 TYR A C 1
ATOM 2680 O O . TYR A 1 330 ? 6.511 34.254 -4.040 1.00 95.81 330 TYR A O 1
ATOM 2688 N N . LEU A 1 331 ? 4.932 32.677 -4.288 1.00 94.69 331 LEU A N 1
ATOM 2689 C CA . LEU A 1 331 ? 4.327 32.894 -2.967 1.00 94.69 331 LEU A CA 1
ATOM 2690 C C . LEU A 1 331 ? 5.347 32.721 -1.832 1.00 94.69 331 LEU A C 1
ATOM 2692 O O . LEU A 1 331 ? 5.390 33.538 -0.909 1.00 94.69 331 LEU A O 1
ATOM 2696 N N . THR A 1 332 ? 6.205 31.703 -1.939 1.00 93.31 332 THR A N 1
ATOM 2697 C CA . THR A 1 332 ? 7.309 31.444 -1.002 1.00 93.31 332 THR A CA 1
ATOM 2698 C C . THR A 1 332 ? 8.239 32.645 -0.878 1.00 93.31 332 THR A C 1
ATOM 2700 O O . THR A 1 332 ? 8.617 33.031 0.227 1.00 93.31 332 THR A O 1
ATOM 2703 N N . PHE A 1 333 ? 8.639 33.239 -2.002 1.00 91.56 333 PHE A N 1
ATOM 2704 C CA . PHE A 1 333 ? 9.601 34.337 -2.001 1.00 91.56 333 PHE A CA 1
ATOM 2705 C C . PHE A 1 333 ? 8.976 35.643 -1.491 1.00 91.56 333 PHE A C 1
ATOM 2707 O O . PHE A 1 333 ? 9.596 36.357 -0.694 1.00 91.56 333 PHE A O 1
ATOM 2714 N N . SER A 1 334 ? 7.733 35.900 -1.902 1.00 94.25 334 SER A N 1
ATOM 2715 C CA . SER A 1 334 ? 7.043 37.179 -1.729 1.00 94.25 334 SER A CA 1
ATOM 2716 C C . SER A 1 334 ? 6.395 37.369 -0.352 1.00 94.25 334 SER A C 1
ATOM 2718 O O . SER A 1 334 ? 6.310 38.501 0.115 1.00 94.25 334 SER A O 1
ATOM 2720 N N . PHE A 1 335 ? 5.962 36.301 0.334 1.00 95.12 335 PHE A N 1
ATOM 2721 C CA . PHE A 1 335 ? 5.190 36.419 1.583 1.00 95.12 335 PHE A CA 1
ATOM 2722 C C . PHE A 1 335 ? 5.873 35.751 2.782 1.00 95.12 335 PHE A C 1
ATOM 2724 O O . PHE A 1 335 ? 6.182 34.560 2.754 1.00 95.12 335 PHE A O 1
ATOM 2731 N N . LEU A 1 336 ? 6.026 36.488 3.890 1.00 94.94 336 LEU A N 1
ATOM 2732 C CA . LEU A 1 336 ? 6.617 35.965 5.132 1.00 94.94 336 LEU A CA 1
ATOM 2733 C C . LEU A 1 336 ? 5.849 34.751 5.685 1.00 94.94 336 LEU A C 1
ATOM 2735 O O . LEU A 1 336 ? 6.463 33.752 6.051 1.00 94.94 336 LEU A O 1
ATOM 2739 N N . TRP A 1 337 ? 4.514 34.793 5.674 1.00 94.94 337 TRP A N 1
ATOM 2740 C CA . TRP A 1 337 ? 3.673 33.678 6.126 1.00 94.94 337 TRP A CA 1
ATOM 2741 C C . TRP A 1 337 ? 3.865 32.403 5.302 1.00 94.94 337 TRP A C 1
ATOM 2743 O O . TRP A 1 337 ? 3.841 31.313 5.864 1.00 94.94 337 TRP A O 1
ATOM 2753 N N . SER A 1 338 ? 4.134 32.526 3.996 1.00 94.12 338 SER A N 1
ATOM 2754 C CA . SER A 1 338 ? 4.456 31.368 3.150 1.00 94.12 338 SER A CA 1
ATOM 2755 C C . SER A 1 338 ? 5.792 30.735 3.547 1.00 94.12 338 SER A C 1
ATOM 2757 O O . SER A 1 338 ? 5.903 29.512 3.585 1.00 94.12 338 SER A O 1
ATOM 2759 N N . LYS A 1 339 ? 6.790 31.549 3.920 1.00 95.00 339 LYS A N 1
ATOM 2760 C CA . LYS A 1 339 ? 8.084 31.056 4.430 1.00 95.00 339 LYS A CA 1
ATOM 2761 C C . LYS A 1 339 ? 7.915 30.311 5.754 1.00 95.00 339 LYS A C 1
ATOM 2763 O O . LYS A 1 339 ? 8.453 29.217 5.905 1.00 95.00 339 LYS A O 1
ATOM 2768 N N . ILE A 1 340 ? 7.128 30.871 6.678 1.00 96.19 340 ILE A N 1
ATOM 2769 C CA . ILE A 1 340 ? 6.792 30.224 7.957 1.00 96.19 340 ILE A CA 1
ATOM 2770 C C . ILE A 1 340 ? 6.063 28.900 7.700 1.00 96.19 340 ILE A C 1
ATOM 2772 O O . ILE A 1 340 ? 6.446 27.871 8.252 1.00 96.19 340 ILE A O 1
ATOM 2776 N N . TYR A 1 341 ? 5.059 28.904 6.821 1.00 96.25 341 TYR A N 1
ATOM 2777 C CA . TYR A 1 341 ? 4.310 27.706 6.455 1.00 96.25 341 TYR A CA 1
ATOM 2778 C C . TYR A 1 341 ? 5.217 26.603 5.897 1.00 96.25 341 TYR A C 1
ATOM 2780 O O . TYR A 1 341 ? 5.109 25.456 6.326 1.00 96.25 341 TYR A O 1
ATOM 2788 N N . ILE A 1 342 ? 6.142 26.926 4.987 1.00 95.81 342 ILE A N 1
ATOM 2789 C CA . ILE A 1 342 ? 7.078 25.934 4.438 1.00 95.81 342 ILE A CA 1
ATOM 2790 C C . ILE A 1 342 ? 7.997 25.390 5.521 1.00 95.81 342 ILE A C 1
ATOM 2792 O O . ILE A 1 342 ? 8.206 24.182 5.577 1.00 95.81 342 ILE A O 1
ATOM 2796 N N . PHE A 1 343 ? 8.528 26.249 6.393 1.00 96.00 343 PHE A N 1
ATOM 2797 C CA . PHE A 1 343 ? 9.373 25.799 7.494 1.00 96.00 343 PHE A CA 1
ATOM 2798 C C . PHE A 1 343 ? 8.632 24.797 8.391 1.00 96.00 343 PHE A C 1
ATOM 2800 O O . PHE A 1 343 ? 9.143 23.706 8.647 1.00 96.00 343 PHE A O 1
ATOM 2807 N N . LEU A 1 344 ? 7.400 25.124 8.793 1.00 96.25 344 LEU A N 1
ATOM 2808 C CA . LEU A 1 344 ? 6.552 24.234 9.589 1.00 96.25 344 LEU A CA 1
ATOM 2809 C C . LEU A 1 344 ? 6.206 22.943 8.838 1.00 96.25 344 LEU A C 1
ATOM 2811 O O . LEU A 1 344 ? 6.246 21.865 9.425 1.00 96.25 344 LEU A O 1
ATOM 2815 N N . SER A 1 345 ? 5.925 23.035 7.539 1.00 96.12 345 SER A N 1
ATOM 2816 C CA . SER A 1 345 ? 5.611 21.880 6.693 1.00 96.12 345 SER A CA 1
ATOM 2817 C C . SER A 1 345 ? 6.806 20.940 6.559 1.00 96.12 345 SER A C 1
ATOM 2819 O O . SER A 1 345 ? 6.652 19.734 6.711 1.00 96.12 345 SER A O 1
ATOM 2821 N N . CYS A 1 346 ? 8.012 21.472 6.349 1.00 96.06 346 CYS A N 1
ATOM 2822 C CA . CYS A 1 346 ? 9.247 20.691 6.327 1.00 96.06 346 CYS A CA 1
ATOM 2823 C C . CYS A 1 346 ? 9.528 20.038 7.683 1.00 96.06 346 CYS A C 1
ATOM 2825 O O . CYS A 1 346 ? 9.840 18.849 7.729 1.00 96.06 346 CYS A O 1
ATOM 2827 N N . ALA A 1 347 ? 9.398 20.789 8.782 1.00 95.25 347 ALA A N 1
ATOM 2828 C CA . ALA A 1 347 ? 9.589 20.255 10.129 1.00 95.25 347 ALA A CA 1
ATOM 2829 C C . ALA A 1 347 ? 8.593 19.120 10.424 1.00 95.25 347 ALA A C 1
ATOM 2831 O O . ALA A 1 347 ? 8.984 18.052 10.906 1.00 95.25 347 ALA A O 1
ATOM 2832 N N . TYR A 1 348 ? 7.321 19.312 10.068 1.00 93.81 348 TYR A N 1
ATOM 2833 C CA . TYR A 1 348 ? 6.288 18.287 10.171 1.00 93.81 348 TYR A CA 1
ATOM 2834 C C . TYR A 1 348 ? 6.605 17.062 9.306 1.00 93.81 348 TYR A C 1
ATOM 2836 O O . TYR A 1 348 ? 6.648 15.955 9.824 1.00 93.81 348 TYR A O 1
ATOM 2844 N N . LEU A 1 349 ? 6.869 17.226 8.006 1.00 94.44 349 LEU A N 1
ATOM 2845 C CA . LEU A 1 349 ? 7.136 16.099 7.107 1.00 94.44 349 LEU A CA 1
ATOM 2846 C C . LEU A 1 349 ? 8.366 15.300 7.549 1.00 94.44 349 LEU A C 1
ATOM 2848 O O . LEU A 1 349 ? 8.329 14.070 7.545 1.00 94.44 349 LEU A O 1
ATOM 2852 N N . ALA A 1 350 ? 9.429 15.979 7.988 1.00 93.25 350 ALA A N 1
ATOM 2853 C CA . ALA A 1 350 ? 10.622 15.331 8.514 1.00 93.25 350 ALA A CA 1
ATOM 2854 C C . ALA A 1 350 ? 10.329 14.537 9.797 1.00 93.25 350 ALA A C 1
ATOM 2856 O O . ALA A 1 350 ? 10.706 13.370 9.891 1.00 93.25 350 ALA A O 1
ATOM 2857 N N . SER A 1 351 ? 9.648 15.140 10.775 1.00 91.31 351 SER A N 1
ATOM 2858 C CA . SER A 1 351 ? 9.300 14.473 12.039 1.00 91.31 351 SER A CA 1
ATOM 2859 C C . SER A 1 351 ? 8.305 13.330 11.836 1.00 91.31 351 SER A C 1
ATOM 2861 O O . SER A 1 351 ? 8.552 12.222 12.304 1.00 91.31 351 SER A O 1
ATOM 2863 N N . ALA A 1 352 ? 7.231 13.555 11.079 1.00 90.19 352 ALA A N 1
ATOM 2864 C CA . ALA A 1 352 ? 6.204 12.560 10.793 1.00 90.19 352 ALA A CA 1
ATOM 2865 C C . ALA A 1 352 ? 6.760 11.353 10.032 1.00 90.19 352 ALA A C 1
ATOM 2867 O O . ALA A 1 352 ? 6.395 10.226 10.349 1.00 90.19 352 ALA A O 1
ATOM 2868 N N . THR A 1 353 ? 7.672 11.571 9.080 1.00 90.69 353 THR A N 1
ATOM 2869 C CA . THR A 1 353 ? 8.330 10.475 8.354 1.00 90.69 353 THR A CA 1
ATOM 2870 C C . THR A 1 353 ? 9.262 9.681 9.272 1.00 90.69 353 THR A C 1
ATOM 2872 O O . THR A 1 353 ? 9.196 8.458 9.290 1.00 90.69 353 THR A O 1
ATOM 2875 N N . ASN A 1 354 ? 10.101 10.354 10.070 1.00 85.81 354 ASN A N 1
ATOM 2876 C CA . ASN A 1 354 ? 11.056 9.674 10.958 1.00 85.81 354 ASN A CA 1
ATOM 2877 C C . ASN A 1 354 ? 10.378 8.918 12.110 1.00 85.81 354 ASN A C 1
ATOM 2879 O O . ASN A 1 354 ? 10.853 7.860 12.509 1.00 85.81 354 ASN A O 1
ATOM 2883 N N . LEU A 1 355 ? 9.285 9.461 12.648 1.00 81.56 355 LEU A N 1
ATOM 2884 C CA . LEU A 1 355 ? 8.524 8.862 13.748 1.00 81.56 355 LEU A CA 1
ATOM 2885 C C . LEU A 1 355 ? 7.356 7.989 13.256 1.00 81.56 355 LEU A C 1
ATOM 2887 O O . LEU A 1 355 ? 6.591 7.483 14.072 1.00 81.56 355 LEU A O 1
ATOM 2891 N N . ASN A 1 356 ? 7.192 7.838 11.936 1.00 81.88 356 ASN A N 1
ATOM 2892 C CA . ASN A 1 356 ? 6.077 7.140 11.290 1.00 81.88 356 ASN A CA 1
ATOM 2893 C C . ASN A 1 356 ? 4.686 7.586 11.803 1.00 81.88 356 ASN A C 1
ATOM 2895 O O . ASN A 1 356 ? 3.771 6.785 11.997 1.00 81.88 356 ASN A O 1
ATOM 2899 N N . ILE A 1 357 ? 4.514 8.891 12.029 1.00 81.75 357 ILE A N 1
ATOM 2900 C CA . ILE A 1 357 ? 3.264 9.469 12.531 1.00 81.75 357 ILE A CA 1
ATOM 2901 C C . ILE A 1 357 ? 2.323 9.719 11.355 1.00 81.75 357 ILE A C 1
ATOM 2903 O O . ILE A 1 357 ? 2.647 10.452 10.416 1.00 81.75 357 ILE A O 1
ATOM 2907 N N . ARG A 1 358 ? 1.118 9.154 11.436 1.00 82.50 358 ARG A N 1
ATOM 2908 C CA . ARG A 1 358 ? 0.006 9.468 10.535 1.00 82.50 358 ARG A CA 1
ATOM 2909 C C . ARG A 1 358 ? -1.191 9.933 11.356 1.00 82.50 358 ARG A C 1
ATOM 2911 O O . ARG A 1 358 ? -1.585 9.218 12.279 1.00 82.50 358 ARG A O 1
ATOM 2918 N N . PRO A 1 359 ? -1.791 11.088 11.029 1.00 79.69 359 PRO A N 1
ATOM 2919 C CA . PRO A 1 359 ? -3.023 11.523 11.666 1.00 79.69 359 PRO A CA 1
ATOM 2920 C C . PRO A 1 359 ? -4.095 10.448 11.544 1.00 79.69 359 PRO A C 1
ATOM 2922 O O . PRO A 1 359 ? -4.307 9.878 10.468 1.00 79.69 359 PRO A O 1
ATOM 2925 N N . LYS A 1 360 ? -4.762 10.168 12.657 1.00 71.38 360 LYS A N 1
ATOM 2926 C CA . LYS A 1 360 ? -6.000 9.398 12.656 1.00 71.38 360 LYS A CA 1
ATOM 2927 C C . LYS A 1 360 ? -7.166 10.380 12.542 1.00 71.38 360 LYS A C 1
ATOM 2929 O O . LYS A 1 360 ? -7.050 11.493 13.060 1.00 71.38 360 LYS A O 1
ATOM 2934 N N . PRO A 1 361 ? -8.256 10.014 11.848 1.00 70.69 361 PRO A N 1
ATOM 2935 C CA . PRO A 1 361 ? -9.420 10.873 11.735 1.00 70.69 361 PRO A CA 1
ATOM 2936 C C . PRO A 1 361 ? -9.889 11.265 13.130 1.00 70.69 361 PRO A C 1
ATOM 2938 O O . PRO A 1 361 ? -10.085 10.396 13.977 1.00 70.69 361 PRO A O 1
ATOM 2941 N N . PHE A 1 362 ? -10.063 12.565 13.364 1.00 56.84 362 PHE A N 1
ATOM 2942 C CA . PHE A 1 362 ? -10.647 13.072 14.595 1.00 56.84 362 PHE A CA 1
ATOM 2943 C C . PHE A 1 362 ? -12.018 12.431 14.771 1.00 56.84 362 PHE A C 1
ATOM 2945 O O . PHE A 1 362 ? -12.249 11.842 15.810 1.00 56.84 362 PHE A O 1
ATOM 2952 N N . LEU A 1 363 ? -12.827 12.370 13.703 1.00 47.22 363 LEU A N 1
ATOM 2953 C CA . LEU A 1 363 ? -14.144 11.719 13.680 1.00 47.22 363 LEU A CA 1
ATOM 2954 C C . LEU A 1 363 ? -14.131 10.197 13.924 1.00 47.22 363 LEU A C 1
ATOM 2956 O O . LEU A 1 363 ? -15.149 9.660 14.332 1.00 47.22 363 LEU A O 1
ATOM 2960 N N . GLY A 1 364 ? -13.008 9.506 13.695 1.00 41.81 364 GLY A N 1
ATOM 2961 C CA . GLY A 1 364 ? -12.850 8.077 14.021 1.00 41.81 364 GLY A CA 1
ATOM 2962 C C . GLY A 1 364 ? -12.135 7.821 15.353 1.00 41.81 364 GLY A C 1
ATOM 2963 O O . GLY A 1 364 ? -12.109 6.694 15.831 1.00 41.81 364 GLY A O 1
ATOM 2964 N N . SER A 1 365 ? -11.528 8.862 15.932 1.00 38.81 365 SER A N 1
ATOM 2965 C CA . SER A 1 365 ? -10.914 8.875 17.265 1.00 38.81 365 SER A CA 1
ATOM 2966 C C . SER A 1 365 ? -11.777 9.600 18.299 1.00 38.81 365 SER A C 1
ATOM 2968 O O . SER A 1 365 ? -11.426 9.645 19.480 1.00 38.81 365 SER A O 1
ATOM 2970 N N . ILE A 1 366 ? -12.925 10.118 17.871 1.00 41.72 366 ILE A N 1
ATOM 2971 C CA . ILE A 1 366 ? -14.145 10.061 18.647 1.00 41.72 366 ILE A CA 1
ATOM 2972 C C . ILE A 1 366 ? -14.242 8.604 19.103 1.00 41.72 366 ILE A C 1
ATOM 2974 O O . ILE A 1 366 ? -14.619 7.735 18.320 1.00 41.72 366 ILE A O 1
ATOM 2978 N N . ARG A 1 367 ? -13.862 8.316 20.361 1.00 43.09 367 ARG A N 1
ATOM 2979 C CA . ARG A 1 367 ? -14.534 7.249 21.121 1.00 43.09 367 ARG A CA 1
ATOM 2980 C C . ARG A 1 367 ? -15.974 7.355 20.693 1.00 43.09 367 ARG A C 1
ATOM 2982 O O . ARG A 1 367 ? -16.468 8.458 20.885 1.00 43.09 367 ARG A O 1
ATOM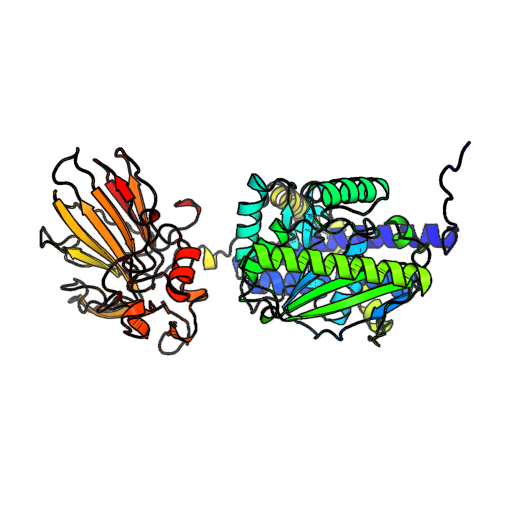 2989 N N . ALA A 1 368 ? -16.555 6.339 20.059 1.00 43.69 368 ALA A N 1
ATOM 2990 C CA . ALA A 1 368 ? -17.994 6.208 19.890 1.00 43.69 368 ALA A CA 1
ATOM 2991 C C . ALA A 1 368 ? -18.742 7.274 20.713 1.00 43.69 368 ALA A C 1
ATOM 2993 O O . ALA A 1 368 ? -18.961 7.068 21.903 1.00 43.69 368 ALA A O 1
ATOM 2994 N N . PHE A 1 369 ? -19.031 8.466 20.154 1.00 50.03 369 PHE A N 1
ATOM 2995 C CA . PHE A 1 369 ? -19.725 9.528 20.912 1.00 50.03 369 PHE A CA 1
ATOM 2996 C C . PHE A 1 369 ? -21.206 9.151 21.045 1.00 50.03 369 PHE A C 1
ATOM 2998 O O . PHE A 1 369 ? -22.075 10.004 21.191 1.00 50.03 369 PHE A O 1
ATOM 3005 N N . TYR A 1 370 ? -21.507 7.861 20.944 1.00 65.00 370 TYR A N 1
ATOM 3006 C CA . TYR A 1 370 ? -22.789 7.302 21.239 1.00 65.00 370 TYR A CA 1
ATOM 3007 C C . TYR A 1 370 ? -22.744 6.798 22.674 1.00 65.00 370 TYR A C 1
ATOM 3009 O O . TYR A 1 370 ? -21.839 6.080 23.098 1.00 65.00 370 TYR A O 1
ATOM 3017 N N . THR A 1 371 ? -23.741 7.228 23.430 1.00 83.56 371 THR A N 1
ATOM 3018 C CA . THR A 1 371 ? -24.102 6.626 24.702 1.00 83.56 371 THR A CA 1
ATOM 3019 C C . THR A 1 371 ? -24.252 5.119 24.505 1.00 83.56 371 THR A C 1
ATOM 3021 O O . THR A 1 371 ? -24.858 4.670 23.528 1.00 83.56 371 THR A O 1
ATOM 3024 N N . VAL A 1 372 ? -23.691 4.344 25.425 1.00 92.94 372 VAL A N 1
ATOM 3025 C CA . VAL A 1 372 ? -23.995 2.918 25.548 1.00 92.94 372 VAL A CA 1
ATOM 3026 C C . VAL A 1 372 ? -24.867 2.732 26.775 1.00 92.94 372 VAL A C 1
ATOM 3028 O O . VAL A 1 372 ? -24.755 3.472 27.751 1.00 92.94 372 VAL A O 1
ATOM 3031 N N . TRP A 1 373 ? -25.747 1.743 26.734 1.00 96.19 373 TRP A N 1
ATOM 3032 C CA . TRP A 1 373 ? -26.557 1.370 27.885 1.00 96.19 373 TRP A CA 1
ATOM 3033 C C . TRP A 1 373 ? -26.126 -0.016 28.338 1.00 96.19 373 TRP A C 1
ATOM 3035 O O . TRP A 1 373 ? -26.660 -1.003 27.823 1.00 96.19 373 TRP A O 1
ATOM 3045 N N . PRO A 1 374 ? -25.136 -0.136 29.240 1.00 97.06 374 PRO A N 1
ATOM 3046 C CA . PRO A 1 374 ? -24.726 -1.436 29.734 1.00 97.06 374 PRO A CA 1
ATOM 3047 C C . PRO A 1 374 ? -25.912 -2.214 30.310 1.00 97.06 374 PRO A C 1
ATOM 3049 O O . PRO A 1 374 ? -26.766 -1.647 31.000 1.00 97.06 374 PRO A O 1
ATOM 3052 N N . GLY A 1 375 ? -25.984 -3.496 29.971 1.00 96.88 375 GLY A N 1
ATOM 3053 C CA . GLY A 1 375 ? -26.849 -4.480 30.610 1.00 96.88 375 GLY A CA 1
ATOM 3054 C C . GLY A 1 375 ? -26.005 -5.413 31.469 1.00 96.88 375 GLY A C 1
ATOM 3055 O O . GLY A 1 375 ? -24.844 -5.681 31.143 1.00 96.88 375 GLY A O 1
ATOM 3056 N N . THR A 1 376 ? -26.569 -5.879 32.579 1.00 96.19 376 THR A N 1
ATOM 3057 C CA . THR A 1 376 ? -25.916 -6.845 33.466 1.00 96.19 376 THR A CA 1
ATOM 3058 C C . THR A 1 376 ? -26.888 -7.972 33.790 1.00 96.19 376 THR A C 1
ATOM 3060 O O . THR A 1 376 ? -28.097 -7.766 33.906 1.00 96.19 376 THR A O 1
ATOM 3063 N N . LEU A 1 377 ? -26.363 -9.185 33.936 1.00 94.69 377 LEU A N 1
ATOM 3064 C CA . LEU A 1 377 ? -27.149 -10.334 34.365 1.00 94.69 377 LEU A CA 1
ATOM 3065 C C . LEU A 1 377 ? -26.299 -11.231 35.258 1.00 94.69 377 LEU A C 1
ATOM 3067 O O . LEU A 1 377 ? -25.199 -11.617 34.871 1.00 94.69 377 LEU A O 1
ATOM 3071 N N . SER A 1 378 ? -26.823 -11.595 36.428 1.00 93.44 378 SER A N 1
ATOM 3072 C CA . SER A 1 378 ? -26.228 -12.642 37.261 1.00 93.44 378 SER A CA 1
ATOM 3073 C C . SER A 1 378 ? -26.745 -14.005 36.805 1.00 93.44 378 SER A C 1
ATOM 3075 O O . SER A 1 378 ? -27.953 -14.237 36.790 1.00 93.44 378 SER A O 1
ATOM 3077 N N . GLY A 1 379 ? -25.833 -14.901 36.432 1.00 86.31 379 GLY A N 1
ATOM 3078 C CA . GLY A 1 379 ? -26.153 -16.267 36.015 1.00 86.31 379 GLY A CA 1
ATOM 3079 C C . GLY A 1 379 ? -26.480 -17.192 37.188 1.00 86.31 379 GLY A C 1
ATOM 3080 O O . GLY A 1 379 ? -27.256 -18.129 37.032 1.00 86.31 379 GLY A O 1
ATOM 3081 N N . ASN A 1 380 ? -25.937 -16.910 38.376 1.00 87.44 380 ASN A N 1
ATOM 3082 C CA . ASN A 1 380 ? -26.162 -17.699 39.592 1.00 87.44 380 ASN A CA 1
ATOM 3083 C C . ASN A 1 380 ? -27.095 -17.027 40.617 1.00 87.44 380 ASN A C 1
ATOM 3085 O O . ASN A 1 380 ? -27.267 -17.543 41.720 1.00 87.44 380 ASN A O 1
ATOM 3089 N N . GLY A 1 381 ? -27.684 -15.875 40.279 1.00 77.25 381 GLY A N 1
ATOM 3090 C CA . GLY A 1 381 ? -28.593 -15.127 41.153 1.00 77.25 381 GLY A CA 1
ATOM 3091 C C . GLY A 1 381 ? -27.919 -14.431 42.343 1.00 77.25 381 GLY A C 1
ATOM 3092 O O . GLY A 1 381 ? -28.617 -13.862 43.184 1.00 77.25 381 GLY A O 1
ATOM 3093 N N . ALA A 1 382 ? -26.585 -14.441 42.426 1.00 71.88 382 ALA A N 1
ATOM 3094 C CA . ALA A 1 382 ? -25.812 -13.846 43.513 1.00 71.88 382 ALA A CA 1
ATOM 3095 C C . ALA A 1 382 ? -25.730 -12.311 43.389 1.00 71.88 382 ALA A C 1
ATOM 3097 O O . ALA A 1 382 ? -24.657 -11.743 43.269 1.00 71.88 382 ALA A O 1
ATOM 3098 N N . GLY A 1 383 ? -26.864 -11.611 43.421 1.00 79.81 383 GLY A N 1
ATOM 3099 C CA . GLY A 1 383 ? -26.917 -10.147 43.384 1.00 79.81 383 GLY A CA 1
ATOM 3100 C C . GLY A 1 383 ? -26.880 -9.544 41.973 1.00 79.81 383 GLY A C 1
ATOM 3101 O O . GLY A 1 383 ? -26.117 -9.950 41.094 1.00 79.81 383 GLY A O 1
ATOM 3102 N N . ILE A 1 384 ? -27.736 -8.542 41.763 1.00 87.94 384 ILE A N 1
ATOM 3103 C CA . ILE A 1 384 ? -27.878 -7.827 40.492 1.00 87.94 384 ILE A CA 1
ATOM 3104 C C . ILE A 1 384 ? -26.950 -6.609 40.518 1.00 87.94 384 ILE A C 1
ATOM 3106 O O . ILE A 1 384 ? -27.167 -5.673 41.286 1.00 87.94 384 ILE A O 1
ATOM 3110 N N . LEU A 1 385 ? -25.909 -6.611 39.685 1.00 92.38 385 LEU A N 1
ATOM 3111 C CA . LEU A 1 385 ? -24.957 -5.500 39.619 1.00 92.38 385 LEU A CA 1
ATOM 3112 C C . LEU A 1 385 ? -25.533 -4.343 38.800 1.00 92.38 385 LEU A C 1
ATOM 3114 O O . LEU A 1 385 ? -26.057 -4.560 37.714 1.00 92.38 385 LEU A O 1
ATOM 3118 N N . GLY A 1 386 ? -25.435 -3.106 39.291 1.00 89.88 386 GLY A N 1
ATOM 3119 C CA . GLY A 1 386 ? -25.928 -1.930 38.559 1.00 89.88 386 GLY A CA 1
ATOM 3120 C C . GLY A 1 386 ? -27.427 -1.988 38.240 1.00 89.88 386 GLY A C 1
ATOM 3121 O O . GLY A 1 386 ? -27.842 -1.518 37.184 1.00 89.88 386 GLY A O 1
ATOM 3122 N N . ASP A 1 387 ? -28.219 -2.629 39.107 1.00 91.19 387 ASP A N 1
ATOM 3123 C CA . ASP A 1 387 ? -29.667 -2.829 38.959 1.00 91.19 387 ASP A CA 1
ATOM 3124 C C . ASP A 1 387 ? -30.107 -3.469 37.625 1.00 91.19 387 ASP A C 1
ATOM 3126 O O . ASP A 1 387 ? -31.245 -3.292 37.194 1.00 91.19 387 ASP A O 1
ATOM 3130 N N . GLY A 1 388 ? -29.219 -4.204 36.951 1.00 92.69 388 GLY A N 1
ATOM 3131 C CA . GLY A 1 388 ? -29.502 -4.892 35.687 1.00 92.69 388 GLY A CA 1
ATOM 3132 C C . GLY A 1 388 ? -29.224 -4.040 34.449 1.00 92.69 388 GLY A C 1
ATOM 3133 O O . GLY A 1 388 ? -29.124 -4.564 33.343 1.00 92.69 388 GLY A O 1
ATOM 3134 N N . GLY A 1 389 ? -29.059 -2.726 34.596 1.00 94.56 389 GLY A N 1
ATOM 3135 C CA . GLY A 1 389 ? -28.668 -1.866 33.489 1.00 94.56 389 GLY A CA 1
ATOM 3136 C C . GLY A 1 389 ? -28.742 -0.380 33.807 1.00 94.56 389 GLY A C 1
ATOM 3137 O O . GLY A 1 389 ? -29.532 0.072 34.635 1.00 94.56 389 GLY A O 1
ATOM 3138 N N . PHE A 1 390 ? -27.896 0.386 33.128 1.00 93.19 390 PHE A N 1
ATOM 3139 C CA . PHE A 1 390 ? -27.724 1.819 33.349 1.00 93.19 390 PHE A CA 1
ATOM 3140 C C . PHE A 1 390 ? -27.292 2.518 32.056 1.00 93.19 390 PHE A C 1
ATOM 3142 O O . PHE A 1 390 ? -27.054 1.874 31.035 1.00 93.19 390 PHE A O 1
ATOM 3149 N N . VAL A 1 391 ? -27.239 3.848 32.093 1.00 92.62 391 VAL A N 1
ATOM 3150 C CA . VAL A 1 391 ? -26.768 4.692 30.988 1.00 92.62 391 VAL A CA 1
ATOM 3151 C C . VAL A 1 391 ? -25.294 5.005 31.217 1.00 92.62 391 VAL A C 1
ATOM 3153 O O . VAL A 1 391 ? -24.917 5.320 32.341 1.00 92.62 391 VAL A O 1
ATOM 3156 N N . LEU A 1 392 ? -24.472 4.931 30.172 1.00 88.62 392 LEU A N 1
ATOM 3157 C CA . LEU A 1 392 ? -23.072 5.337 30.222 1.00 88.62 392 LEU A CA 1
ATOM 3158 C C . LEU A 1 392 ? -22.777 6.281 29.054 1.00 88.62 392 LEU A C 1
ATOM 3160 O O . LEU A 1 392 ? -22.743 5.874 27.886 1.00 88.62 392 LEU A O 1
ATOM 3164 N N . GLN A 1 393 ? -22.584 7.561 29.365 1.00 85.62 393 GLN A N 1
ATOM 3165 C CA . GLN A 1 393 ? -22.193 8.550 28.368 1.00 85.62 393 GLN A CA 1
ATOM 3166 C C . GLN A 1 393 ? -20.739 8.341 27.933 1.00 85.62 393 GLN A C 1
ATOM 3168 O O . GLN A 1 393 ? -19.928 7.715 28.620 1.00 85.62 393 GLN A O 1
ATOM 3173 N N . SER A 1 394 ? -20.376 8.888 26.773 1.00 79.44 394 SER A N 1
ATOM 3174 C CA . SER A 1 394 ? -19.006 8.771 26.273 1.00 79.44 394 SER A CA 1
ATOM 3175 C C . SER A 1 394 ? -17.993 9.337 27.275 1.00 79.44 394 SER A C 1
ATOM 3177 O O . SER A 1 394 ? -17.945 10.539 27.530 1.00 79.44 394 SER A O 1
ATOM 3179 N N . GLY A 1 395 ? -17.105 8.466 27.753 1.00 77.50 395 GLY A N 1
ATOM 3180 C CA . GLY A 1 395 ? -16.039 8.805 28.694 1.00 77.50 395 GLY A CA 1
ATOM 3181 C C . GLY A 1 395 ? -16.440 8.786 30.163 1.00 77.50 395 GLY A C 1
ATOM 3182 O O . GLY A 1 395 ? -15.573 9.013 31.003 1.00 77.50 395 GLY A O 1
ATOM 3183 N N . GLU A 1 396 ? -17.698 8.474 30.459 1.00 81.06 396 GLU A N 1
ATOM 3184 C CA . GLU A 1 396 ? -18.160 8.168 31.805 1.00 81.06 396 GLU A CA 1
ATOM 3185 C C . GLU A 1 396 ? -17.652 6.788 32.258 1.00 81.06 396 GLU A C 1
ATOM 3187 O O . GLU A 1 396 ? -17.309 5.921 31.448 1.00 81.06 396 GLU A O 1
ATOM 3192 N N . SER A 1 397 ? -17.601 6.584 33.571 1.00 87.19 397 SER A N 1
ATOM 3193 C CA . SER A 1 397 ? -17.239 5.317 34.202 1.00 87.19 397 SER A CA 1
ATOM 3194 C C . SER A 1 397 ? -18.107 5.086 35.432 1.00 87.19 397 SER A C 1
ATOM 3196 O O . SER A 1 397 ? -18.314 6.010 36.217 1.00 87.19 397 SER A O 1
ATOM 3198 N N . VAL A 1 398 ? -18.541 3.845 35.637 1.00 86.69 398 VAL A N 1
ATOM 3199 C CA . VAL A 1 398 ? -19.284 3.415 36.826 1.00 86.69 398 VAL A CA 1
ATOM 3200 C C . VAL A 1 398 ? -18.503 2.300 37.512 1.00 86.69 398 VAL A C 1
ATOM 3202 O O . VAL A 1 398 ? -17.972 1.409 36.851 1.00 86.69 398 VAL A O 1
ATOM 3205 N N . HIS A 1 399 ? -18.443 2.349 38.841 1.00 91.25 399 HIS A N 1
ATOM 3206 C CA . HIS A 1 399 ? -17.859 1.290 39.656 1.00 91.25 399 HIS A CA 1
ATOM 3207 C C . HIS A 1 399 ? -18.961 0.378 40.191 1.00 91.25 399 HIS A C 1
ATOM 3209 O O . HIS A 1 399 ? -19.932 0.851 40.778 1.00 91.25 399 HIS A O 1
ATOM 3215 N N . LEU A 1 400 ? -18.789 -0.929 40.002 1.00 92.00 400 LEU A N 1
ATOM 3216 C CA . LEU A 1 400 ? -19.688 -1.965 40.498 1.00 92.00 400 LEU A CA 1
ATOM 3217 C C . LEU A 1 400 ? -18.890 -2.933 41.370 1.00 92.00 400 LEU A C 1
ATOM 3219 O O . LEU A 1 400 ? -17.758 -3.278 41.032 1.00 92.00 400 LEU A O 1
ATOM 3223 N N . THR A 1 401 ? -19.490 -3.387 42.467 1.00 92.75 401 THR A N 1
ATOM 3224 C CA . THR A 1 401 ? -18.858 -4.335 43.392 1.00 92.75 401 THR A CA 1
ATOM 3225 C C . THR A 1 401 ? -19.522 -5.696 43.252 1.00 92.75 401 THR A C 1
ATOM 3227 O O . THR A 1 401 ? -20.676 -5.860 43.643 1.00 92.75 401 THR A O 1
ATOM 3230 N N . ALA A 1 402 ? -18.796 -6.669 42.700 1.00 91.62 402 ALA A N 1
ATOM 3231 C CA . ALA A 1 402 ? -19.255 -8.051 42.619 1.00 91.62 402 ALA A CA 1
ATOM 3232 C C . ALA A 1 402 ? -19.091 -8.759 43.979 1.00 91.62 402 ALA A C 1
ATOM 3234 O O . ALA A 1 402 ? -18.034 -8.623 44.603 1.00 91.62 402 ALA A O 1
ATOM 3235 N N . PRO A 1 403 ? -20.100 -9.504 44.468 1.00 92.62 403 PRO A N 1
ATOM 3236 C CA . PRO A 1 403 ? -19.929 -10.334 45.654 1.00 92.62 403 PRO A CA 1
ATOM 3237 C C . PRO A 1 403 ? -19.000 -11.532 45.369 1.00 92.62 403 PRO A C 1
ATOM 3239 O O . PRO A 1 403 ? -18.865 -11.947 44.216 1.00 92.62 403 PRO A O 1
ATOM 3242 N N . PRO A 1 404 ? -18.376 -12.131 46.399 1.00 91.56 404 PRO A N 1
ATOM 3243 C CA . PRO A 1 404 ? -17.603 -13.357 46.223 1.00 91.56 404 PRO A CA 1
ATOM 3244 C C . PRO A 1 404 ? -18.454 -14.478 45.619 1.00 91.56 404 PRO A C 1
ATOM 3246 O O . PRO A 1 404 ? -19.616 -14.647 45.995 1.00 91.56 404 PRO A O 1
ATOM 3249 N N . GLY A 1 405 ? -17.888 -15.240 44.683 1.00 92.56 405 GLY A N 1
ATOM 3250 C CA . GLY A 1 405 ? -18.622 -16.291 43.972 1.00 92.56 405 GLY A CA 1
ATOM 3251 C C . GLY A 1 405 ? -19.577 -15.781 42.884 1.00 92.56 405 GLY A C 1
ATOM 3252 O O . GLY A 1 405 ? -20.376 -16.563 42.368 1.00 92.56 405 GLY A O 1
ATOM 3253 N N . TRP A 1 406 ? -19.571 -14.485 42.548 1.00 95.25 406 TRP A N 1
ATOM 3254 C CA . TRP A 1 406 ? -20.456 -13.937 41.517 1.00 95.25 406 TRP A CA 1
ATOM 3255 C C . TRP A 1 406 ? -20.166 -14.540 40.143 1.00 95.25 406 TRP A C 1
ATOM 3257 O O . TRP A 1 406 ? -19.023 -14.555 39.700 1.00 95.25 406 TRP A O 1
ATOM 3267 N N . SER A 1 407 ? -21.205 -14.981 39.437 1.00 95.62 407 SER A N 1
ATOM 3268 C CA . SER A 1 407 ? -21.094 -15.387 38.037 1.00 95.62 407 SER A CA 1
ATOM 3269 C C . SER A 1 407 ? -22.159 -14.674 37.222 1.00 95.62 407 SER A C 1
ATOM 3271 O O . SER A 1 407 ? -23.325 -14.598 37.627 1.00 95.62 407 SER A O 1
ATOM 3273 N N . GLY A 1 408 ? -21.761 -14.108 36.091 1.00 95.25 408 GLY A N 1
ATOM 3274 C CA . GLY A 1 408 ? -22.645 -13.284 35.288 1.00 95.25 408 GLY A CA 1
ATOM 3275 C C . GLY A 1 408 ? -21.967 -12.681 34.074 1.00 95.25 408 GLY A C 1
ATOM 3276 O O . GLY A 1 408 ? -20.815 -12.973 33.761 1.00 95.25 408 GLY A O 1
ATOM 3277 N N . ARG A 1 409 ? -22.720 -11.830 33.383 1.00 95.94 409 ARG A N 1
ATOM 3278 C CA . ARG A 1 409 ? -22.310 -11.234 32.115 1.00 95.94 409 ARG A CA 1
ATOM 3279 C C . ARG A 1 409 ? -22.700 -9.772 32.002 1.00 95.94 409 ARG A C 1
ATOM 3281 O O . ARG A 1 409 ? -23.698 -9.330 32.577 1.00 95.94 409 ARG A O 1
ATOM 3288 N N . PHE A 1 410 ? -21.919 -9.057 31.206 1.00 97.81 410 PHE A N 1
ATOM 3289 C CA . PHE A 1 410 ? -22.122 -7.669 30.823 1.00 97.81 410 PHE A CA 1
ATOM 3290 C C . PHE A 1 410 ? -22.191 -7.557 29.306 1.00 97.81 410 PHE A C 1
ATOM 3292 O O . PHE A 1 410 ? -21.503 -8.282 28.592 1.00 97.81 410 PHE A O 1
ATOM 3299 N N . TRP A 1 411 ? -22.978 -6.607 28.814 1.00 97.88 411 TRP A N 1
ATOM 3300 C CA . TRP A 1 411 ? -23.006 -6.252 27.398 1.00 97.88 411 TRP A CA 1
ATOM 3301 C C . TRP A 1 411 ? -23.356 -4.784 27.208 1.00 97.88 411 TRP A C 1
ATOM 3303 O O . TRP A 1 411 ? -23.835 -4.124 28.130 1.00 97.88 411 TRP A O 1
ATOM 3313 N N . GLY A 1 412 ? -23.116 -4.259 26.009 1.00 96.56 412 GLY A N 1
ATOM 3314 C CA . GLY A 1 412 ? -23.494 -2.897 25.643 1.00 96.56 412 GLY A CA 1
ATOM 3315 C C . GLY A 1 412 ? -24.724 -2.892 24.751 1.00 96.56 412 GLY A C 1
ATOM 3316 O O . GLY A 1 412 ? -24.763 -3.615 23.759 1.00 96.56 412 GLY A O 1
ATOM 3317 N N . ARG A 1 413 ? -25.709 -2.053 25.074 1.00 96.81 413 ARG A N 1
ATOM 3318 C CA . ARG A 1 413 ? -26.836 -1.751 24.184 1.00 96.81 413 ARG A CA 1
ATOM 3319 C C . ARG A 1 413 ? -26.589 -0.434 23.463 1.00 96.81 413 ARG A C 1
ATOM 3321 O O . ARG A 1 413 ? -26.040 0.498 24.060 1.00 96.81 413 ARG A O 1
ATOM 3328 N N . THR A 1 414 ? -26.996 -0.351 22.201 1.00 93.25 414 THR A N 1
ATOM 3329 C CA . THR A 1 414 ? -26.812 0.850 21.374 1.00 93.25 414 THR A CA 1
ATOM 3330 C C . THR A 1 414 ? -28.138 1.343 20.812 1.00 93.25 414 THR A C 1
ATOM 3332 O O . THR A 1 414 ? -29.079 0.570 20.628 1.00 93.25 414 THR A O 1
ATOM 3335 N N . GLN A 1 415 ? -28.194 2.656 20.560 1.00 89.06 415 GLN A N 1
ATOM 3336 C CA . GLN A 1 415 ? -29.362 3.345 20.001 1.00 89.06 415 GLN A CA 1
ATOM 3337 C C . GLN A 1 415 ? -30.646 3.094 20.804 1.00 89.06 415 GLN A C 1
ATOM 3339 O O . GLN A 1 415 ? -31.695 2.756 20.263 1.00 89.06 415 GLN A O 1
ATOM 3344 N N . CYS A 1 416 ? -30.545 3.227 22.125 1.00 88.31 416 CYS A N 1
ATOM 3345 C CA . CYS A 1 416 ? -31.682 3.040 23.009 1.00 88.31 416 CYS A CA 1
ATOM 3346 C C . CYS A 1 416 ? -32.514 4.312 23.135 1.00 88.31 416 CYS A C 1
ATOM 3348 O O . CYS A 1 416 ? -31.976 5.419 23.202 1.00 88.31 416 CYS A O 1
ATOM 3350 N N . ASN A 1 417 ? -33.824 4.132 23.261 1.00 87.62 417 ASN A N 1
ATOM 3351 C CA . ASN A 1 417 ? -34.752 5.187 23.631 1.00 87.62 417 ASN A CA 1
ATOM 3352 C C . ASN A 1 417 ? -35.614 4.702 24.800 1.00 87.62 417 ASN A C 1
ATOM 3354 O O . ASN A 1 417 ? -36.414 3.784 24.624 1.00 87.62 417 ASN A O 1
ATOM 3358 N N . PHE A 1 418 ? -35.417 5.301 25.976 1.00 87.88 418 PHE A N 1
ATOM 3359 C CA . PHE A 1 418 ? -36.149 4.999 27.207 1.00 87.88 418 PHE A CA 1
ATOM 3360 C C . PHE A 1 418 ? -36.891 6.244 27.694 1.00 87.88 418 PHE A C 1
ATOM 3362 O O . PHE A 1 418 ? -36.356 7.351 27.627 1.00 87.88 418 PHE A O 1
ATOM 3369 N N . ASP A 1 419 ? -38.103 6.054 28.207 1.00 81.81 419 ASP A N 1
ATOM 3370 C CA . ASP A 1 419 ? -38.837 7.083 28.938 1.00 81.81 419 ASP A CA 1
ATOM 3371 C C . ASP A 1 419 ? -38.278 7.288 30.361 1.00 81.81 419 ASP A C 1
ATOM 3373 O O . ASP A 1 419 ? -37.372 6.582 30.815 1.00 81.81 419 ASP A O 1
ATOM 3377 N N . GLU A 1 420 ? -38.832 8.256 31.095 1.00 85.25 420 GLU A N 1
ATOM 3378 C CA . GLU A 1 420 ? -38.429 8.556 32.480 1.00 85.25 420 GLU A CA 1
ATOM 3379 C C . GLU A 1 420 ? -38.659 7.386 33.453 1.00 85.25 420 GLU A C 1
ATOM 3381 O O . GLU A 1 420 ? -38.031 7.322 34.507 1.00 85.25 420 GLU A O 1
ATOM 3386 N N . SER A 1 421 ? -39.542 6.446 33.103 1.00 87.00 421 SER A N 1
ATOM 3387 C CA . SER A 1 421 ? -39.813 5.233 33.883 1.00 87.00 421 SER A CA 1
ATOM 3388 C C . SER A 1 421 ? -38.893 4.064 33.501 1.00 87.00 421 SER A C 1
ATOM 3390 O O . SER A 1 421 ? -38.997 2.986 34.085 1.00 87.00 421 SER A O 1
ATOM 3392 N N . GLY A 1 422 ? -37.978 4.259 32.544 1.00 88.88 422 GLY A N 1
ATOM 3393 C CA . GLY A 1 422 ? -37.063 3.234 32.055 1.00 88.88 422 GLY A CA 1
ATOM 3394 C C . GLY A 1 422 ? -37.703 2.233 31.091 1.00 88.88 422 GLY A C 1
ATOM 3395 O O . GLY A 1 422 ? -37.108 1.184 30.844 1.00 88.88 422 GLY A O 1
ATOM 3396 N N . ASN A 1 423 ? -38.884 2.525 30.541 1.00 90.31 423 ASN A N 1
ATOM 3397 C CA . ASN A 1 423 ? -39.516 1.702 29.511 1.00 90.31 423 ASN A CA 1
ATOM 3398 C C . ASN A 1 423 ? -39.090 2.183 28.129 1.00 90.31 423 ASN A C 1
ATOM 3400 O O . ASN A 1 423 ? -39.031 3.382 27.862 1.00 90.31 423 ASN A O 1
ATOM 3404 N N . GLY A 1 424 ? -38.778 1.254 27.234 1.00 91.62 424 GLY A N 1
ATOM 3405 C CA . GLY A 1 424 ? -38.207 1.609 25.946 1.00 91.62 424 GLY A CA 1
ATOM 3406 C C . GLY A 1 424 ? -37.636 0.413 25.214 1.00 91.62 424 GLY A C 1
ATOM 3407 O O . GLY A 1 424 ? -37.982 -0.727 25.524 1.00 91.62 424 GLY A O 1
ATOM 3408 N N . LYS A 1 425 ? -36.788 0.695 24.225 1.00 93.12 425 LYS A N 1
ATOM 3409 C CA . LYS A 1 425 ? -36.142 -0.325 23.400 1.00 93.12 425 LYS A CA 1
ATOM 3410 C C . LYS A 1 425 ? -34.793 0.159 22.870 1.00 93.12 425 LYS A C 1
ATOM 3412 O O . LYS A 1 425 ? -34.596 1.360 22.678 1.00 93.12 425 LYS A O 1
ATOM 3417 N N . CYS A 1 426 ? -33.899 -0.782 22.603 1.00 93.38 426 CYS A N 1
ATOM 3418 C CA . CYS A 1 426 ? -32.644 -0.592 21.885 1.00 93.38 426 CYS A CA 1
ATOM 3419 C C . CYS A 1 426 ? -32.653 -1.308 20.526 1.00 93.38 426 CYS A C 1
ATOM 3421 O O . CYS A 1 426 ? -33.312 -2.335 20.358 1.00 93.38 426 CYS A O 1
ATOM 3423 N N . GLU A 1 427 ? -31.879 -0.803 19.565 1.00 92.31 427 GLU A N 1
ATOM 3424 C CA . GLU A 1 427 ? -31.720 -1.470 18.263 1.00 92.31 427 GLU A CA 1
ATOM 3425 C C . GLU A 1 427 ? -30.799 -2.697 18.353 1.00 92.31 427 GLU A C 1
ATOM 3427 O O . GLU A 1 427 ? -31.001 -3.678 17.639 1.00 92.31 427 GLU A O 1
ATOM 3432 N N . THR A 1 428 ? -29.808 -2.684 19.256 1.00 94.88 428 THR A N 1
ATOM 3433 C CA . THR A 1 428 ? -28.933 -3.844 19.508 1.00 94.88 428 THR A CA 1
ATOM 3434 C C . THR A 1 428 ? -28.805 -4.153 21.000 1.00 94.88 428 THR A C 1
ATOM 3436 O O . THR A 1 428 ? -28.817 -3.244 21.837 1.00 94.88 428 THR A O 1
ATOM 3439 N N . GLY A 1 429 ? -28.679 -5.442 21.336 1.00 95.88 429 GLY A N 1
ATOM 3440 C CA . GLY A 1 429 ? -28.514 -5.928 22.711 1.00 95.88 429 GLY A CA 1
ATOM 3441 C C . GLY A 1 429 ? -29.740 -5.741 23.615 1.00 95.88 429 GLY A C 1
ATOM 3442 O O . GLY A 1 429 ? -29.611 -5.827 24.838 1.00 95.88 429 GLY A O 1
ATOM 3443 N N . ASP A 1 430 ? -30.908 -5.446 23.042 1.00 96.69 430 ASP A N 1
ATOM 3444 C CA . ASP A 1 430 ? -32.121 -5.103 23.786 1.00 96.69 430 ASP A CA 1
ATOM 3445 C C . ASP A 1 430 ? -32.513 -6.175 24.810 1.00 96.69 430 ASP A C 1
ATOM 3447 O O . ASP A 1 430 ? -32.398 -7.368 24.551 1.00 96.69 430 ASP A O 1
ATOM 3451 N N . CYS A 1 431 ? -32.989 -5.744 25.973 1.00 95.88 431 CYS A N 1
ATOM 3452 C CA . CYS A 1 431 ? -33.403 -6.627 27.067 1.00 95.88 431 CYS A CA 1
ATOM 3453 C C . CYS A 1 431 ? -34.782 -6.227 27.625 1.00 95.88 431 CYS A C 1
ATOM 3455 O O . CYS A 1 431 ? -35.127 -6.599 28.749 1.00 95.88 431 CYS A O 1
ATOM 3457 N N . GLY A 1 432 ? -35.551 -5.434 26.866 1.00 93.81 432 GLY A N 1
ATOM 3458 C CA . GLY A 1 432 ? -36.755 -4.757 27.336 1.00 93.81 432 GLY A CA 1
ATOM 3459 C C . GLY A 1 432 ? -36.422 -3.458 28.086 1.00 93.81 432 GLY A C 1
ATOM 3460 O O . GLY A 1 432 ? -35.903 -2.531 27.468 1.00 93.81 432 GLY A O 1
ATOM 3461 N N . PRO A 1 433 ? -36.731 -3.335 29.391 1.00 94.25 433 PRO A N 1
ATOM 3462 C CA . PRO A 1 433 ? -36.536 -2.090 30.138 1.00 94.25 433 PRO A CA 1
ATOM 3463 C C . PRO A 1 433 ? -35.056 -1.706 30.316 1.00 94.25 433 PRO A C 1
ATOM 3465 O O . PRO A 1 433 ? -34.139 -2.508 30.131 1.00 94.25 433 PRO A O 1
ATOM 3468 N N . LEU A 1 434 ? -34.810 -0.467 30.758 1.00 92.75 434 LEU A N 1
ATOM 3469 C CA . LEU A 1 434 ? -33.471 0.040 31.078 1.00 92.75 434 LEU A CA 1
ATOM 3470 C C . LEU A 1 434 ? -32.733 -0.896 32.048 1.00 92.75 434 LEU A C 1
ATOM 3472 O O . LEU A 1 434 ? -31.560 -1.201 31.829 1.00 92.75 434 LEU A O 1
ATOM 3476 N N . LYS A 1 435 ? -33.439 -1.370 33.076 1.00 95.50 435 LYS A N 1
ATOM 3477 C CA . LYS A 1 435 ? -32.968 -2.345 34.063 1.00 95.50 435 LYS A CA 1
ATOM 3478 C C . LYS A 1 435 ? -33.271 -3.760 33.575 1.00 95.50 435 LYS A C 1
ATOM 3480 O O . LYS A 1 435 ? -34.399 -4.228 33.726 1.00 95.50 435 LYS A O 1
ATOM 3485 N N . CYS A 1 436 ? -32.293 -4.422 32.959 1.00 94.75 436 CYS A N 1
ATOM 3486 C CA . CYS A 1 436 ? -32.508 -5.728 32.343 1.00 94.75 436 CYS A CA 1
ATOM 3487 C C . CYS A 1 436 ? -32.953 -6.780 33.369 1.00 94.75 436 CYS A C 1
ATOM 3489 O O . CYS A 1 436 ? -32.380 -6.901 34.450 1.00 94.75 436 CYS A O 1
ATOM 3491 N N . THR A 1 437 ? -33.954 -7.578 32.995 1.00 90.69 437 THR A N 1
ATOM 3492 C CA . THR A 1 437 ? -34.411 -8.752 33.766 1.00 90.69 437 THR A CA 1
ATOM 3493 C C . THR A 1 437 ? -33.977 -10.078 33.134 1.00 90.69 437 THR A C 1
ATOM 3495 O O . THR A 1 437 ? -34.097 -11.131 33.754 1.00 90.69 437 THR A O 1
ATOM 3498 N N . GLY A 1 438 ? -33.439 -10.025 31.913 1.00 91.44 438 GLY A N 1
ATOM 3499 C CA . GLY A 1 438 ? -32.911 -11.157 31.160 1.00 91.44 438 GLY A CA 1
ATOM 3500 C C . GLY A 1 438 ? -31.683 -10.763 30.340 1.00 91.44 438 GLY A C 1
ATOM 3501 O O . GLY A 1 438 ? -31.175 -9.648 30.454 1.00 91.44 438 GLY A O 1
ATOM 3502 N N . GLY A 1 439 ? -31.191 -11.697 29.524 1.00 91.94 439 GLY A N 1
ATOM 3503 C CA . GLY A 1 439 ? -30.069 -11.440 28.618 1.00 91.94 439 GLY A CA 1
ATOM 3504 C C . GLY A 1 439 ? -30.431 -10.486 27.483 1.00 91.94 439 GLY A C 1
ATOM 3505 O O . GLY A 1 439 ? -31.596 -10.387 27.102 1.00 91.94 439 GLY A O 1
ATOM 3506 N N . GLY A 1 440 ? -29.421 -9.813 26.933 1.00 94.81 440 GLY A N 1
ATOM 3507 C CA . GLY A 1 440 ? -29.574 -9.027 25.713 1.00 94.81 440 GLY A CA 1
ATOM 3508 C C . GLY A 1 440 ? -29.902 -9.910 24.511 1.00 94.81 440 GLY A C 1
ATOM 3509 O O . GLY A 1 440 ? -29.384 -11.018 24.385 1.00 94.81 440 GLY A O 1
ATOM 3510 N N . ALA A 1 441 ? -30.756 -9.413 23.623 1.00 96.44 441 ALA A N 1
ATOM 3511 C CA . ALA A 1 441 ? -31.095 -10.071 22.373 1.00 96.44 441 ALA A CA 1
ATOM 3512 C C . ALA A 1 441 ? -29.883 -10.081 21.414 1.00 96.44 441 ALA A C 1
ATOM 3514 O O . ALA A 1 441 ? -29.356 -9.004 21.105 1.00 96.44 441 ALA A O 1
ATOM 3515 N N . PRO A 1 442 ? -29.456 -11.257 20.909 1.00 95.94 442 PRO A N 1
ATOM 3516 C CA . PRO A 1 442 ? -28.411 -11.354 19.892 1.00 95.94 442 PRO A CA 1
ATOM 3517 C C . PRO A 1 442 ? -28.783 -10.601 18.599 1.00 95.94 442 PRO A C 1
ATOM 3519 O O . PRO A 1 442 ? -29.958 -10.588 18.218 1.00 95.94 442 PRO A O 1
ATOM 3522 N N . PRO A 1 443 ? -27.813 -10.034 17.858 1.00 97.06 443 PRO A N 1
ATOM 3523 C CA . PRO A 1 443 ? -26.372 -10.086 18.099 1.00 97.06 443 PRO A CA 1
ATOM 3524 C C . PRO A 1 443 ? -25.869 -9.188 19.235 1.00 97.06 443 PRO A C 1
ATOM 3526 O O . PRO A 1 443 ? -26.185 -7.997 19.275 1.00 97.06 443 PRO A O 1
ATOM 3529 N N . VAL A 1 444 ? -25.036 -9.742 20.116 1.00 96.94 444 VAL A N 1
ATOM 3530 C CA . VAL A 1 444 ? -24.491 -9.016 21.266 1.00 96.94 444 VAL A CA 1
ATOM 3531 C C . VAL A 1 444 ? -23.100 -9.518 21.655 1.00 96.94 444 VAL A C 1
ATOM 3533 O O . VAL A 1 444 ? -22.896 -10.712 21.844 1.00 96.94 444 VAL A O 1
ATOM 3536 N N . THR A 1 445 ? -22.154 -8.588 21.805 1.00 97.69 445 THR A N 1
ATOM 3537 C CA . THR A 1 445 ? -20.840 -8.879 22.394 1.00 97.69 445 THR A CA 1
ATOM 3538 C C . THR A 1 445 ? -20.999 -9.037 23.906 1.00 97.69 445 THR A C 1
ATOM 3540 O O . THR A 1 445 ? -21.556 -8.148 24.559 1.00 97.69 445 THR A O 1
ATOM 3543 N N . LEU A 1 446 ? -20.493 -10.130 24.475 1.00 97.62 446 LEU A N 1
ATOM 3544 C CA . LEU A 1 446 ? -20.572 -10.404 25.910 1.00 97.62 446 LEU A CA 1
ATOM 3545 C C . LEU A 1 446 ? -19.202 -10.281 26.576 1.00 97.62 446 LEU A C 1
ATOM 3547 O O . LEU A 1 446 ? -18.186 -10.639 25.991 1.00 97.62 446 LEU A O 1
ATOM 3551 N N . VAL A 1 447 ? -19.184 -9.800 27.816 1.00 97.31 447 VAL A N 1
ATOM 3552 C CA . VAL A 1 447 ? -18.076 -10.010 28.757 1.00 97.31 447 VAL A CA 1
ATOM 3553 C C . VAL A 1 447 ? -18.609 -10.880 29.880 1.00 97.31 447 VAL A C 1
ATOM 3555 O O . VAL A 1 447 ? -19.588 -10.500 30.529 1.00 97.31 447 VAL A O 1
ATOM 3558 N N . GLU A 1 448 ? -17.977 -12.018 30.118 1.00 96.19 448 GLU A N 1
ATOM 3559 C CA . GLU A 1 448 ? -18.452 -13.030 31.060 1.00 96.19 448 GLU A CA 1
ATOM 3560 C C . GLU A 1 448 ? -17.460 -13.183 32.212 1.00 96.19 448 GLU A C 1
ATOM 3562 O O . GLU A 1 448 ? -16.254 -13.007 32.041 1.00 96.19 448 GLU A O 1
ATOM 3567 N N . PHE A 1 449 ? -17.979 -13.453 33.410 1.00 95.69 449 PHE A N 1
ATOM 3568 C CA . PHE A 1 449 ? -17.177 -13.647 34.613 1.00 95.69 449 PHE A CA 1
ATOM 3569 C C . PHE A 1 449 ? -17.698 -14.803 35.458 1.00 95.69 449 PHE A C 1
ATOM 3571 O O . PHE A 1 449 ? -18.903 -15.009 35.611 1.00 95.69 449 PHE A O 1
ATOM 3578 N N . THR A 1 450 ? -16.761 -15.466 36.124 1.00 95.50 450 THR A N 1
ATOM 3579 C CA . THR A 1 450 ? -16.975 -16.265 37.328 1.00 95.50 450 THR A CA 1
ATOM 3580 C C . THR A 1 450 ? -15.919 -15.857 38.349 1.00 95.50 450 THR A C 1
ATOM 3582 O O . THR A 1 450 ? -14.745 -16.173 38.186 1.00 95.50 450 THR A O 1
ATOM 3585 N N . ILE A 1 451 ? -16.335 -15.115 39.372 1.00 95.00 451 ILE A N 1
ATOM 3586 C CA . ILE A 1 451 ? -15.488 -14.559 40.431 1.00 95.00 451 ILE A CA 1
ATOM 3587 C C . ILE A 1 451 ? -15.293 -15.598 41.537 1.00 95.00 451 ILE A C 1
ATOM 3589 O O . ILE A 1 451 ? -16.244 -16.261 41.953 1.00 95.00 451 ILE A O 1
ATOM 3593 N N . GLY A 1 452 ? -14.068 -15.721 42.037 1.00 92.44 452 GLY A N 1
ATOM 3594 C CA . GLY A 1 452 ? -13.703 -16.594 43.143 1.00 92.44 452 GLY A CA 1
ATOM 3595 C C . GLY A 1 452 ? -14.424 -16.249 44.453 1.00 92.44 452 GLY A C 1
ATOM 3596 O O . GLY A 1 452 ? -14.888 -15.128 44.673 1.00 92.44 452 GLY A O 1
ATOM 3597 N N . SER A 1 453 ? -14.532 -17.227 45.357 1.00 91.56 453 SER A N 1
ATOM 3598 C CA . SER A 1 453 ? -15.152 -17.019 46.678 1.00 91.56 453 SER A CA 1
ATOM 3599 C C . SER A 1 453 ? -14.187 -16.377 47.680 1.00 91.56 453 SER A C 1
ATOM 3601 O O . SER A 1 453 ? -14.606 -15.775 48.668 1.00 91.56 453 SER A O 1
ATOM 3603 N N . THR A 1 454 ? -12.886 -16.510 47.440 1.00 88.00 454 THR A N 1
ATOM 3604 C CA . THR A 1 454 ? -11.810 -15.961 48.265 1.00 88.00 454 THR A CA 1
ATOM 3605 C C . THR A 1 454 ? -10.776 -15.251 47.394 1.00 88.00 454 THR A C 1
ATOM 3607 O O . THR A 1 454 ? -10.702 -15.475 46.190 1.00 88.00 454 THR A O 1
ATOM 3610 N N . SER A 1 455 ? -9.928 -14.414 47.996 1.00 80.94 455 SER A N 1
ATOM 3611 C CA . SER A 1 455 ? -8.876 -13.684 47.269 1.00 80.94 455 SER A CA 1
ATOM 3612 C C . SER A 1 455 ? -7.792 -14.582 46.659 1.00 80.94 455 SER A C 1
ATOM 3614 O O . SER A 1 455 ? -7.010 -14.117 45.832 1.00 80.94 455 SER A O 1
ATOM 3616 N N . THR A 1 456 ? -7.725 -15.848 47.076 1.00 85.56 456 THR A N 1
ATOM 3617 C CA . THR A 1 456 ? -6.801 -16.859 46.548 1.00 85.56 456 THR A CA 1
ATOM 3618 C C . THR A 1 456 ? -7.414 -17.728 45.458 1.00 85.56 456 THR A C 1
ATOM 3620 O O . THR A 1 456 ? -6.675 -18.420 44.761 1.00 85.56 456 THR A O 1
ATOM 3623 N N . ASP A 1 457 ? -8.740 -17.712 45.313 1.00 92.88 457 ASP A N 1
ATOM 3624 C CA . ASP A 1 457 ? -9.410 -18.446 44.246 1.00 92.88 457 ASP A CA 1
ATOM 3625 C C . ASP A 1 457 ? -9.147 -17.771 42.895 1.00 92.88 457 ASP A C 1
ATOM 3627 O O . ASP A 1 457 ? -8.788 -16.591 42.812 1.00 92.88 457 ASP A O 1
ATOM 3631 N N . LYS A 1 458 ? -9.274 -18.543 41.816 1.00 93.88 458 LYS A N 1
ATOM 3632 C CA . LYS A 1 458 ? -9.165 -18.011 40.458 1.00 93.88 458 LYS A CA 1
ATOM 3633 C C . LYS A 1 458 ? -10.511 -17.474 40.008 1.00 93.88 458 LYS A C 1
ATOM 3635 O O . LYS A 1 458 ? -11.501 -18.203 40.030 1.00 93.88 458 LYS A O 1
ATOM 3640 N N . ASP A 1 459 ? -10.499 -16.244 39.529 1.00 95.38 459 ASP A N 1
ATOM 3641 C CA . ASP A 1 459 ? -11.548 -15.721 38.677 1.00 95.38 459 ASP A CA 1
ATOM 3642 C C . ASP A 1 459 ? -11.332 -16.241 37.255 1.00 95.38 459 ASP A C 1
ATOM 3644 O O . ASP A 1 459 ? -10.192 -16.396 36.801 1.00 95.38 459 ASP A O 1
ATOM 3648 N N . PHE A 1 460 ? -12.430 -16.460 36.545 1.00 95.06 460 PHE A N 1
ATOM 3649 C CA . PHE A 1 460 ? -12.463 -16.763 35.120 1.00 95.06 460 PHE A CA 1
ATOM 3650 C C . PHE A 1 460 ? -13.212 -15.645 34.417 1.00 95.06 460 PHE A C 1
ATOM 3652 O O . PHE A 1 460 ? -14.276 -15.236 34.883 1.00 95.06 460 PHE A O 1
ATOM 3659 N N . TYR A 1 461 ? -12.659 -15.143 33.322 1.00 95.62 461 TYR A N 1
ATOM 3660 C CA . TYR A 1 461 ? -13.310 -14.110 32.533 1.00 95.62 461 TYR A CA 1
ATOM 3661 C C . TYR A 1 461 ? -12.940 -14.209 31.064 1.00 95.62 461 TYR A C 1
ATOM 3663 O O . TYR A 1 461 ? -11.854 -14.671 30.704 1.00 95.62 461 TYR A O 1
ATOM 3671 N N . ASP A 1 462 ? -13.833 -13.718 30.222 1.00 96.06 462 ASP A N 1
ATOM 3672 C CA . ASP A 1 462 ? -13.653 -13.727 28.781 1.00 96.06 462 ASP A CA 1
ATOM 3673 C C . ASP A 1 462 ? -14.509 -12.656 28.098 1.00 96.06 462 ASP A C 1
ATOM 3675 O O . ASP A 1 462 ? -15.339 -11.979 28.714 1.00 96.06 462 ASP A O 1
ATOM 3679 N N . VAL A 1 463 ? -14.243 -12.475 26.806 1.00 97.06 463 VAL A N 1
ATOM 3680 C CA . VAL A 1 463 ? -15.141 -11.772 25.893 1.00 97.06 463 VAL A CA 1
ATOM 3681 C C . VAL A 1 463 ? -15.634 -12.772 24.869 1.00 97.06 463 VAL A C 1
ATOM 3683 O O . VAL A 1 463 ? -14.829 -13.483 24.271 1.00 97.06 463 VAL A O 1
ATOM 3686 N N . SER A 1 464 ? -16.940 -12.792 24.639 1.00 96.69 464 SER A N 1
ATOM 3687 C CA . SER A 1 464 ? -17.604 -13.799 23.827 1.00 96.69 464 SER A CA 1
ATOM 3688 C C . SER A 1 464 ? -18.401 -13.182 22.686 1.00 96.69 464 SER A C 1
ATOM 3690 O O . SER A 1 464 ? -19.171 -12.235 22.860 1.00 96.69 464 SER A O 1
ATOM 3692 N N . LEU A 1 465 ? -18.170 -13.732 21.493 1.00 96.81 465 LEU A N 1
ATOM 3693 C CA . LEU A 1 465 ? -18.846 -13.422 20.232 1.00 96.81 465 LEU A CA 1
ATOM 3694 C C . LEU A 1 465 ? -19.734 -14.585 19.769 1.00 96.81 465 LEU A C 1
ATOM 3696 O O . LEU A 1 465 ? -20.197 -14.601 18.625 1.00 96.81 465 LEU A O 1
ATOM 3700 N N . VAL A 1 466 ? -19.976 -15.567 20.646 1.00 96.25 466 VAL A N 1
ATOM 3701 C CA . VAL A 1 466 ? -20.873 -16.708 20.392 1.00 96.25 466 VAL A CA 1
ATOM 3702 C C . VAL A 1 466 ? -22.279 -16.216 20.041 1.00 96.25 466 VAL A C 1
ATOM 3704 O O . VAL A 1 466 ? -22.900 -16.709 19.096 1.00 96.25 466 VAL A O 1
ATOM 3707 N N . ASP A 1 467 ? -22.719 -15.158 20.722 1.00 96.38 467 ASP A N 1
ATOM 3708 C CA . ASP A 1 467 ? -23.990 -14.477 20.484 1.00 96.38 467 ASP A CA 1
ATOM 3709 C C . ASP A 1 467 ? -23.870 -13.339 19.455 1.00 96.38 467 ASP A C 1
ATOM 3711 O O . ASP A 1 467 ? -24.788 -12.543 19.304 1.00 96.38 467 ASP A O 1
ATOM 3715 N N . GLY A 1 468 ? -22.777 -13.256 18.694 1.00 97.06 468 GLY A N 1
ATOM 3716 C CA . GLY A 1 468 ? -22.543 -12.213 17.694 1.00 97.06 468 GLY A CA 1
ATOM 3717 C C . GLY A 1 468 ? -21.756 -11.013 18.222 1.00 97.06 468 GLY A C 1
ATOM 3718 O O . GLY A 1 468 ? -21.139 -11.054 19.279 1.00 97.06 468 GLY A O 1
ATOM 3719 N N . TYR A 1 469 ? -21.753 -9.934 17.445 1.00 97.50 469 TYR A N 1
ATOM 3720 C CA . TYR A 1 469 ? -21.043 -8.697 17.754 1.00 97.50 469 TYR A CA 1
ATOM 3721 C C . TYR A 1 469 ? -21.942 -7.496 17.481 1.00 97.50 469 TYR A C 1
ATOM 3723 O O . TYR A 1 469 ? -22.564 -7.420 16.425 1.00 97.50 469 TYR A O 1
ATOM 3731 N N . ASN A 1 470 ? -21.970 -6.523 18.384 1.00 95.62 470 ASN A N 1
ATOM 3732 C CA . ASN A 1 470 ? -22.625 -5.232 18.147 1.00 95.62 470 ASN A CA 1
ATOM 3733 C C . ASN A 1 470 ? -21.706 -4.052 18.479 1.00 95.62 470 ASN A C 1
ATOM 3735 O O . ASN A 1 470 ? -21.588 -3.117 17.689 1.00 95.62 470 ASN A O 1
ATOM 3739 N N . VAL A 1 471 ? -21.019 -4.114 19.620 1.00 94.19 471 VAL A N 1
ATOM 3740 C CA . VAL A 1 471 ? -20.067 -3.103 20.082 1.00 94.19 471 VAL A CA 1
ATOM 3741 C C . VAL A 1 471 ? -18.764 -3.767 20.517 1.00 94.19 471 VAL A C 1
ATOM 3743 O O . VAL A 1 471 ? -18.772 -4.846 21.111 1.00 94.19 471 VAL A O 1
ATOM 3746 N N . GLY A 1 472 ? -17.632 -3.121 20.238 1.00 93.19 472 GLY A N 1
ATOM 3747 C CA . GLY A 1 472 ? -16.332 -3.584 20.717 1.00 93.19 472 GLY A CA 1
ATOM 3748 C C . GLY A 1 472 ? -16.288 -3.553 22.240 1.00 93.19 472 GLY A C 1
ATOM 3749 O O . GLY A 1 472 ? -16.635 -2.541 22.850 1.00 93.19 472 GLY A O 1
ATOM 3750 N N . MET A 1 473 ? -15.857 -4.644 22.863 1.00 95.31 473 MET A N 1
ATOM 3751 C CA . MET A 1 473 ? -15.706 -4.747 24.312 1.00 95.31 473 MET A CA 1
ATOM 3752 C C . MET A 1 473 ? -14.377 -5.405 24.644 1.00 95.31 473 MET A C 1
ATOM 3754 O O . MET A 1 473 ? -13.889 -6.263 23.910 1.00 95.31 473 MET A O 1
ATOM 3758 N N . GLY A 1 474 ? -13.789 -4.993 25.759 1.00 94.50 474 GLY A N 1
ATOM 3759 C CA . GLY A 1 474 ? -12.609 -5.638 26.308 1.00 94.50 474 GLY A CA 1
ATOM 3760 C C . GLY A 1 474 ? -12.572 -5.541 27.817 1.00 94.50 474 GLY A C 1
ATOM 3761 O O . GLY A 1 474 ? -13.105 -4.595 28.397 1.00 94.50 474 GLY A O 1
ATOM 3762 N N . VAL A 1 475 ? -11.920 -6.511 28.437 1.00 95.25 475 VAL A N 1
ATOM 3763 C CA . VAL A 1 475 ? -11.726 -6.609 29.876 1.00 95.25 475 VAL A CA 1
ATOM 3764 C C . VAL A 1 475 ? -10.239 -6.693 30.184 1.00 95.25 475 VAL A C 1
ATOM 3766 O O . VAL A 1 475 ? -9.486 -7.464 29.587 1.00 95.25 475 VAL A O 1
ATOM 3769 N N . LYS A 1 476 ? -9.820 -5.865 31.139 1.00 93.56 476 LYS A N 1
ATOM 3770 C CA . LYS A 1 476 ? -8.461 -5.840 31.665 1.00 93.56 476 LYS A CA 1
ATOM 3771 C C . LYS A 1 476 ? -8.481 -6.043 33.173 1.00 93.56 476 LYS A C 1
ATOM 3773 O O . LYS A 1 476 ? -9.156 -5.295 33.879 1.00 93.56 476 LYS A O 1
ATOM 3778 N N . ALA A 1 477 ? -7.708 -7.011 33.650 1.00 92.75 477 ALA A N 1
ATOM 3779 C CA . ALA A 1 477 ? -7.413 -7.176 35.066 1.00 92.75 477 ALA A CA 1
ATOM 3780 C C . ALA A 1 477 ? -6.529 -6.015 35.574 1.00 92.75 477 ALA A C 1
ATOM 3782 O O . ALA A 1 477 ? -5.590 -5.577 34.904 1.00 92.75 477 ALA A O 1
ATOM 3783 N N . VAL A 1 478 ? -6.839 -5.495 36.759 1.00 91.38 478 VAL A N 1
ATOM 3784 C CA . VAL A 1 478 ? -6.162 -4.377 37.424 1.00 91.38 478 VAL A CA 1
ATOM 3785 C C . VAL A 1 478 ? -5.677 -4.863 38.785 1.00 91.38 478 VAL A C 1
ATOM 3787 O O . VAL A 1 478 ? -6.436 -4.938 39.753 1.00 91.38 478 VAL A O 1
ATOM 3790 N N . GLY A 1 479 ? -4.385 -5.185 38.849 1.00 87.81 479 GLY A N 1
ATOM 3791 C CA . GLY A 1 479 ? -3.799 -5.907 39.977 1.00 87.81 479 GLY A CA 1
ATOM 3792 C C . GLY A 1 479 ? -4.036 -7.417 39.874 1.00 87.81 479 GLY A C 1
ATOM 3793 O O . GLY A 1 479 ? -4.318 -7.933 38.792 1.00 87.81 479 GLY A O 1
ATOM 3794 N N . GLY A 1 480 ? -3.928 -8.116 41.003 1.00 91.00 480 GLY A N 1
ATOM 3795 C CA . GLY A 1 480 ? -4.039 -9.574 41.073 1.00 91.00 480 GLY A CA 1
ATOM 3796 C C . GLY A 1 480 ? -2.776 -10.326 40.644 1.00 91.00 480 GLY A C 1
ATOM 3797 O O . GLY A 1 480 ? -1.738 -9.729 40.346 1.00 91.00 480 GLY A O 1
ATOM 3798 N N . THR A 1 481 ? -2.856 -11.654 40.664 1.00 88.69 481 THR A N 1
ATOM 3799 C CA . THR A 1 481 ? -1.770 -12.574 40.292 1.00 88.69 481 THR A CA 1
ATOM 3800 C C . THR A 1 481 ? -2.292 -13.730 39.434 1.00 88.69 481 THR A C 1
ATOM 3802 O O . THR A 1 481 ? -3.471 -14.076 39.493 1.00 88.69 481 THR A O 1
ATOM 3805 N N . GLY A 1 482 ? -1.417 -14.332 38.622 1.00 87.25 482 GLY A N 1
ATOM 3806 C CA . GLY A 1 482 ? -1.785 -15.371 37.652 1.00 87.25 482 GLY A CA 1
ATOM 3807 C C . GLY A 1 482 ? -1.618 -14.892 36.210 1.00 87.25 482 GLY A C 1
ATOM 3808 O O . GLY A 1 482 ? -0.736 -14.076 35.944 1.00 87.25 482 GLY A O 1
ATOM 3809 N N . ASP A 1 483 ? -2.442 -15.406 35.293 1.00 86.31 483 ASP A N 1
ATOM 3810 C CA . ASP A 1 483 ? -2.332 -15.097 33.861 1.00 86.31 483 ASP A CA 1
ATOM 3811 C C . ASP A 1 483 ? -2.747 -13.649 33.575 1.00 86.31 483 ASP A C 1
ATOM 3813 O O . ASP A 1 483 ? -2.019 -12.926 32.898 1.00 86.31 483 ASP A O 1
ATOM 3817 N N . CYS A 1 484 ? -3.896 -13.225 34.117 1.00 91.50 484 CYS A N 1
ATOM 3818 C CA . CYS A 1 484 ? -4.414 -11.851 34.128 1.00 91.50 484 CYS A CA 1
ATOM 3819 C C . CYS A 1 484 ? -4.334 -11.133 32.764 1.00 91.50 484 CYS A C 1
ATOM 3821 O O . CYS A 1 484 ? -4.066 -9.931 32.690 1.00 91.50 484 CYS A O 1
ATOM 3823 N N . GLN A 1 485 ? -4.536 -11.881 31.676 1.00 90.38 485 GLN A N 1
ATOM 3824 C CA . GLN A 1 485 ? -4.405 -11.394 30.304 1.00 90.38 485 GLN A CA 1
ATOM 3825 C C . GLN A 1 485 ? -5.587 -10.508 29.892 1.00 90.38 485 GLN A C 1
ATOM 3827 O O . GLN A 1 485 ? -6.663 -10.532 30.489 1.00 90.38 485 GLN A O 1
ATOM 3832 N N . TYR A 1 486 ? -5.394 -9.709 28.850 1.00 91.69 486 TYR A N 1
ATOM 3833 C CA . TYR A 1 486 ? -6.490 -8.971 28.234 1.00 91.69 486 TYR A CA 1
ATOM 3834 C C . TYR A 1 486 ? -7.378 -9.917 27.411 1.00 91.69 486 TYR A C 1
ATOM 3836 O O . TYR A 1 486 ? -6.869 -10.645 26.559 1.00 91.69 486 TYR A O 1
ATOM 3844 N N . ALA A 1 487 ? -8.697 -9.841 27.598 1.00 93.06 487 ALA A N 1
ATOM 3845 C CA . ALA A 1 487 ? -9.679 -10.483 26.720 1.00 93.06 487 ALA A CA 1
ATOM 3846 C C . ALA A 1 487 ? -10.519 -9.407 26.027 1.00 93.06 487 ALA A C 1
ATOM 3848 O O . ALA A 1 487 ? -10.891 -8.413 26.654 1.00 93.06 487 ALA A O 1
ATOM 3849 N N . GLY A 1 488 ? -10.817 -9.563 24.736 1.00 92.56 488 GLY A N 1
ATOM 3850 C CA . GLY A 1 488 ? -11.615 -8.555 24.040 1.00 92.56 488 GLY A CA 1
ATOM 3851 C C . GLY A 1 488 ? -11.559 -8.556 22.526 1.00 92.56 488 GLY A C 1
ATOM 3852 O O . GLY A 1 488 ? -10.865 -9.340 21.887 1.00 92.56 488 GLY A O 1
ATOM 3853 N N . CYS A 1 489 ? -12.278 -7.594 21.954 1.00 89.62 489 CYS A N 1
ATOM 3854 C CA . CYS A 1 489 ? -12.180 -7.253 20.549 1.00 89.62 489 CYS A CA 1
ATOM 3855 C C . CYS A 1 489 ? -11.995 -5.747 20.343 1.00 89.62 489 CYS A C 1
ATOM 3857 O O . CYS A 1 489 ? -12.864 -4.941 20.677 1.00 89.62 489 CYS A O 1
ATOM 3859 N N . VAL A 1 490 ? -10.849 -5.383 19.760 1.00 86.50 490 VAL A N 1
ATOM 3860 C CA . VAL A 1 490 ? -10.501 -4.000 19.380 1.00 86.50 490 VAL A CA 1
ATOM 3861 C C . VAL A 1 490 ? -10.864 -3.666 17.932 1.00 86.50 490 VAL A C 1
ATOM 3863 O O . VAL A 1 490 ? -10.899 -2.494 17.561 1.00 86.50 490 VAL A O 1
ATOM 3866 N N . ASN A 1 491 ? -11.087 -4.684 17.099 1.00 83.94 491 ASN A N 1
ATOM 3867 C CA . ASN A 1 491 ? -11.452 -4.512 15.699 1.00 83.94 491 ASN A CA 1
ATOM 3868 C C . ASN A 1 491 ? -12.968 -4.337 15.570 1.00 83.94 491 ASN A C 1
ATOM 3870 O O . ASN A 1 491 ? -13.734 -5.015 16.249 1.00 83.94 491 ASN A O 1
ATOM 3874 N N . ASP A 1 492 ? -13.402 -3.452 14.672 1.00 85.56 492 ASP A N 1
ATOM 3875 C CA . ASP A 1 492 ? -14.827 -3.279 14.403 1.00 85.56 492 ASP A CA 1
ATOM 3876 C C . ASP A 1 492 ? -15.338 -4.337 13.417 1.00 85.56 492 ASP A C 1
ATOM 3878 O O . ASP A 1 492 ? -15.120 -4.247 12.206 1.00 85.56 492 ASP A O 1
ATOM 3882 N N . LEU A 1 493 ? -16.030 -5.346 13.946 1.00 86.44 493 LEU A N 1
ATOM 3883 C CA . LEU A 1 493 ? -16.615 -6.427 13.152 1.00 86.44 493 LEU A CA 1
ATOM 3884 C C . LEU A 1 493 ? -17.821 -5.979 12.313 1.00 86.44 493 LEU A C 1
ATOM 3886 O O . LEU A 1 493 ? -18.116 -6.618 11.304 1.00 86.44 493 LEU A O 1
ATOM 3890 N N . ASN A 1 494 ? -18.484 -4.866 12.647 1.00 87.38 494 ASN A N 1
ATOM 3891 C CA . ASN A 1 494 ? -19.632 -4.380 11.870 1.00 87.38 494 ASN A CA 1
ATOM 3892 C C . ASN A 1 494 ? -19.229 -3.965 10.449 1.00 87.38 494 ASN A C 1
ATOM 3894 O O . ASN A 1 494 ? -19.954 -4.246 9.492 1.00 87.38 494 ASN A O 1
ATOM 3898 N N . GLY A 1 495 ? -18.047 -3.354 10.296 1.00 78.88 495 GLY A N 1
ATOM 3899 C CA . GLY A 1 495 ? -17.512 -2.936 8.997 1.00 78.88 495 GLY A CA 1
ATOM 3900 C C . GLY A 1 495 ? -17.160 -4.098 8.061 1.00 78.88 495 GLY A C 1
ATOM 3901 O O . GLY A 1 495 ? -17.258 -3.953 6.844 1.00 78.88 495 GLY A O 1
ATOM 3902 N N . ASN A 1 496 ? -16.817 -5.261 8.623 1.00 79.75 496 ASN A N 1
ATOM 3903 C CA . ASN A 1 496 ? -16.379 -6.447 7.878 1.00 79.75 496 ASN A CA 1
ATOM 3904 C C . ASN A 1 496 ? -17.398 -7.598 7.907 1.00 79.75 496 ASN A C 1
ATOM 3906 O O . ASN A 1 496 ? -17.110 -8.689 7.419 1.00 79.75 496 ASN A O 1
ATOM 3910 N N . CYS A 1 497 ? -18.590 -7.370 8.461 1.00 85.00 497 CYS A N 1
ATOM 3911 C CA . CYS A 1 497 ? -19.607 -8.403 8.605 1.00 85.00 497 CYS A CA 1
ATOM 3912 C C . CYS A 1 497 ? -20.063 -8.936 7.226 1.00 85.00 497 CYS A C 1
ATOM 3914 O O . CYS A 1 497 ? -20.404 -8.123 6.353 1.00 85.00 497 CYS A O 1
ATOM 3916 N N . PRO A 1 498 ? -20.105 -10.262 6.992 1.00 84.38 498 PRO A N 1
ATOM 3917 C CA . PRO A 1 498 ? -20.658 -10.860 5.775 1.00 84.38 498 PRO A CA 1
ATOM 3918 C C . PRO A 1 498 ? -22.122 -10.488 5.572 1.00 84.38 498 PRO A C 1
ATOM 3920 O O . PRO A 1 498 ? -22.855 -10.301 6.542 1.00 84.38 498 PRO A O 1
ATOM 3923 N N . ALA A 1 499 ? -22.559 -10.387 4.317 1.00 89.00 499 ALA A N 1
ATOM 3924 C CA . ALA A 1 499 ? -23.894 -9.895 3.982 1.00 89.00 499 ALA A CA 1
ATOM 3925 C C . ALA A 1 499 ? -25.011 -10.704 4.663 1.00 89.00 499 ALA A C 1
ATOM 3927 O O . ALA A 1 499 ? -25.977 -10.127 5.153 1.00 89.00 499 ALA A O 1
ATOM 3928 N N . GLU A 1 500 ? -24.837 -12.017 4.752 1.00 92.44 500 GLU A N 1
ATOM 3929 C CA . GLU A 1 500 ? -25.764 -12.963 5.365 1.00 92.44 500 GLU A CA 1
ATOM 3930 C C . GLU A 1 500 ? -25.825 -12.888 6.903 1.00 92.44 500 GLU A C 1
ATOM 3932 O O . GLU A 1 500 ? -26.764 -13.408 7.503 1.00 92.44 500 GLU A O 1
ATOM 3937 N N . LEU A 1 501 ? -24.868 -12.208 7.547 1.00 93.12 501 LEU A N 1
ATOM 3938 C CA . LEU A 1 501 ? -24.811 -12.026 9.002 1.00 93.12 501 LEU A CA 1
ATOM 3939 C C . LEU A 1 501 ? -25.164 -10.597 9.451 1.00 93.12 501 LEU A C 1
ATOM 3941 O O . LEU A 1 501 ? -25.291 -10.346 10.651 1.00 93.12 501 LEU A O 1
ATOM 3945 N N . ARG A 1 502 ? -25.325 -9.646 8.524 1.00 93.31 502 ARG A N 1
ATOM 3946 C CA . ARG A 1 502 ? -25.548 -8.231 8.857 1.00 93.31 502 ARG A CA 1
ATOM 3947 C C . ARG A 1 502 ? -26.903 -7.993 9.512 1.00 93.31 502 ARG A C 1
ATOM 3949 O O . ARG A 1 502 ? -27.937 -8.475 9.054 1.00 93.31 502 ARG A O 1
ATOM 3956 N N . VAL A 1 503 ? -26.894 -7.134 10.524 1.00 90.75 503 VAL A N 1
ATOM 3957 C CA . VAL A 1 503 ? -28.073 -6.417 11.010 1.00 90.75 503 VAL A CA 1
ATOM 3958 C C . VAL A 1 503 ? -27.910 -4.956 10.623 1.00 90.75 503 VAL A C 1
ATOM 3960 O O . VAL A 1 503 ? -26.896 -4.339 10.951 1.00 90.75 503 VAL A O 1
ATOM 3963 N N . THR A 1 504 ? -28.884 -4.411 9.900 1.00 87.19 504 THR A N 1
ATOM 3964 C CA . THR A 1 504 ? -28.845 -3.037 9.388 1.00 87.19 504 THR A CA 1
ATOM 3965 C C . THR A 1 504 ? -29.825 -2.133 10.117 1.00 87.19 504 THR A C 1
ATOM 3967 O O . THR A 1 504 ? -30.943 -2.549 10.409 1.00 87.19 504 THR A O 1
ATOM 3970 N N . GLU A 1 505 ? -29.429 -0.883 10.333 1.00 77.25 505 GLU A N 1
ATOM 3971 C CA . GLU A 1 505 ? -30.289 0.156 10.893 1.00 77.25 505 GLU A CA 1
ATOM 3972 C C . GLU A 1 505 ? -31.450 0.496 9.952 1.00 77.25 505 GLU A C 1
ATOM 3974 O O . GLU A 1 505 ? -31.279 0.664 8.736 1.00 77.25 505 GLU A O 1
ATOM 3979 N N . SER A 1 506 ? -32.631 0.665 10.543 1.00 60.91 506 SER A N 1
ATOM 3980 C CA . SER A 1 506 ? -33.834 1.105 9.846 1.00 60.91 506 SER A CA 1
ATOM 3981 C C . SER A 1 506 ? -33.673 2.549 9.354 1.00 60.91 506 SER A C 1
ATOM 3983 O O . SER A 1 506 ? -33.775 3.497 10.125 1.00 60.91 506 SER A O 1
ATOM 3985 N N . GLY A 1 507 ? -33.429 2.726 8.053 1.00 58.72 507 GLY A N 1
ATOM 3986 C CA . GLY A 1 507 ? -33.418 4.031 7.376 1.00 58.72 507 GLY A CA 1
ATOM 3987 C C . GLY A 1 507 ? -32.074 4.438 6.766 1.00 58.72 507 GLY A C 1
ATOM 3988 O O . GLY A 1 507 ? -32.072 5.001 5.674 1.00 58.72 507 GLY A O 1
ATOM 3989 N N . SER A 1 508 ? -30.941 4.120 7.404 1.00 65.69 508 SER A N 1
ATOM 3990 C CA . SER A 1 508 ? -29.605 4.432 6.858 1.00 65.69 508 SER A CA 1
ATOM 3991 C C . SER A 1 508 ? -29.000 3.294 6.031 1.00 65.69 508 SER A C 1
ATOM 3993 O O . SER A 1 508 ? -28.152 3.539 5.173 1.00 65.69 508 SER A O 1
ATOM 3995 N N . GLY A 1 509 ? -29.418 2.047 6.288 1.00 71.62 509 GLY A N 1
ATOM 3996 C CA . GLY A 1 509 ? -28.818 0.853 5.689 1.00 71.62 509 GLY A CA 1
ATOM 3997 C C . GLY A 1 509 ? -27.415 0.523 6.217 1.00 71.62 509 GLY A C 1
ATOM 3998 O O . GLY A 1 509 ? -26.765 -0.373 5.679 1.00 71.62 509 GLY A O 1
ATOM 3999 N N . SER A 1 510 ? -26.934 1.220 7.254 1.00 73.94 510 SER A N 1
ATOM 4000 C CA . SER A 1 510 ? -25.654 0.920 7.903 1.00 73.94 510 SER A CA 1
ATOM 4001 C C . SER A 1 510 ? -25.737 -0.380 8.698 1.00 73.94 510 SER A C 1
ATOM 4003 O O . SER A 1 510 ? -26.714 -0.604 9.411 1.00 73.94 510 SER A O 1
ATOM 4005 N N . THR A 1 511 ? -24.697 -1.214 8.635 1.00 85.19 511 THR A N 1
ATOM 4006 C CA . THR A 1 511 ? -24.552 -2.366 9.535 1.00 85.19 511 THR A CA 1
ATOM 4007 C C . THR A 1 511 ? -24.343 -1.869 10.966 1.00 85.19 511 THR A C 1
ATOM 4009 O O . THR A 1 511 ? -23.397 -1.125 11.220 1.00 85.19 511 THR A O 1
ATOM 4012 N N . ILE A 1 512 ? -25.209 -2.280 11.889 1.00 88.00 512 ILE A N 1
ATOM 4013 C CA . ILE A 1 512 ? -25.157 -1.916 13.318 1.00 88.00 512 ILE A CA 1
ATOM 4014 C C . ILE A 1 512 ? -24.765 -3.082 14.221 1.00 88.00 512 ILE A C 1
ATOM 4016 O O . ILE A 1 512 ? -24.374 -2.863 15.365 1.00 88.00 512 ILE A O 1
ATOM 4020 N N . ALA A 1 513 ? -24.871 -4.309 13.715 1.00 94.75 513 ALA A N 1
ATOM 4021 C CA . ALA A 1 513 ? -24.415 -5.508 14.393 1.00 94.75 513 ALA A CA 1
ATOM 4022 C C . ALA A 1 513 ? -24.160 -6.647 13.392 1.00 94.75 513 ALA A C 1
ATOM 4024 O O . ALA A 1 513 ? -24.646 -6.625 12.255 1.00 94.75 513 ALA A O 1
ATOM 4025 N N . CYS A 1 514 ? -23.423 -7.661 13.829 1.00 96.62 514 CYS A N 1
ATOM 4026 C CA . CYS A 1 514 ? -23.100 -8.865 13.084 1.00 96.62 514 CYS A CA 1
ATOM 4027 C C . CYS A 1 514 ? -23.543 -10.108 13.860 1.00 96.62 514 CYS A C 1
ATOM 4029 O O . CYS A 1 514 ? -23.077 -10.361 14.971 1.00 96.62 514 CYS A O 1
ATOM 4031 N N . LYS A 1 515 ? -24.448 -10.897 13.281 1.00 97.88 515 LYS A N 1
ATOM 4032 C CA . LYS A 1 515 ? -24.889 -12.180 13.841 1.00 97.88 515 LYS A CA 1
ATOM 4033 C C . LYS A 1 515 ? -23.740 -13.176 13.877 1.00 97.88 515 LYS A C 1
ATOM 4035 O O . LYS A 1 515 ? -22.924 -13.211 12.962 1.00 97.88 515 LYS A O 1
ATOM 4040 N N . SER A 1 516 ? -23.721 -14.038 14.888 1.00 97.00 516 SER A N 1
ATOM 4041 C CA . SER A 1 516 ? -22.986 -15.295 14.780 1.00 97.00 516 SER A CA 1
ATOM 4042 C C . SER A 1 516 ? -23.684 -16.225 13.784 1.00 97.00 516 SER A C 1
ATOM 4044 O O . SER A 1 516 ? -24.867 -16.058 13.467 1.00 97.00 516 SER A O 1
ATOM 4046 N N . ALA A 1 517 ? -22.970 -17.241 13.303 1.00 95.50 517 ALA A N 1
ATOM 4047 C CA . ALA A 1 517 ? -23.565 -18.243 12.424 1.00 95.50 517 ALA A CA 1
ATOM 4048 C C . ALA A 1 517 ? -24.721 -18.995 13.106 1.00 95.50 517 ALA A C 1
ATOM 4050 O O . ALA A 1 517 ? -25.737 -19.260 12.466 1.00 95.50 517 ALA A O 1
ATOM 4051 N N . CYS A 1 518 ? -24.619 -19.267 14.412 1.00 96.62 518 CYS A N 1
ATOM 4052 C CA . CYS A 1 518 ? -25.717 -19.877 15.160 1.00 96.62 518 CYS A CA 1
ATOM 4053 C C . CYS A 1 518 ? -26.965 -18.984 15.133 1.00 96.62 518 CYS A C 1
ATOM 4055 O O . CYS A 1 518 ? -28.039 -19.439 14.746 1.00 96.62 518 CYS A O 1
ATOM 4057 N N . ALA A 1 519 ? -26.815 -17.690 15.435 1.00 95.19 519 ALA A N 1
ATOM 4058 C CA . ALA A 1 519 ? -27.929 -16.742 15.421 1.00 95.19 519 ALA A CA 1
ATOM 4059 C C . ALA A 1 519 ? -28.528 -16.514 14.017 1.00 95.19 519 ALA A C 1
ATOM 4061 O O . ALA A 1 519 ? -29.694 -16.135 13.893 1.00 95.19 519 ALA A O 1
ATOM 4062 N N . ALA A 1 520 ? -27.744 -16.702 12.953 1.00 96.44 520 ALA A N 1
ATOM 4063 C CA . ALA A 1 520 ? -28.206 -16.522 11.579 1.00 96.44 520 ALA A CA 1
ATOM 4064 C C . ALA A 1 520 ? -28.898 -17.765 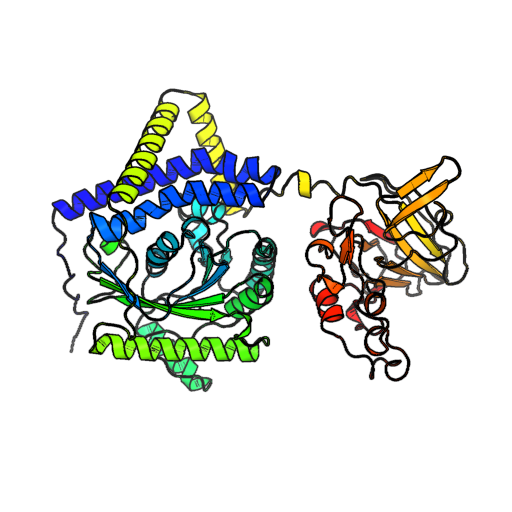11.001 1.00 96.44 520 ALA A C 1
ATOM 4066 O O . ALA A 1 520 ? -29.912 -17.627 10.318 1.00 96.44 520 ALA A O 1
ATOM 4067 N N . PHE A 1 521 ? -28.360 -18.957 11.266 1.00 96.25 521 PHE A N 1
ATOM 4068 C CA . PHE A 1 521 ? -28.759 -20.184 10.570 1.00 96.25 521 PHE A CA 1
ATOM 4069 C C . PHE A 1 521 ? -29.434 -21.217 11.471 1.00 96.25 521 PHE A C 1
ATOM 4071 O O . PHE A 1 521 ? -30.141 -22.080 10.959 1.00 96.25 521 PHE A O 1
ATOM 4078 N N . ASN A 1 522 ? -29.230 -21.141 12.790 1.00 95.69 522 ASN A N 1
ATOM 4079 C CA . ASN A 1 522 ? -29.782 -22.077 13.773 1.00 95.69 522 ASN A CA 1
ATOM 4080 C C . ASN A 1 522 ? -29.501 -23.563 13.445 1.00 95.69 522 ASN A C 1
ATOM 4082 O O . ASN A 1 522 ? -30.336 -24.434 13.690 1.00 95.69 522 ASN A O 1
ATOM 4086 N N . ALA A 1 523 ? -28.340 -23.845 12.843 1.00 95.75 523 ALA A N 1
ATOM 4087 C CA . ALA A 1 523 ? -27.932 -25.193 12.456 1.00 95.75 523 ALA A CA 1
ATOM 4088 C C . ALA A 1 523 ? -27.063 -25.842 13.556 1.00 95.75 523 ALA A C 1
ATOM 4090 O O . ALA A 1 523 ? -26.258 -25.131 14.175 1.00 95.75 523 ALA A O 1
ATOM 4091 N N . PRO A 1 524 ? -27.194 -27.161 13.813 1.00 95.81 524 PRO A N 1
ATOM 4092 C CA . PRO A 1 524 ? -26.461 -27.862 14.872 1.00 95.81 524 PRO A CA 1
ATOM 4093 C C . PRO A 1 524 ? -24.944 -27.651 14.848 1.00 95.81 524 PRO A C 1
ATOM 4095 O O . PRO A 1 524 ? -24.336 -27.457 15.896 1.00 95.81 524 PRO A O 1
ATOM 4098 N N . GLU A 1 525 ? -24.345 -27.612 13.661 1.00 94.19 525 GLU A N 1
ATOM 4099 C CA . GLU A 1 525 ? -22.916 -27.396 13.442 1.00 94.19 525 GLU A CA 1
ATOM 4100 C C . GLU A 1 525 ? -22.440 -25.982 13.806 1.00 94.19 525 GLU A C 1
ATOM 4102 O O . GLU A 1 525 ? -21.272 -25.792 14.134 1.00 94.19 525 GLU A O 1
ATOM 4107 N N . PHE A 1 526 ? -23.327 -24.981 13.776 1.00 95.81 526 PHE A N 1
ATOM 4108 C CA . PHE A 1 526 ? -22.999 -23.608 14.174 1.00 95.81 526 PHE A CA 1
ATOM 4109 C C . PHE A 1 526 ? -23.313 -23.337 15.641 1.00 95.81 526 PHE A C 1
ATOM 4111 O O . PHE A 1 526 ? -22.647 -22.516 16.269 1.00 95.81 526 PHE A O 1
ATOM 4118 N N . CYS A 1 527 ? -24.339 -24.000 16.172 1.00 96.56 527 CYS A N 1
ATOM 4119 C CA . CYS A 1 527 ? -24.791 -23.841 17.550 1.00 96.56 527 CYS A CA 1
ATOM 4120 C C . CYS A 1 527 ? -24.167 -24.854 18.517 1.00 96.56 527 CYS A C 1
ATOM 4122 O O . CYS A 1 527 ? -24.406 -24.763 19.718 1.00 96.56 527 CYS A O 1
ATOM 4124 N N . CYS A 1 528 ? -23.394 -25.815 18.006 1.00 96.31 528 CYS A N 1
ATOM 4125 C CA . CYS A 1 528 ? -22.823 -26.924 18.762 1.00 96.31 528 CYS A CA 1
ATOM 4126 C C . CYS A 1 528 ? -23.879 -27.692 19.570 1.00 96.31 528 CYS A C 1
ATOM 4128 O O . CYS A 1 528 ? -23.769 -27.872 20.782 1.00 96.31 528 CYS A O 1
ATOM 4130 N N . THR A 1 529 ? -24.941 -28.123 18.890 1.00 96.38 529 THR A N 1
ATOM 4131 C CA . THR A 1 529 ? -26.046 -28.889 19.485 1.00 96.38 529 THR A CA 1
ATOM 4132 C C . THR A 1 529 ? -26.215 -30.244 18.796 1.00 96.38 529 THR A C 1
ATOM 4134 O O . THR A 1 529 ? -25.623 -30.505 17.749 1.00 96.38 529 THR A O 1
ATOM 4137 N N . GLY A 1 530 ? -27.009 -31.141 19.391 1.00 95.31 530 GLY A N 1
ATOM 4138 C CA . GLY A 1 530 ? -27.260 -32.475 18.832 1.00 95.31 530 GLY A CA 1
ATOM 4139 C C . GLY A 1 530 ? -25.970 -33.276 18.641 1.00 95.31 530 GLY A C 1
ATOM 4140 O O . GLY A 1 530 ? -25.178 -33.406 19.574 1.00 95.31 530 GLY A O 1
ATOM 4141 N N . ASP A 1 531 ? -25.739 -33.764 17.422 1.00 94.44 531 ASP A N 1
ATOM 4142 C CA . ASP A 1 531 ? -24.540 -34.538 17.064 1.00 94.44 531 ASP A CA 1
ATOM 4143 C C . ASP A 1 531 ? -23.239 -33.712 17.106 1.00 94.44 531 ASP A C 1
ATOM 4145 O O . ASP A 1 531 ? -22.152 -34.281 17.044 1.00 94.44 531 ASP A O 1
ATOM 4149 N N . HIS A 1 532 ? -23.344 -32.386 17.262 1.00 94.88 532 HIS A N 1
ATOM 4150 C CA . HIS A 1 532 ? -22.231 -31.447 17.425 1.00 94.88 532 HIS A CA 1
ATOM 4151 C C . HIS A 1 532 ? -22.097 -30.923 18.868 1.00 94.88 532 HIS A C 1
ATOM 4153 O O . HIS A 1 532 ? -21.456 -29.904 19.105 1.00 94.88 532 HIS A O 1
ATOM 4159 N N . ALA A 1 533 ? -22.709 -31.578 19.860 1.00 93.62 533 ALA A N 1
ATOM 4160 C CA . ALA A 1 533 ? -22.738 -31.109 21.251 1.00 93.62 533 ALA A CA 1
ATOM 4161 C C . ALA A 1 533 ? -21.450 -31.370 22.058 1.00 93.62 533 ALA A C 1
ATOM 4163 O O . ALA A 1 533 ? -21.481 -31.389 23.289 1.00 93.62 533 ALA A O 1
ATOM 4164 N N . THR A 1 534 ? -20.314 -31.623 21.403 1.00 92.88 534 THR A N 1
ATOM 4165 C CA . THR A 1 534 ? -19.020 -31.789 22.078 1.00 92.88 534 THR A CA 1
ATOM 4166 C C . THR A 1 534 ? -17.913 -31.027 21.351 1.00 92.88 534 THR A C 1
ATOM 4168 O O . THR A 1 534 ? -17.992 -30.856 20.132 1.00 92.88 534 THR A O 1
ATOM 4171 N N . PRO A 1 535 ? -16.823 -30.638 22.043 1.00 90.94 535 PRO A N 1
ATOM 4172 C CA . PRO A 1 535 ? -15.676 -29.998 21.394 1.00 90.94 535 PRO A CA 1
ATOM 4173 C C . PRO A 1 535 ? -15.078 -30.820 20.243 1.00 90.94 535 PRO A C 1
ATOM 4175 O O . PRO A 1 535 ? -14.539 -30.267 19.294 1.00 90.94 535 PRO A O 1
ATOM 4178 N N . GLN A 1 536 ? -15.170 -32.153 20.305 1.00 93.25 536 GLN A N 1
ATOM 4179 C CA . GLN A 1 536 ? -14.653 -33.043 19.260 1.00 93.25 536 GLN A CA 1
ATOM 4180 C C . GLN A 1 536 ? -15.551 -33.090 18.017 1.00 93.25 536 GLN A C 1
ATOM 4182 O O . GLN A 1 536 ? -15.090 -33.495 16.953 1.00 93.25 536 GLN A O 1
ATOM 4187 N N . THR A 1 537 ? -16.825 -32.717 18.149 1.00 94.25 537 THR A N 1
ATOM 4188 C CA . THR A 1 537 ? -17.832 -32.824 17.083 1.00 94.25 537 THR A CA 1
ATOM 4189 C C . THR A 1 537 ? -18.260 -31.467 16.522 1.00 94.25 537 THR A C 1
ATOM 4191 O O . THR A 1 537 ? -18.681 -31.403 15.369 1.00 94.25 537 THR A O 1
ATOM 4194 N N . CYS A 1 538 ? -18.084 -30.369 17.263 1.00 95.31 538 CYS A N 1
ATOM 4195 C CA . CYS A 1 538 ? -18.258 -29.007 16.755 1.00 95.31 538 CYS A CA 1
ATOM 4196 C C . CYS A 1 538 ? -16.902 -28.397 16.380 1.00 95.31 538 CYS A C 1
ATOM 4198 O O . CYS A 1 538 ? -16.166 -27.915 17.237 1.00 95.31 538 CYS A O 1
ATOM 4200 N N . SER A 1 539 ? -16.554 -28.431 15.096 1.00 93.06 539 SER A N 1
ATOM 4201 C CA . SER A 1 539 ? -15.317 -27.809 14.610 1.00 93.06 539 SER A CA 1
ATOM 4202 C C . SER A 1 539 ? -15.522 -26.326 14.270 1.00 93.06 539 SER A C 1
ATOM 4204 O O . SER A 1 539 ? -16.634 -25.938 13.904 1.00 93.06 539 SER A O 1
ATOM 4206 N N . PRO A 1 540 ? -14.461 -25.494 14.307 1.00 92.25 540 PRO A N 1
ATOM 4207 C CA . PRO A 1 540 ? -14.524 -24.127 13.804 1.00 92.25 540 PRO A CA 1
ATOM 4208 C C . PRO A 1 540 ? -15.039 -24.072 12.360 1.00 92.25 540 PRO A C 1
ATOM 4210 O O . PRO A 1 540 ? -14.690 -24.907 11.525 1.00 92.25 540 PRO A O 1
ATOM 4213 N N . THR A 1 541 ? -15.838 -23.054 12.050 1.00 91.88 541 THR A N 1
ATOM 4214 C CA . THR A 1 541 ? -16.404 -22.823 10.715 1.00 91.88 541 THR A CA 1
ATOM 4215 C C . THR A 1 541 ? -15.792 -21.577 10.085 1.00 91.88 541 THR A C 1
ATOM 4217 O O . THR A 1 541 ? -15.110 -20.802 10.755 1.00 91.88 541 THR A O 1
ATOM 4220 N N . GLN A 1 542 ? -16.067 -21.327 8.802 1.00 90.50 542 GLN A N 1
ATOM 4221 C CA . GLN A 1 542 ? -15.618 -20.095 8.137 1.00 90.50 542 GLN A CA 1
ATOM 4222 C C . GLN A 1 542 ? -16.077 -18.818 8.867 1.00 90.50 542 GLN A C 1
ATOM 4224 O O . GLN A 1 542 ? -15.376 -17.808 8.852 1.00 90.50 542 GLN A O 1
ATOM 4229 N N . TYR A 1 543 ? -17.232 -18.870 9.538 1.00 91.25 543 TYR A N 1
ATOM 4230 C CA . TYR A 1 543 ? -17.791 -17.738 10.269 1.00 91.25 543 TYR A CA 1
ATOM 4231 C C . TYR A 1 543 ? -17.105 -17.525 11.620 1.00 91.25 543 TYR A C 1
ATOM 4233 O O . TYR A 1 543 ? -16.710 -16.401 11.924 1.00 91.25 543 TYR A O 1
ATOM 4241 N N . SER A 1 544 ? -16.897 -18.588 12.405 1.00 92.25 544 SER A N 1
ATOM 4242 C CA . SER A 1 544 ? -16.183 -18.458 13.681 1.00 92.25 544 SER A CA 1
ATOM 4243 C C . SER A 1 544 ? -14.704 -18.132 13.468 1.00 92.25 544 SER A C 1
ATOM 4245 O O . SER A 1 544 ? -14.166 -17.265 14.149 1.00 92.25 544 SER A O 1
ATOM 4247 N N . ALA A 1 545 ? -14.064 -18.694 12.439 1.00 89.94 545 ALA A N 1
ATOM 4248 C CA . ALA A 1 545 ? -12.694 -18.341 12.065 1.00 89.94 545 ALA A CA 1
ATOM 4249 C C . ALA A 1 545 ? -12.543 -16.851 11.701 1.00 89.94 545 ALA A C 1
ATOM 4251 O O . ALA A 1 545 ? -11.530 -16.235 12.029 1.00 89.94 545 ALA A O 1
ATOM 4252 N N . MET A 1 546 ? -13.554 -16.247 11.067 1.00 91.50 546 MET A N 1
ATOM 4253 C CA . MET A 1 546 ? -13.565 -14.813 10.761 1.00 91.50 546 MET A CA 1
ATOM 4254 C C . MET A 1 546 ? -13.650 -13.959 12.033 1.00 91.50 546 MET A C 1
ATOM 4256 O O . MET A 1 546 ? -12.878 -13.010 12.180 1.00 91.50 546 MET A O 1
ATOM 4260 N N . PHE A 1 547 ? -14.507 -14.334 12.989 1.00 91.75 547 PHE A N 1
ATOM 4261 C CA . PHE A 1 547 ? -14.570 -13.666 14.294 1.00 91.75 547 PHE A CA 1
ATOM 4262 C C . PHE A 1 547 ? -13.265 -13.838 15.078 1.00 91.75 547 PHE A C 1
ATOM 4264 O O . PHE A 1 547 ? -12.740 -12.858 15.600 1.00 91.75 547 PHE A O 1
ATOM 4271 N N . LYS A 1 548 ? -12.682 -15.041 15.088 1.00 92.12 548 LYS A N 1
ATOM 4272 C CA . LYS A 1 548 ? -11.415 -15.333 15.773 1.00 92.12 548 LYS A CA 1
ATOM 4273 C C . LYS A 1 548 ? -10.233 -14.584 15.162 1.00 92.12 548 LYS A C 1
ATOM 4275 O O . LYS A 1 548 ? -9.393 -14.061 15.884 1.00 92.12 548 LYS A O 1
ATOM 4280 N N . SER A 1 549 ? -10.180 -14.476 13.835 1.00 87.75 549 SER A N 1
ATOM 4281 C CA . SER A 1 549 ? -9.142 -13.712 13.133 1.00 87.75 549 SER A CA 1
ATOM 4282 C C . SER A 1 549 ? -9.210 -12.219 13.471 1.00 87.75 549 SER A C 1
ATOM 4284 O O . SER A 1 549 ? -8.180 -11.581 13.696 1.00 87.75 549 SER A O 1
ATOM 4286 N N . ALA A 1 550 ? -10.421 -11.663 13.560 1.00 85.19 550 ALA A N 1
ATOM 4287 C CA . ALA A 1 550 ? -10.620 -10.274 13.951 1.00 85.19 550 ALA A CA 1
ATOM 4288 C C . ALA A 1 550 ? -10.394 -10.040 15.453 1.00 85.19 550 ALA A C 1
ATOM 4290 O O . ALA A 1 550 ? -9.893 -8.984 15.837 1.00 85.19 550 ALA A O 1
ATOM 4291 N N . CYS A 1 551 ? -10.742 -11.002 16.303 1.00 91.50 551 CYS A N 1
ATOM 4292 C CA . CYS A 1 551 ? -10.705 -10.874 17.755 1.00 91.50 551 CYS A CA 1
ATOM 4293 C C . CYS A 1 551 ? -10.033 -12.115 18.384 1.00 91.50 551 CYS A C 1
ATOM 4295 O O . CYS A 1 551 ? -10.720 -12.958 18.961 1.00 91.50 551 CYS A O 1
ATOM 4297 N N . PRO A 1 552 ? -8.693 -12.260 18.295 1.00 90.12 552 PRO A N 1
ATOM 4298 C CA . PRO A 1 552 ? -8.008 -13.489 18.718 1.00 90.12 552 PRO A CA 1
ATOM 4299 C C . PRO A 1 552 ? -8.172 -13.824 20.203 1.00 90.12 552 PRO A C 1
ATOM 4301 O O . PRO A 1 552 ? -8.129 -14.993 20.576 1.00 90.12 552 PRO A O 1
ATOM 4304 N N . THR A 1 553 ? -8.385 -12.808 21.040 1.00 90.31 553 THR A N 1
ATOM 4305 C CA . THR A 1 553 ? -8.546 -12.925 22.497 1.00 90.31 553 THR A CA 1
ATOM 4306 C C . THR A 1 553 ? -10.014 -12.969 22.938 1.00 90.31 553 THR A C 1
ATOM 4308 O O . THR A 1 553 ? -10.317 -12.682 24.095 1.00 90.31 553 THR A O 1
ATOM 4311 N N . ALA A 1 554 ? -10.933 -13.282 22.020 1.00 93.62 554 ALA A N 1
ATOM 4312 C CA . ALA A 1 554 ? -12.348 -13.498 22.300 1.00 93.62 554 ALA A CA 1
ATOM 4313 C C . ALA A 1 554 ? -12.790 -14.901 21.850 1.00 93.62 554 ALA A C 1
ATOM 4315 O O . ALA A 1 554 ? -12.213 -15.479 20.923 1.00 93.62 554 ALA A O 1
ATOM 4316 N N . TYR A 1 555 ? -13.838 -15.423 22.488 1.00 94.38 555 TYR A N 1
ATOM 4317 C CA . TYR A 1 555 ? -14.556 -16.613 22.042 1.00 94.38 555 TYR A CA 1
ATOM 4318 C C . TYR A 1 555 ? -15.284 -16.324 20.732 1.00 94.38 555 TYR A C 1
ATOM 4320 O O . TYR A 1 555 ? -16.099 -15.408 20.654 1.00 94.38 555 TYR A O 1
ATOM 4328 N N . SER A 1 556 ? -15.026 -17.123 19.703 1.00 93.81 556 SER A N 1
ATOM 4329 C CA . SER A 1 556 ? -15.669 -17.004 18.391 1.00 93.81 556 SER A CA 1
ATOM 4330 C C . SER A 1 556 ? -16.824 -17.986 18.168 1.00 93.81 556 SER A C 1
ATOM 4332 O O . SER A 1 556 ? -17.654 -17.764 17.286 1.00 93.81 556 SER A O 1
ATOM 4334 N N . TYR A 1 557 ? -16.877 -19.074 18.944 1.00 94.06 557 TYR A N 1
ATOM 4335 C CA . TYR A 1 557 ? -17.951 -20.074 18.971 1.00 94.06 557 TYR A CA 1
ATOM 4336 C C . TYR A 1 557 ? -17.914 -20.872 20.291 1.00 94.06 557 TYR A C 1
ATOM 4338 O O . TYR A 1 557 ? -16.997 -20.701 21.091 1.00 94.06 557 TYR A O 1
ATOM 4346 N N . ALA A 1 558 ? -18.916 -21.724 20.533 1.00 92.19 558 ALA A N 1
ATOM 4347 C CA . ALA A 1 558 ? -19.161 -22.329 21.849 1.00 92.19 558 ALA A CA 1
ATOM 4348 C C . ALA A 1 558 ? -18.010 -23.195 22.401 1.00 92.19 558 ALA A C 1
ATOM 4350 O O . ALA A 1 558 ? -17.833 -23.264 23.614 1.00 92.19 558 ALA A O 1
ATOM 4351 N N . TYR A 1 559 ? -17.226 -23.843 21.534 1.00 90.88 559 TYR A N 1
ATOM 4352 C CA . TYR A 1 559 ? -16.087 -24.682 21.932 1.00 90.88 559 TYR A CA 1
ATOM 4353 C C . TYR A 1 559 ? -14.747 -24.129 21.436 1.00 90.88 559 TYR A C 1
ATOM 4355 O O . TYR A 1 559 ? -13.833 -24.891 21.116 1.00 90.88 559 TYR A O 1
ATOM 4363 N N . ASP A 1 560 ? -14.628 -22.800 21.351 1.00 86.12 560 ASP A N 1
ATOM 4364 C CA . ASP A 1 560 ? -13.352 -22.157 21.035 1.00 86.12 560 ASP A CA 1
ATOM 4365 C C . ASP A 1 560 ? -12.252 -22.539 22.032 1.00 86.12 560 ASP A C 1
ATOM 4367 O O . ASP A 1 560 ? -12.503 -22.983 23.156 1.00 86.12 560 ASP A O 1
ATOM 4371 N N . ASP A 1 561 ? -11.010 -22.400 21.587 1.00 76.12 561 ASP A N 1
ATOM 4372 C CA . ASP A 1 561 ? -9.859 -22.898 22.317 1.00 76.12 561 ASP A CA 1
ATOM 4373 C C . ASP A 1 561 ? -9.579 -22.115 23.617 1.00 76.12 561 ASP A C 1
ATOM 4375 O O . ASP A 1 561 ? -10.078 -21.009 23.861 1.00 76.12 561 ASP A O 1
ATOM 4379 N N . ALA A 1 562 ? -8.723 -22.711 24.454 1.00 70.75 562 ALA A N 1
ATOM 4380 C CA . ALA A 1 562 ? -8.375 -22.213 25.781 1.00 70.75 562 ALA A CA 1
ATOM 4381 C C . ALA A 1 562 ? -7.684 -20.835 25.793 1.00 70.75 562 ALA A C 1
ATOM 4383 O O . ALA A 1 562 ? -7.540 -20.262 26.868 1.00 70.75 562 ALA A O 1
ATOM 4384 N N . SER A 1 563 ? -7.277 -20.273 24.645 1.00 63.81 563 SER A N 1
ATOM 4385 C CA . SER A 1 563 ? -6.773 -18.891 24.577 1.00 63.81 563 SER A CA 1
ATOM 4386 C C . SER A 1 563 ? -7.853 -17.841 24.862 1.00 63.81 563 SER A C 1
ATOM 4388 O O . SER A 1 563 ? -7.532 -16.669 25.052 1.00 63.81 563 SER A O 1
ATOM 4390 N N . SER A 1 564 ? -9.123 -18.254 24.885 1.00 74.94 564 SER A N 1
ATOM 4391 C CA . SER A 1 564 ? -10.279 -17.363 24.987 1.00 74.94 564 SER A CA 1
ATOM 4392 C C . SER A 1 564 ? -10.771 -17.161 26.428 1.00 74.94 564 SER A C 1
ATOM 4394 O O . SER A 1 564 ? -11.414 -16.151 26.691 1.00 74.94 564 SER A O 1
ATOM 4396 N N . THR A 1 565 ? -10.428 -18.054 27.372 1.00 83.56 565 THR A N 1
ATOM 4397 C CA . THR A 1 565 ? -10.669 -17.846 28.814 1.00 83.56 565 THR A CA 1
ATOM 4398 C C . THR A 1 565 ? -9.410 -17.352 29.503 1.00 83.56 565 THR A C 1
ATOM 4400 O O . THR A 1 565 ? -8.373 -18.014 29.494 1.00 83.56 565 THR A O 1
ATOM 4403 N N . CYS A 1 566 ? -9.523 -16.223 30.189 1.00 90.44 566 CYS A N 1
ATOM 4404 C CA . CYS A 1 566 ? -8.471 -15.697 31.041 1.00 90.44 566 CYS A CA 1
ATOM 4405 C C . CYS A 1 566 ? -8.730 -16.052 32.508 1.00 90.44 566 CYS A C 1
ATOM 4407 O O . CYS A 1 566 ? -9.877 -16.113 32.953 1.00 90.44 566 CYS A O 1
ATOM 4409 N N . THR A 1 567 ? -7.652 -16.249 33.275 1.00 94.06 567 THR A N 1
ATOM 4410 C CA . THR A 1 567 ? -7.739 -16.451 34.727 1.00 94.06 567 THR A CA 1
ATOM 4411 C C . THR A 1 567 ? -6.916 -15.431 35.498 1.00 94.06 567 THR A C 1
ATOM 4413 O O . THR A 1 567 ? -5.831 -15.047 35.062 1.00 94.06 567 THR A O 1
ATOM 4416 N N . CYS A 1 568 ? -7.412 -14.976 36.646 1.00 94.75 568 CYS A N 1
ATOM 4417 C CA . CYS A 1 568 ? -6.679 -14.068 37.531 1.00 94.75 568 CYS A CA 1
ATOM 4418 C C . CYS A 1 568 ? -7.171 -14.222 38.976 1.00 94.75 568 CYS A C 1
ATOM 4420 O O . CYS A 1 568 ? -8.335 -14.530 39.195 1.00 94.75 568 CYS A O 1
ATOM 4422 N N . SER A 1 569 ? -6.305 -14.030 39.968 1.00 94.06 569 SER A N 1
ATOM 4423 C CA . SER A 1 569 ? -6.666 -14.121 41.389 1.00 94.06 569 SER A CA 1
ATOM 4424 C C . SER A 1 569 ? -6.500 -12.774 42.080 1.00 94.06 569 SER A C 1
ATOM 4426 O O . SER A 1 569 ? -5.483 -12.101 41.900 1.00 94.06 569 SER A O 1
ATOM 4428 N N . GLY A 1 570 ? -7.487 -12.384 42.893 1.00 90.44 570 GLY A N 1
ATOM 4429 C CA . GLY A 1 570 ? -7.428 -11.172 43.717 1.00 90.44 570 GLY A CA 1
ATOM 4430 C C . GLY A 1 570 ? -7.329 -9.868 42.916 1.00 90.44 570 GLY A C 1
ATOM 4431 O O . GLY A 1 570 ? -6.620 -8.950 43.336 1.00 90.44 570 GLY A O 1
ATOM 4432 N N . SER A 1 571 ? -7.984 -9.796 41.752 1.00 92.31 571 SER A N 1
ATOM 4433 C CA . SER A 1 571 ? -7.932 -8.639 40.850 1.00 92.31 571 SER A CA 1
ATOM 4434 C C . SER A 1 571 ? -9.218 -7.812 40.863 1.00 92.31 571 SER A C 1
ATOM 4436 O O . SER A 1 571 ? -10.282 -8.287 41.247 1.00 92.31 571 SER A O 1
ATOM 4438 N N . ASN A 1 572 ? -9.112 -6.565 40.405 1.00 93.44 572 ASN A N 1
ATOM 4439 C CA . ASN A 1 572 ? -10.258 -5.781 39.947 1.00 93.44 572 ASN A CA 1
ATOM 4440 C C . ASN A 1 572 ? -10.313 -5.817 38.417 1.00 93.44 572 ASN A C 1
ATOM 4442 O O . ASN A 1 572 ? -9.296 -6.040 37.771 1.00 93.44 572 ASN A O 1
ATOM 4446 N N . TYR A 1 573 ? -11.462 -5.516 37.816 1.00 95.12 573 TYR A N 1
ATOM 4447 C CA . TYR A 1 573 ? -11.617 -5.580 36.360 1.00 95.12 573 TYR A CA 1
ATOM 4448 C C . TYR A 1 573 ? -12.099 -4.260 35.776 1.00 95.12 573 TYR A C 1
ATOM 4450 O O . TYR A 1 573 ? -12.998 -3.613 36.310 1.00 95.12 573 TYR A O 1
ATOM 4458 N N . LEU A 1 574 ? -11.506 -3.878 34.647 1.00 94.69 574 LEU A N 1
ATOM 4459 C CA . LEU A 1 574 ? -11.927 -2.741 33.843 1.00 94.69 574 LEU A CA 1
ATOM 4460 C C . LEU A 1 574 ? -12.542 -3.242 32.537 1.00 94.69 574 LEU A C 1
ATOM 4462 O O . LEU A 1 574 ? -11.822 -3.685 31.641 1.00 94.69 574 LEU A O 1
ATOM 4466 N N . ILE A 1 575 ? -13.864 -3.122 32.423 1.00 95.62 575 ILE A N 1
ATOM 4467 C CA . ILE A 1 575 ? -14.589 -3.337 31.168 1.00 95.62 575 ILE A CA 1
ATOM 4468 C C . ILE A 1 575 ? -14.576 -2.030 30.377 1.00 95.62 575 ILE A C 1
ATOM 4470 O O . ILE A 1 575 ? -14.984 -0.984 30.877 1.00 95.62 575 ILE A O 1
ATOM 4474 N N . THR A 1 576 ? -14.103 -2.086 29.137 1.00 93.25 576 THR A N 1
ATOM 4475 C CA . THR A 1 576 ? -14.039 -0.943 28.225 1.00 93.25 576 THR A CA 1
ATOM 4476 C C . THR A 1 576 ? -14.895 -1.214 26.999 1.00 93.25 576 THR A C 1
ATOM 4478 O O . THR A 1 576 ? -14.653 -2.178 26.274 1.00 93.25 576 THR A O 1
ATOM 4481 N N . PHE A 1 577 ? -15.855 -0.330 26.737 1.00 92.31 577 PHE A N 1
ATOM 4482 C CA . PHE A 1 577 ? -16.563 -0.270 25.460 1.00 92.31 577 PHE A CA 1
ATOM 4483 C C . PHE A 1 577 ? -15.725 0.505 24.439 1.00 92.31 577 PHE A C 1
ATOM 4485 O O . PHE A 1 577 ? -15.136 1.535 24.766 1.00 92.31 577 PHE A O 1
ATOM 4492 N N . CYS A 1 578 ? -15.685 0.016 23.201 1.00 87.69 578 CYS A N 1
ATOM 4493 C CA . CYS A 1 578 ? -14.847 0.520 22.111 1.00 87.69 578 CYS A CA 1
ATOM 4494 C C . CYS A 1 578 ? -13.353 0.626 22.490 1.00 87.69 578 CYS A C 1
ATOM 4496 O O . CYS A 1 578 ? -12.773 1.718 22.414 1.00 87.69 578 CYS A O 1
ATOM 4498 N N . PRO A 1 579 ? -12.712 -0.476 22.929 1.00 84.88 579 PRO A N 1
ATOM 4499 C CA . PRO A 1 579 ? -11.295 -0.458 23.271 1.00 84.88 579 PRO A CA 1
ATOM 4500 C C . PRO A 1 579 ? -10.440 -0.167 22.028 1.00 84.88 579 PRO A C 1
ATOM 4502 O O . PRO A 1 579 ? -10.805 -0.497 20.903 1.00 84.88 579 PRO A O 1
ATOM 4505 N N . THR A 1 580 ? -9.274 0.449 22.224 1.00 73.12 580 THR A N 1
ATOM 4506 C CA . THR A 1 580 ? -8.328 0.748 21.131 1.00 73.12 580 THR A CA 1
ATOM 4507 C C . THR A 1 580 ? -7.033 -0.033 21.326 1.00 73.12 580 THR A C 1
ATOM 4509 O O . THR A 1 580 ? -6.805 -0.588 22.392 1.00 73.12 580 THR A O 1
ATOM 4512 N N . GLY A 1 581 ? -6.138 -0.061 20.335 1.00 58.81 581 GLY A N 1
ATOM 4513 C CA . GLY A 1 581 ? -4.869 -0.799 20.454 1.00 58.81 581 GLY A CA 1
ATOM 4514 C C . GLY A 1 581 ? -3.956 -0.372 21.619 1.00 58.81 581 GLY A C 1
ATOM 4515 O O . GLY A 1 581 ? -3.067 -1.127 21.978 1.00 58.81 581 GLY A O 1
ATOM 4516 N N . SER A 1 582 ? -4.165 0.800 22.235 1.00 49.00 582 SER A N 1
ATOM 4517 C CA . SER A 1 582 ? -3.481 1.200 23.482 1.00 49.00 582 SER A CA 1
ATOM 4518 C C . SER A 1 582 ? -4.094 0.596 24.753 1.00 49.00 582 SER A C 1
ATOM 4520 O O . SER A 1 582 ? -3.572 0.811 25.842 1.00 49.00 582 SER A O 1
ATOM 4522 N N . SER A 1 583 ? -5.242 -0.070 24.630 1.00 46.66 583 SER A N 1
ATOM 4523 C CA . SER A 1 583 ? -5.947 -0.770 25.708 1.00 46.66 583 SER A CA 1
ATOM 4524 C C . SER A 1 583 ? -5.467 -2.215 25.888 1.00 46.66 583 SER A C 1
ATOM 4526 O O . SER A 1 583 ? -5.768 -2.791 26.934 1.00 46.66 583 SER A O 1
ATOM 4528 N N . LEU A 1 584 ? -4.760 -2.757 24.883 1.00 46.84 584 LEU A N 1
ATOM 4529 C CA . LEU A 1 584 ? -4.115 -4.074 24.896 1.00 46.84 584 LEU A CA 1
ATOM 4530 C C . LEU A 1 584 ? -2.985 -4.142 25.931 1.00 46.84 584 LEU A C 1
ATOM 4532 O O . LEU A 1 584 ? -2.291 -3.115 26.131 1.00 46.84 584 LEU A O 1
#

Secondary structure (DSSP, 8-state):
-------PPPSS---HHHHHHHHHHHHHHHHHHHHHHHHHHIIIIIIHHHH-HHHHHHHHHHHHHHHHTHHHIIIIIIS-PEEEEEEPPPPTT--EEEEE--SSTTHHHHHHHHHHHTT-GGGEEEEEEGGGGGSTTHHHHHHHTT-EEE-S-HHHHHHHHHHHHHTT--TTS--EEEE-TT-S---HHHHHHHHHHHHHHT----SSSPPPPHHHHHHHHHHHGGG-SEEEEEEEEESSSPPPHHHHHHT-S-SEEEEEEEEEEGGGS-SSHHHHHHHHHHHHHHHHHHHHHHHHHSS-SSEE--PPPPHHHHHHHHHHHHHHHHHHHHHHHH-HHHHHHHHHHHHHHHHHHHTT--PPPHHHHS---S-BEEEEEESS-S--GGGGB--B-TT------PPTT-EEEEEEEBS-EE-TTS-EE-SBS--SSSS-SSPPPSS--EEEEE--SSTTSPEEEEEE-TT-BSS-EEEEEES-BS----EE--S-HHHH--GGGEEE-TTT--EEEE--HHHHH--HHHHT-GGG-STTTS---HHHHHHHHH-TTSB-STT--GGG-EEEBS-EEEEEES--TT--

Radius of gyration: 28.91 Å; chains: 1; bounding box: 83×72×78 Å

InterPro domains:
  IPR001938 Thaumatin family [PF00314] (370-579)
  IPR001938 Thaumatin family [PR00347] (388-397)
  IPR001938 Thaumatin family [PR00347] (409-420)
  IPR001938 Thaumatin family [PR00347] (422-451)
  IPR001938 Thaumatin family [PR00347] (459-475)
  IPR001938 Thaumatin family [PR00347] (569-578)
  IPR001938 Thaumatin family [PS51367] (370-581)
  IPR001938 Thaumatin family [SM00205] (370-579)
  IPR002123 Phospholipid/glycerol acyltransferase [PF01553] (83-199)
  IPR002123 Phospholipid/glycerol acyltransferase [SM00563] (96-210)
  IPR032098 Acyltransferase, C-terminal domain [PF16076] (251-320)
  IPR037176 Osmotin/thaumatin-like superfamily [G3DSA:2.60.110.10] (367-579)
  IPR037176 Osmotin/thaumatin-like superfamily [SSF49870] (370-580)

pLDDT: mean 90.85, std 10.95, range [29.86, 98.69]

Foldseek 3Di:
DDDDDPPQQFQADQDPVLVVQLVVLVCLLLLLLLLLQLPPLCVQQPVVQLAPVQRSLVVQLVSVLLSLLLLVCLQCPVLVAAEFEFADDDAALFAEEEEEFAAAPCPVSVVLVVCVLRVNNSQEAEEEALVQLPDPSVVLVNLSSLHQHDPPDCVVRVVSLLVSLLVVQPLVRHHYYYYHQLRDHDDQVQLVVQQVVCVVVVHDRFRRGHQGHQPSVLSNCQSRLNRGQWYKLKAKDFPSDDDYPVCSSSSRDDNYIYIYIDTGGSVNQDNDSVRNSVVVRVSVVVSRVQVVVCVVVVYGPGTDDGDDDDPVVSVVSVVVSVVSSVVLVCVCVPDPVSVVSSVVSSVCSVCCSVVVDGDHHNVVVPPPQF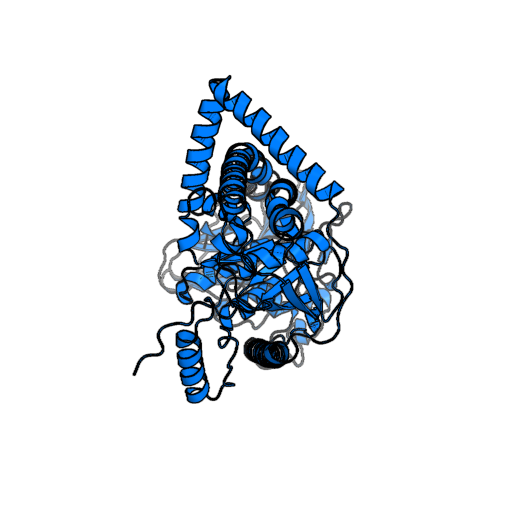KWKKAKDWPVPQDTWPLRIDIAGRPRDDDTDAAAQTWIKMWTFGPWDADPVQATFTLFQTQGGSRHPDGGQPPIWMWTWGHHNDLADKIKIFIACQRWYQWWKKKAWADFDDQRDIHTFLFDVQVVADPQQFDADDPPRGGRTGGQPCRRPVDCLRQCDDQSVDLVRNDDDPRLVVVCVRGVCDHSHDNDDPSGMDIGGNTDMDMDINDHPVND

Organism: Cannabis sativa (NCBI:txid3483)